Protein AF-A0AAN8I846-F1 (afdb_monomer_lite)

InterPro domains:
  IPR000608 Ubiquitin-conjugating (UBC), catalytic core domain [PF00179] (5-132)
  IPR000608 Ubiquitin-conjugating (UBC), catalytic core domain [PS50127] (1-150)
  IPR001509 NAD-dependent epimerase/dehydratase [PF01370] (175-399)
  IPR016135 Ubiquitin-conjugating enzyme/RWD-like [G3DSA:3.10.110.10] (1-144)
  IPR016135 Ubiquitin-conjugating enzyme/RWD-like [SSF54495] (2-133)
  IPR023313 Ubiquitin-conjugating enzyme, active site [PS00183] (74-89)
  IPR028614 GDP-L-fucose synthase/GDP-L-colitose synthase [cd05239] (175-399)
  IPR036291 NAD(P)-binding domain superfamily [SSF51735] (170-398)

Organism: Trichostrongylus colubriformis (NCBI:txid6319)

Structure (mmCIF, N/CA/C/O backbone):
data_AF-A0AAN8I846-F1
#
_entry.id   AF-A0AAN8I846-F1
#
loop_
_atom_site.group_PDB
_atom_site.id
_atom_site.type_symbol
_atom_site.label_atom_id
_atom_site.label_alt_id
_atom_site.label_comp_id
_atom_site.label_asym_id
_atom_site.label_entity_id
_atom_site.label_seq_id
_atom_site.pdbx_PDB_ins_code
_atom_site.Cartn_x
_atom_site.Cartn_y
_atom_site.Cartn_z
_atom_site.occupancy
_atom_site.B_iso_or_equiv
_atom_site.auth_seq_id
_atom_site.auth_comp_id
_atom_site.auth_asym_id
_atom_site.auth_atom_id
_atom_site.pdbx_PDB_model_num
ATOM 1 N N . MET A 1 1 ? 20.529 2.157 -55.242 1.00 54.38 1 MET A N 1
ATOM 2 C CA . MET A 1 1 ? 19.813 3.456 -55.190 1.00 54.38 1 MET A CA 1
ATOM 3 C C . MET A 1 1 ? 19.051 3.649 -53.878 1.00 54.38 1 MET A C 1
ATOM 5 O O . MET A 1 1 ? 19.122 4.750 -53.347 1.00 54.38 1 MET A O 1
ATOM 9 N N . SER A 1 2 ? 18.419 2.609 -53.314 1.00 61.72 2 SER A N 1
ATOM 10 C CA . SER A 1 2 ? 17.724 2.661 -52.011 1.00 61.72 2 SER A CA 1
ATOM 11 C C . SER A 1 2 ? 18.622 3.099 -50.840 1.00 61.72 2 SER A C 1
ATOM 13 O O . SER A 1 2 ? 18.258 4.014 -50.114 1.00 61.72 2 SER A O 1
ATOM 15 N N . SER A 1 3 ? 19.839 2.553 -50.713 1.00 72.81 3 SER A N 1
ATOM 16 C CA . SER A 1 3 ? 20.766 2.881 -49.607 1.00 72.81 3 SER A CA 1
ATOM 17 C C . SER A 1 3 ? 21.159 4.371 -49.524 1.00 72.81 3 SER A C 1
ATOM 19 O O . SER A 1 3 ? 21.120 4.942 -48.439 1.00 72.81 3 SER A O 1
ATOM 21 N N . ARG A 1 4 ? 21.440 5.046 -50.654 1.00 82.06 4 ARG A N 1
ATOM 22 C CA . ARG A 1 4 ? 21.741 6.497 -50.663 1.00 82.06 4 ARG A CA 1
ATOM 23 C C . ARG A 1 4 ? 20.539 7.345 -50.243 1.00 82.06 4 ARG A C 1
ATOM 25 O O . ARG A 1 4 ? 20.706 8.372 -49.596 1.00 82.06 4 ARG A O 1
ATOM 32 N N . ARG A 1 5 ? 19.330 6.923 -50.625 1.00 86.69 5 ARG A N 1
ATOM 33 C CA . ARG A 1 5 ? 18.092 7.593 -50.224 1.00 86.69 5 ARG A CA 1
ATOM 34 C C . ARG A 1 5 ? 17.832 7.416 -48.729 1.00 86.69 5 ARG A C 1
ATOM 36 O O . ARG A 1 5 ? 17.577 8.407 -48.062 1.00 86.69 5 ARG A O 1
ATOM 43 N N . LEU A 1 6 ? 17.965 6.196 -48.211 1.00 88.69 6 LEU A N 1
ATOM 44 C CA . LEU A 1 6 ? 17.795 5.896 -46.787 1.00 88.69 6 LEU A CA 1
ATOM 45 C C . LEU A 1 6 ? 18.798 6.658 -45.914 1.00 88.69 6 LEU A C 1
ATOM 47 O O . LEU A 1 6 ? 18.409 7.210 -44.897 1.00 88.69 6 LEU A O 1
ATOM 51 N N . GLN A 1 7 ? 20.060 6.778 -46.339 1.00 87.25 7 GLN A N 1
ATOM 52 C CA . GLN A 1 7 ? 21.052 7.608 -45.641 1.00 87.25 7 GLN A CA 1
ATOM 53 C C . GLN A 1 7 ? 20.648 9.085 -45.587 1.00 87.25 7 GLN A C 1
ATOM 55 O O . GLN A 1 7 ? 20.809 9.730 -44.552 1.00 87.25 7 GLN A O 1
ATOM 60 N N . LYS A 1 8 ? 20.108 9.618 -46.690 1.00 87.50 8 LYS A N 1
ATOM 61 C CA . LYS A 1 8 ? 19.604 10.992 -46.728 1.00 87.50 8 LYS A CA 1
ATOM 62 C C . LYS A 1 8 ? 18.387 11.162 -45.818 1.00 87.50 8 LYS A C 1
ATOM 64 O O . LYS A 1 8 ? 18.392 12.066 -45.000 1.00 87.50 8 LYS A O 1
ATOM 69 N N . GLU A 1 9 ? 17.401 10.272 -45.899 1.00 89.12 9 GLU A N 1
ATOM 70 C CA . GLU A 1 9 ? 16.202 10.329 -45.052 1.00 89.12 9 GLU A CA 1
ATOM 71 C C . GLU A 1 9 ? 16.521 10.148 -43.560 1.00 89.12 9 GLU A C 1
ATOM 73 O O . GLU A 1 9 ? 15.897 10.792 -42.725 1.00 89.12 9 GLU A O 1
ATOM 78 N N . LEU A 1 10 ? 17.526 9.336 -43.220 1.00 87.31 10 LEU A N 1
ATOM 79 C CA . LEU A 1 10 ? 18.022 9.191 -41.852 1.00 87.31 10 LEU A CA 1
ATOM 80 C C . LEU A 1 10 ? 18.667 10.488 -41.343 1.00 87.31 10 LEU A C 1
ATOM 82 O O . LEU A 1 10 ? 18.448 10.881 -40.198 1.00 87.31 10 LEU A O 1
ATOM 86 N N . SER A 1 11 ? 19.460 11.157 -42.187 1.00 84.81 11 SER A N 1
ATOM 87 C CA . SER A 1 11 ? 20.028 12.471 -41.867 1.00 84.81 11 SER A CA 1
ATOM 88 C C . SER A 1 11 ? 18.932 13.523 -41.712 1.00 84.81 11 SER A C 1
ATOM 90 O O . SER A 1 11 ? 18.963 14.287 -40.750 1.00 84.81 11 SER A O 1
ATOM 92 N N . ASP A 1 12 ? 17.959 13.535 -42.626 1.00 84.75 12 ASP A N 1
ATOM 93 C CA . ASP A 1 12 ? 16.824 14.456 -42.605 1.00 84.75 12 ASP A CA 1
ATOM 94 C C . ASP A 1 12 ? 16.034 14.270 -41.297 1.00 84.75 12 ASP A C 1
ATOM 96 O O . ASP A 1 12 ? 15.844 15.241 -40.569 1.00 84.75 12 ASP A O 1
ATOM 100 N N . LEU A 1 13 ? 15.709 13.027 -40.913 1.00 82.94 13 LEU A N 1
ATOM 101 C CA . LEU A 1 13 ? 14.992 12.708 -39.672 1.00 82.94 13 LEU A CA 1
ATOM 102 C C . LEU A 1 13 ? 15.758 13.142 -38.410 1.00 82.94 13 LEU A C 1
ATOM 104 O O . LEU A 1 13 ? 15.162 13.713 -37.502 1.00 82.94 13 LEU A O 1
ATOM 108 N N . LYS A 1 14 ? 17.083 12.947 -38.365 1.00 80.25 14 LYS A N 1
ATOM 109 C CA . LYS A 1 14 ? 17.930 13.426 -37.253 1.00 80.25 14 LYS A CA 1
ATOM 110 C C . LYS A 1 14 ? 18.006 14.954 -37.172 1.00 80.25 14 LYS A C 1
ATOM 112 O O . LYS A 1 14 ? 18.202 15.500 -36.092 1.00 80.25 14 LYS A O 1
ATOM 117 N N . SER A 1 15 ? 17.881 15.639 -38.309 1.00 78.06 15 SER A N 1
ATOM 118 C CA . SER A 1 15 ? 17.954 17.104 -38.410 1.00 78.06 15 SER A CA 1
ATOM 119 C C . SER A 1 15 ? 16.595 17.811 -38.365 1.00 78.06 15 SER A C 1
ATOM 121 O O . SER A 1 15 ? 16.556 19.036 -38.289 1.00 78.06 15 SER A O 1
ATOM 123 N N . CYS A 1 16 ? 15.497 17.047 -38.382 1.00 70.12 16 CYS A N 1
ATOM 124 C CA . CYS A 1 16 ? 14.107 17.501 -38.489 1.00 70.12 16 CYS A CA 1
ATOM 125 C C . CYS A 1 16 ? 13.699 18.494 -37.380 1.00 70.12 16 CYS A C 1
ATOM 127 O O . CYS A 1 16 ? 12.746 19.252 -37.539 1.00 70.12 16 CYS A O 1
ATOM 129 N N . GLY A 1 17 ? 14.436 18.549 -36.262 1.00 61.25 17 GLY A N 1
ATOM 130 C CA . GLY A 1 17 ? 14.243 19.557 -35.209 1.00 61.25 17 GLY A CA 1
ATOM 131 C C . GLY A 1 17 ? 12.916 19.428 -34.453 1.00 61.25 17 GLY A C 1
ATOM 132 O O . GLY A 1 17 ? 12.588 20.273 -33.620 1.00 61.25 17 GLY A O 1
ATOM 133 N N . VAL A 1 18 ? 12.153 18.370 -34.727 1.00 68.62 18 VAL A N 1
ATOM 134 C CA . VAL A 1 18 ? 10.917 18.033 -34.031 1.00 68.62 18 VAL A CA 1
ATOM 135 C C . VAL A 1 18 ? 11.277 17.476 -32.669 1.00 68.62 18 VAL A C 1
ATOM 137 O O . VAL A 1 18 ? 11.884 16.414 -32.559 1.00 68.62 18 VAL A O 1
ATOM 140 N N . LYS A 1 19 ? 10.868 18.199 -31.624 1.00 64.06 19 LYS A N 1
ATOM 141 C CA . LYS A 1 19 ? 11.133 17.843 -30.223 1.00 64.06 19 LYS A CA 1
ATOM 142 C C . LYS A 1 19 ? 10.575 16.477 -29.818 1.00 64.06 19 LYS A C 1
ATOM 144 O O . LYS A 1 19 ? 11.017 15.932 -28.820 1.00 64.06 19 LYS A O 1
ATOM 149 N N . ALA A 1 20 ? 9.631 15.937 -30.586 1.00 65.38 20 ALA A N 1
ATOM 150 C CA . ALA A 1 20 ? 9.014 14.646 -30.323 1.00 65.38 20 ALA A CA 1
ATOM 151 C C . ALA A 1 20 ? 9.861 13.433 -30.756 1.00 65.38 20 ALA A C 1
ATOM 153 O O . ALA A 1 20 ? 9.462 12.304 -30.486 1.00 65.38 20 ALA A O 1
ATOM 154 N N . TYR A 1 21 ? 11.008 13.614 -31.423 1.00 79.44 21 TYR A N 1
ATOM 155 C CA . TYR A 1 21 ? 11.904 12.509 -31.789 1.00 79.44 21 TYR A CA 1
ATOM 156 C C . TYR A 1 21 ? 13.220 12.625 -31.009 1.00 79.44 21 TYR A C 1
ATOM 158 O O . TYR A 1 21 ? 14.106 13.391 -31.380 1.00 79.44 21 TYR A O 1
ATOM 166 N N . GLU A 1 22 ? 13.347 11.868 -29.918 1.00 69.25 22 GLU A N 1
ATOM 167 C CA . GLU A 1 22 ? 14.499 11.956 -29.001 1.00 69.25 22 GLU A CA 1
ATOM 168 C C . GLU A 1 22 ? 15.722 11.179 -29.514 1.00 69.25 22 GLU A C 1
ATOM 170 O O . GLU A 1 22 ? 16.866 11.606 -29.350 1.00 69.25 22 GLU A O 1
ATOM 175 N N . SER A 1 23 ? 15.513 10.032 -30.171 1.00 75.56 23 SER A N 1
ATOM 176 C CA . SER A 1 23 ? 16.613 9.240 -30.731 1.00 75.56 23 SER A CA 1
ATOM 177 C C . SER A 1 23 ? 16.193 8.385 -31.928 1.00 75.56 23 SER A C 1
ATOM 179 O O . SER A 1 23 ? 15.034 7.993 -32.071 1.00 75.56 23 SER A O 1
ATOM 181 N N . VAL A 1 24 ? 17.166 8.094 -32.800 1.00 79.94 24 VAL A N 1
ATOM 182 C CA . VAL A 1 24 ? 17.025 7.166 -33.931 1.00 79.94 24 VAL A CA 1
ATOM 183 C C . VAL A 1 24 ? 18.185 6.176 -33.897 1.00 79.94 24 VAL A C 1
ATOM 185 O O . VAL A 1 24 ? 19.335 6.540 -34.165 1.00 79.94 24 VAL A O 1
ATOM 188 N N . GLU A 1 25 ? 17.873 4.927 -33.575 1.00 82.44 25 GLU A N 1
ATOM 189 C CA . GLU A 1 25 ? 18.782 3.786 -33.589 1.00 82.44 25 GLU A CA 1
ATOM 190 C C . GLU A 1 25 ? 18.668 3.049 -34.932 1.00 82.44 25 GLU A C 1
ATOM 192 O O . GLU A 1 25 ? 17.581 2.884 -35.488 1.00 82.44 25 GLU A O 1
ATOM 197 N N . TYR A 1 26 ? 19.799 2.611 -35.481 1.00 80.06 26 TYR A N 1
ATOM 198 C CA . TYR A 1 26 ? 19.850 1.820 -36.711 1.00 80.06 26 TYR A CA 1
ATOM 199 C C . TYR A 1 26 ? 21.104 0.946 -36.714 1.00 80.06 26 TYR A C 1
ATOM 201 O O . TYR A 1 26 ? 22.091 1.244 -36.039 1.00 80.06 26 TYR A O 1
ATOM 209 N N . ASN A 1 27 ? 21.082 -0.123 -37.505 1.00 76.75 27 ASN A N 1
ATOM 210 C CA . ASN A 1 27 ? 22.247 -0.975 -37.699 1.00 76.75 27 ASN A CA 1
ATOM 211 C C . ASN A 1 27 ? 23.044 -0.509 -38.928 1.00 76.75 27 ASN A C 1
ATOM 213 O O . ASN A 1 27 ? 22.525 -0.502 -40.043 1.00 76.75 27 ASN A O 1
ATOM 217 N N . GLU A 1 28 ? 24.323 -0.166 -38.757 1.00 71.50 28 GLU A N 1
ATOM 218 C CA . GLU A 1 28 ? 25.194 0.266 -39.864 1.00 71.50 28 GLU A CA 1
ATOM 219 C C . GLU A 1 28 ? 25.355 -0.801 -40.960 1.00 71.50 28 GLU A C 1
ATOM 221 O O . GLU A 1 28 ? 25.530 -0.467 -42.132 1.00 71.50 28 GLU A O 1
ATOM 226 N N . SER A 1 29 ? 25.235 -2.084 -40.599 1.00 72.94 29 SER A N 1
ATOM 227 C CA . SER A 1 29 ? 25.267 -3.211 -41.540 1.00 72.94 29 SER A CA 1
ATOM 228 C C . SER A 1 29 ? 23.917 -3.491 -42.216 1.00 72.94 29 SER A C 1
ATOM 230 O O . SER A 1 29 ? 23.881 -4.155 -43.251 1.00 72.94 29 SER A O 1
ATOM 232 N N . ASN A 1 30 ? 22.810 -2.963 -41.677 1.00 80.25 30 ASN A N 1
ATOM 233 C CA . ASN A 1 30 ? 21.470 -3.104 -42.242 1.00 80.25 30 ASN A CA 1
ATOM 234 C C . ASN A 1 30 ? 20.631 -1.830 -42.041 1.00 80.25 30 ASN A C 1
ATOM 236 O O . ASN A 1 30 ? 19.912 -1.677 -41.055 1.00 80.25 30 ASN A O 1
ATOM 240 N N . LEU A 1 31 ? 20.674 -0.947 -43.040 1.00 85.50 31 LEU A N 1
ATOM 241 C CA . LEU A 1 31 ? 19.919 0.311 -43.066 1.00 85.50 31 LEU A CA 1
ATOM 242 C C . LEU A 1 31 ? 18.408 0.137 -43.296 1.00 85.50 31 LEU A C 1
ATOM 244 O O . LEU A 1 31 ? 17.713 1.144 -43.391 1.00 85.50 31 LEU A O 1
ATOM 248 N N . LEU A 1 32 ? 17.901 -1.093 -43.432 1.00 90.06 32 LEU A N 1
ATOM 249 C CA . LEU A 1 32 ? 16.481 -1.363 -43.680 1.00 90.06 32 LEU A CA 1
ATOM 250 C C . LEU A 1 32 ? 15.643 -1.470 -42.400 1.00 90.06 32 LEU A C 1
ATOM 252 O O . LEU A 1 32 ? 14.435 -1.634 -42.506 1.00 90.06 32 LEU A O 1
ATOM 256 N N . HIS A 1 33 ? 16.249 -1.383 -41.216 1.00 91.00 33 HIS A N 1
ATOM 257 C CA . HIS A 1 33 ? 15.524 -1.418 -39.947 1.00 91.00 33 HIS A CA 1
ATOM 258 C C . HIS A 1 33 ? 15.961 -0.272 -39.043 1.00 91.00 33 HIS A C 1
ATOM 260 O O . HIS A 1 33 ? 17.140 -0.196 -38.677 1.00 91.00 33 HIS A O 1
ATOM 266 N N . TRP A 1 34 ? 15.026 0.613 -38.698 1.00 92.19 34 TRP A N 1
ATOM 267 C CA . TRP A 1 34 ? 15.259 1.720 -37.770 1.00 92.19 34 TRP A CA 1
ATOM 268 C C . TRP A 1 34 ? 14.347 1.587 -36.554 1.00 92.19 34 TRP A C 1
ATOM 270 O O . TRP A 1 34 ? 13.188 1.195 -36.686 1.00 92.19 34 TRP A O 1
ATOM 280 N N . THR A 1 35 ? 14.850 1.992 -35.393 1.00 89.50 35 THR A N 1
ATOM 281 C CA . THR A 1 35 ? 14.057 2.160 -34.175 1.00 89.50 35 THR A CA 1
ATOM 282 C C . THR A 1 35 ? 14.108 3.625 -33.761 1.00 89.50 35 THR A C 1
ATOM 284 O O . THR A 1 35 ? 15.178 4.174 -33.509 1.00 89.50 35 THR A O 1
ATOM 287 N N . VAL A 1 36 ? 12.950 4.274 -33.702 1.00 88.88 36 VAL A N 1
ATOM 288 C CA . VAL A 1 36 ? 12.805 5.687 -33.336 1.00 88.88 36 VAL A CA 1
ATOM 289 C C . VAL A 1 36 ? 12.134 5.786 -31.973 1.00 88.88 36 VAL A C 1
ATOM 291 O O . VAL A 1 36 ? 11.130 5.115 -31.736 1.00 88.88 36 VAL A O 1
ATOM 294 N N . LEU A 1 37 ? 12.664 6.623 -31.081 1.00 83.06 37 LEU A N 1
ATOM 295 C CA . LEU A 1 37 ? 12.011 6.958 -29.818 1.00 83.06 37 LEU A CA 1
ATOM 296 C C . LEU A 1 37 ? 11.119 8.190 -30.007 1.00 83.06 37 LEU A C 1
ATOM 298 O O . LEU A 1 37 ? 11.611 9.304 -30.190 1.00 83.06 37 LEU A O 1
ATOM 302 N N . LEU A 1 38 ? 9.810 7.961 -29.967 1.00 84.81 38 LEU A N 1
ATOM 303 C CA . LEU A 1 38 ? 8.768 8.970 -30.108 1.00 84.81 38 LEU A CA 1
ATOM 304 C C . LEU A 1 38 ? 8.291 9.450 -28.734 1.00 84.81 38 LEU A C 1
ATOM 306 O O . LEU A 1 38 ? 7.892 8.635 -27.906 1.00 84.81 38 LEU A O 1
ATOM 310 N N . VAL A 1 39 ? 8.271 10.758 -28.512 1.00 82.50 39 VAL A N 1
ATOM 311 C CA . VAL A 1 39 ? 7.794 11.403 -27.283 1.00 82.50 39 VAL A CA 1
ATOM 312 C C . VAL A 1 39 ? 6.751 12.456 -27.666 1.00 82.50 39 VAL A C 1
ATOM 314 O O . VAL A 1 39 ? 7.122 13.570 -28.033 1.00 82.50 39 VAL A O 1
ATOM 317 N N . PRO A 1 40 ? 5.451 12.115 -27.655 1.00 85.12 40 PRO A N 1
ATOM 318 C CA . PRO A 1 40 ? 4.390 13.078 -27.936 1.00 85.12 40 PRO A CA 1
ATOM 319 C C . PRO A 1 40 ? 4.446 14.279 -26.986 1.00 85.12 40 PRO A C 1
ATOM 321 O O . PRO A 1 40 ? 4.933 14.163 -25.862 1.00 85.12 40 PRO A O 1
ATOM 324 N N . ASP A 1 41 ? 3.934 15.433 -27.412 1.00 82.62 41 ASP A N 1
ATOM 325 C CA . ASP A 1 41 ? 3.915 16.650 -26.586 1.00 82.62 41 ASP A CA 1
ATOM 326 C C . ASP A 1 41 ? 2.505 17.069 -26.137 1.00 82.62 41 ASP A C 1
ATOM 328 O O . ASP A 1 41 ? 2.362 17.832 -25.173 1.00 82.62 41 ASP A O 1
ATOM 332 N N . LYS A 1 42 ? 1.459 16.478 -26.729 1.00 80.19 42 LYS A N 1
ATOM 333 C CA . LYS A 1 42 ? 0.056 16.666 -26.330 1.00 80.19 42 LYS A CA 1
ATOM 334 C C . LYS A 1 42 ? -0.486 15.570 -25.405 1.00 80.19 42 LYS A C 1
ATOM 336 O O . LYS A 1 42 ? -0.166 14.389 -25.543 1.00 80.19 42 LYS A O 1
ATOM 341 N N . GLU A 1 43 ? -1.318 15.980 -24.447 1.00 74.12 43 GLU A N 1
ATOM 342 C CA . GLU A 1 43 ? -2.135 15.050 -23.657 1.00 74.12 43 GLU A CA 1
ATOM 343 C C . GLU A 1 43 ? -3.086 14.276 -24.588 1.00 74.12 43 GLU A C 1
ATOM 345 O O . GLU A 1 43 ? -3.524 14.844 -25.592 1.00 74.12 43 GLU A O 1
ATOM 350 N N . PRO A 1 44 ? -3.384 12.997 -24.296 1.00 73.75 44 PRO A N 1
ATOM 351 C CA . PRO A 1 44 ? -3.024 12.246 -23.080 1.00 73.75 44 PRO A CA 1
ATOM 352 C C . PRO A 1 44 ? -1.639 11.558 -23.124 1.00 73.75 44 PRO A C 1
ATOM 354 O O . PRO A 1 44 ? -1.127 11.095 -22.105 1.00 73.75 44 PRO A O 1
ATOM 357 N N . TYR A 1 45 ? -0.981 11.510 -24.287 1.00 81.06 45 TYR A N 1
ATOM 358 C CA . TYR A 1 45 ? 0.229 10.697 -24.498 1.00 81.06 45 TYR A CA 1
ATOM 359 C C . TYR A 1 45 ? 1.560 11.406 -24.194 1.00 81.06 45 TYR A C 1
ATOM 361 O O . TYR A 1 45 ? 2.617 10.776 -24.259 1.00 81.06 45 TYR A O 1
ATOM 369 N N . ASN A 1 46 ? 1.544 12.687 -23.814 1.00 76.31 46 ASN A N 1
ATOM 370 C CA . ASN A 1 46 ? 2.751 13.490 -23.557 1.00 76.31 46 ASN A CA 1
ATOM 371 C C . ASN A 1 46 ? 3.584 13.105 -22.327 1.00 76.31 46 ASN A C 1
ATOM 373 O O . ASN A 1 46 ? 4.570 13.771 -21.999 1.00 76.31 46 ASN A O 1
ATOM 377 N N . LYS A 1 47 ? 3.171 12.065 -21.602 1.00 67.88 47 LYS A N 1
ATOM 378 C CA . LYS A 1 47 ? 3.923 11.477 -20.486 1.00 67.88 47 LYS A CA 1
ATOM 379 C C . LYS A 1 47 ? 4.617 10.167 -20.864 1.00 67.88 47 LYS A C 1
ATOM 381 O O . LYS A 1 47 ? 5.347 9.626 -20.038 1.00 67.88 47 LYS A O 1
ATOM 386 N N . GLY A 1 48 ? 4.393 9.668 -22.081 1.00 65.69 48 GLY A N 1
ATOM 387 C CA . GLY A 1 48 ? 4.950 8.418 -22.588 1.00 65.69 48 GLY A CA 1
ATOM 388 C C . GLY A 1 48 ? 6.140 8.612 -23.529 1.00 65.69 48 GLY A C 1
ATOM 389 O O . GLY A 1 48 ? 6.335 9.675 -24.114 1.00 65.69 48 GLY A O 1
ATOM 390 N N . ALA A 1 49 ? 6.921 7.544 -23.697 1.00 77.81 49 ALA A N 1
ATOM 391 C CA . ALA A 1 49 ? 7.947 7.433 -24.729 1.00 77.81 49 ALA A CA 1
ATOM 392 C C . ALA A 1 49 ? 7.800 6.081 -25.441 1.00 77.81 49 ALA A C 1
ATOM 394 O O . ALA A 1 49 ? 7.822 5.024 -24.804 1.00 77.81 49 ALA A O 1
ATOM 395 N N . PHE A 1 50 ? 7.644 6.104 -26.763 1.00 83.50 50 PHE A N 1
ATOM 396 C CA . PHE A 1 50 ? 7.267 4.941 -27.561 1.00 83.50 50 PHE A CA 1
ATOM 397 C C . PHE A 1 50 ? 8.362 4.589 -28.552 1.00 83.50 50 PHE A C 1
ATOM 399 O O . PHE A 1 50 ? 8.753 5.401 -29.388 1.00 83.50 50 PHE A O 1
ATOM 406 N N . LYS A 1 51 ? 8.846 3.351 -28.488 1.00 86.62 51 LYS A N 1
ATOM 407 C CA . LYS A 1 51 ? 9.739 2.806 -29.504 1.00 86.62 51 LYS A CA 1
ATOM 408 C C . LYS A 1 51 ? 8.918 2.430 -30.728 1.00 86.62 51 LYS A C 1
ATOM 410 O O . LYS A 1 51 ? 8.012 1.602 -30.639 1.00 86.62 51 LYS A O 1
ATOM 415 N N . VAL A 1 52 ? 9.259 3.020 -31.863 1.00 92.25 52 VAL A N 1
ATOM 416 C CA . VAL A 1 52 ? 8.649 2.770 -33.168 1.00 92.25 52 VAL A CA 1
ATOM 417 C C . VAL A 1 52 ? 9.677 2.082 -34.050 1.00 92.25 52 VAL A C 1
ATOM 419 O O . VAL A 1 52 ? 10.754 2.623 -34.283 1.00 92.25 52 VAL A O 1
ATOM 422 N N . ASN A 1 53 ? 9.338 0.907 -34.561 1.00 93.12 53 ASN A N 1
ATOM 423 C CA . ASN A 1 53 ? 10.138 0.206 -35.553 1.00 93.12 53 ASN A CA 1
ATOM 424 C C . ASN A 1 53 ? 9.664 0.571 -36.960 1.00 93.12 53 ASN A C 1
ATOM 426 O O . ASN A 1 53 ? 8.461 0.583 -37.241 1.00 93.12 53 ASN A O 1
ATOM 430 N N . ILE A 1 54 ? 10.632 0.841 -37.831 1.00 94.00 54 ILE A N 1
ATOM 431 C CA . ILE A 1 54 ? 10.445 1.147 -39.245 1.00 94.00 54 ILE A CA 1
ATOM 432 C C . ILE A 1 54 ? 11.215 0.102 -40.048 1.00 94.00 54 ILE A C 1
ATOM 434 O O . ILE A 1 54 ? 12.448 0.094 -40.054 1.00 94.00 54 ILE A O 1
ATOM 438 N N . ASP A 1 55 ? 10.477 -0.766 -40.732 1.00 93.69 55 ASP A N 1
ATOM 439 C CA . ASP A 1 55 ? 11.014 -1.828 -41.577 1.00 93.69 55 ASP A CA 1
ATOM 440 C C . ASP A 1 55 ? 10.843 -1.467 -43.055 1.00 93.69 55 ASP A C 1
ATOM 442 O O . ASP A 1 55 ? 9.731 -1.433 -43.589 1.00 93.69 55 ASP A O 1
ATOM 446 N N . PHE A 1 56 ? 11.950 -1.215 -43.745 1.00 94.19 56 PHE A N 1
ATOM 447 C CA . PHE A 1 56 ? 11.961 -0.899 -45.170 1.00 94.19 56 PHE A CA 1
ATOM 448 C C . PHE A 1 56 ? 12.057 -2.183 -46.005 1.00 94.19 56 PHE A C 1
ATOM 450 O O . PHE A 1 56 ? 12.992 -2.968 -45.824 1.00 94.19 56 PHE A O 1
ATOM 457 N N . PRO A 1 57 ? 11.148 -2.415 -46.968 1.00 93.12 57 PRO A N 1
ATOM 458 C CA . PRO A 1 57 ? 11.261 -3.566 -47.852 1.00 93.12 57 PRO A CA 1
ATOM 459 C C . PRO A 1 57 ? 12.432 -3.392 -48.836 1.00 93.12 57 PRO A C 1
ATOM 461 O O . PRO A 1 57 ? 12.884 -2.281 -49.119 1.00 93.12 57 PRO A O 1
ATOM 464 N N . ALA A 1 58 ? 12.920 -4.499 -49.402 1.00 90.00 58 ALA A N 1
ATOM 465 C CA . ALA A 1 58 ? 14.069 -4.487 -50.316 1.00 90.00 58 ALA A CA 1
ATOM 466 C C . ALA A 1 58 ? 13.846 -3.631 -51.582 1.00 90.00 58 ALA A C 1
ATOM 468 O O . ALA A 1 58 ? 14.802 -3.121 -52.169 1.00 90.00 58 ALA A O 1
ATOM 469 N N . ASP A 1 59 ? 12.589 -3.455 -51.989 1.00 91.00 59 ASP A N 1
ATOM 470 C CA . ASP A 1 59 ? 12.144 -2.640 -53.119 1.00 91.00 59 ASP A CA 1
ATOM 471 C C . ASP A 1 59 ? 11.715 -1.213 -52.723 1.00 91.00 59 ASP A C 1
ATOM 473 O O . ASP A 1 59 ? 11.173 -0.481 -53.554 1.00 91.00 59 ASP A O 1
ATOM 477 N N . TYR A 1 60 ? 12.004 -0.758 -51.496 1.00 90.81 60 TYR A N 1
ATOM 478 C CA . TYR A 1 60 ? 11.835 0.646 -51.104 1.00 90.81 60 TYR A CA 1
ATOM 479 C C . TYR A 1 60 ? 12.620 1.574 -52.055 1.00 90.81 60 TYR A C 1
ATOM 481 O O . TYR A 1 60 ? 13.808 1.335 -52.319 1.00 90.81 60 TYR A O 1
ATOM 489 N N . PRO A 1 61 ? 12.012 2.654 -52.587 1.00 91.81 61 PRO A N 1
ATOM 490 C CA . PRO A 1 61 ? 10.756 3.298 -52.179 1.00 91.81 61 PRO A CA 1
ATOM 491 C C . PRO A 1 61 ? 9.520 2.899 -53.003 1.00 91.81 61 PRO A C 1
ATOM 493 O O . PRO A 1 61 ? 8.508 3.589 -52.940 1.00 91.81 61 PRO A O 1
ATOM 496 N N . PHE A 1 62 ? 9.581 1.856 -53.831 1.00 91.75 62 PHE A N 1
ATOM 497 C CA . PHE A 1 62 ? 8.440 1.450 -54.663 1.00 91.75 62 PHE A CA 1
ATOM 498 C C . PHE A 1 62 ? 7.353 0.728 -53.863 1.00 91.75 62 PHE A C 1
ATOM 500 O O . PHE A 1 62 ? 6.192 0.753 -54.264 1.00 91.75 62 PHE A O 1
ATOM 507 N N . LYS A 1 63 ? 7.713 0.156 -52.710 1.00 92.62 63 LYS A N 1
ATOM 508 C CA . LYS A 1 63 ? 6.779 -0.284 -51.671 1.00 92.62 63 LYS A CA 1
ATOM 509 C C . LYS A 1 63 ? 6.946 0.541 -50.390 1.00 92.62 63 LYS A C 1
ATOM 511 O O . LYS A 1 63 ? 8.064 0.997 -50.124 1.00 92.62 63 LYS A O 1
ATOM 516 N N . PRO A 1 64 ? 5.862 0.730 -49.617 1.00 94.31 64 PRO A N 1
ATOM 517 C CA . PRO A 1 64 ? 5.902 1.460 -48.356 1.00 94.31 64 PRO A CA 1
ATOM 518 C C . PRO A 1 64 ? 6.740 0.735 -47.295 1.00 94.31 64 PRO A C 1
ATOM 520 O O . PRO A 1 64 ? 6.855 -0.494 -47.338 1.00 94.31 64 PRO A O 1
ATOM 523 N N . PRO A 1 65 ? 7.306 1.470 -46.322 1.00 94.62 65 PRO A N 1
ATOM 524 C CA . PRO A 1 65 ? 7.857 0.867 -45.120 1.00 94.62 65 PRO A CA 1
ATOM 525 C C . PRO A 1 65 ? 6.726 0.332 -44.235 1.00 94.62 65 PRO A C 1
ATOM 527 O O . PRO A 1 65 ? 5.607 0.847 -44.250 1.00 94.62 65 PRO A O 1
ATOM 530 N N . LYS A 1 66 ? 7.028 -0.680 -43.424 1.00 94.12 66 LYS A N 1
ATOM 531 C CA . LYS A 1 66 ? 6.133 -1.157 -42.373 1.00 94.12 66 LYS A CA 1
ATOM 532 C C . LYS A 1 66 ? 6.464 -0.439 -41.069 1.00 94.12 66 LYS A C 1
ATOM 534 O O . LYS A 1 66 ? 7.623 -0.384 -40.669 1.00 94.12 66 LYS A O 1
ATOM 539 N N . ILE A 1 67 ? 5.433 0.091 -40.419 1.00 94.75 67 ILE A N 1
ATOM 540 C CA . ILE A 1 67 ? 5.537 0.797 -39.142 1.00 94.75 67 ILE A CA 1
ATOM 541 C C . ILE A 1 67 ? 4.883 -0.059 -38.064 1.00 94.75 67 ILE A C 1
ATOM 543 O O . ILE A 1 67 ? 3.744 -0.498 -38.226 1.00 94.75 67 ILE A O 1
ATOM 547 N N . THR A 1 68 ? 5.600 -0.298 -36.970 1.00 92.56 68 THR A N 1
ATOM 548 C CA . THR A 1 68 ? 5.056 -0.994 -35.797 1.00 92.56 68 THR A CA 1
ATOM 549 C C . THR A 1 68 ? 5.545 -0.340 -34.518 1.00 92.56 68 THR A C 1
ATOM 551 O O . THR A 1 68 ? 6.738 -0.068 -34.389 1.00 92.56 68 THR A O 1
ATOM 554 N N . LEU A 1 69 ? 4.662 -0.134 -33.550 1.00 89.19 69 LEU A N 1
ATOM 555 C CA . LEU A 1 69 ? 5.052 0.266 -32.206 1.00 89.19 69 LEU A CA 1
ATOM 556 C C . LEU A 1 69 ? 5.576 -0.946 -31.431 1.00 89.19 69 LEU A C 1
ATOM 558 O O . LEU A 1 69 ? 4.858 -1.911 -31.191 1.00 89.19 69 LEU A O 1
ATOM 562 N N . ALA A 1 70 ? 6.843 -0.889 -31.030 1.00 82.12 70 ALA A N 1
ATOM 563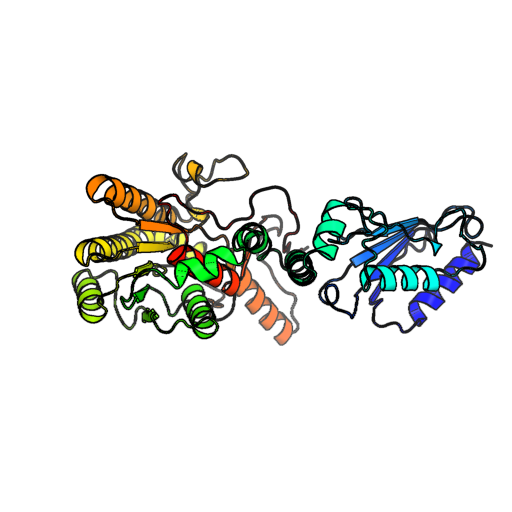 C CA . ALA A 1 70 ? 7.450 -1.884 -30.154 1.00 82.12 70 ALA A CA 1
ATOM 564 C C . ALA A 1 70 ? 7.034 -1.674 -28.690 1.00 82.12 70 ALA A C 1
ATOM 566 O O . ALA A 1 70 ? 6.894 -2.639 -27.940 1.00 82.12 70 ALA A O 1
ATOM 567 N N . THR A 1 71 ? 6.828 -0.417 -28.285 1.00 76.19 71 THR A N 1
ATOM 568 C CA . THR A 1 71 ? 6.213 -0.088 -26.993 1.00 76.19 71 THR A CA 1
ATOM 569 C C . THR A 1 71 ? 4.701 -0.221 -27.118 1.00 76.19 71 THR A C 1
ATOM 571 O O . THR A 1 71 ? 4.104 0.409 -27.988 1.00 76.19 71 THR A O 1
ATOM 574 N N . LYS A 1 72 ? 4.070 -1.007 -26.242 1.00 77.75 72 LYS A N 1
ATOM 575 C CA . LYS A 1 72 ? 2.606 -1.100 -26.193 1.00 77.75 72 LYS A CA 1
ATOM 576 C C . LYS A 1 72 ? 1.997 0.272 -25.900 1.00 77.75 72 LYS A C 1
ATOM 578 O O . LYS A 1 72 ? 2.529 1.024 -25.090 1.00 77.75 72 LYS A O 1
ATOM 583 N N . ILE A 1 73 ? 0.858 0.575 -26.514 1.00 79.62 73 ILE A N 1
ATOM 584 C CA . ILE A 1 73 ? 0.123 1.836 -26.352 1.00 79.62 73 ILE A CA 1
ATOM 585 C C . ILE A 1 73 ? -1.383 1.542 -26.275 1.00 79.62 73 ILE A C 1
ATOM 587 O O . ILE A 1 73 ? -1.878 0.668 -26.982 1.00 79.62 73 ILE A O 1
ATOM 591 N N . T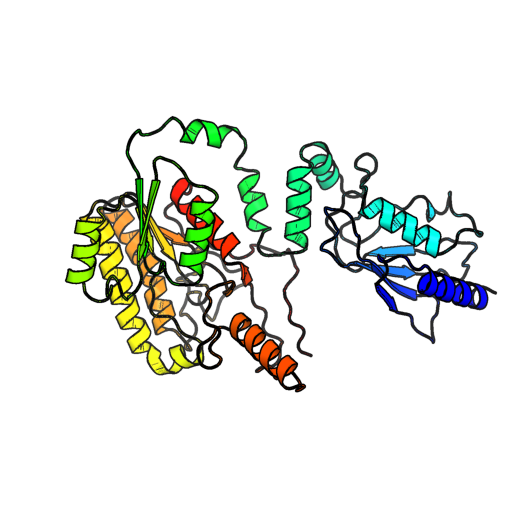YR A 1 74 ? -2.096 2.249 -25.407 1.00 78.88 74 TYR A N 1
ATOM 592 C CA . TYR A 1 74 ? -3.546 2.213 -25.280 1.00 78.88 74 TYR A CA 1
ATOM 593 C C . TYR A 1 74 ? -4.117 3.245 -26.245 1.00 78.88 74 TYR A C 1
ATOM 595 O O . TYR A 1 74 ? -4.153 4.436 -25.942 1.00 78.88 74 TYR A O 1
ATOM 603 N N . HIS A 1 75 ? -4.439 2.816 -27.464 1.00 86.12 75 HIS A N 1
ATOM 604 C CA . HIS A 1 75 ? -4.797 3.719 -28.554 1.00 86.12 75 HIS A CA 1
ATOM 605 C C . HIS A 1 75 ? -5.771 3.039 -29.531 1.00 86.12 75 HIS A C 1
ATOM 607 O O . HIS A 1 75 ? -5.499 1.921 -29.964 1.00 86.12 75 HIS A O 1
ATOM 613 N N . PRO A 1 76 ? -6.873 3.688 -29.949 1.00 87.88 76 PRO A N 1
ATOM 614 C CA . PRO A 1 76 ? -7.939 3.048 -30.723 1.00 87.88 76 PRO A CA 1
ATOM 615 C C . PRO A 1 76 ? -7.476 2.636 -32.125 1.00 87.88 76 PRO A C 1
ATOM 617 O O . PRO A 1 76 ? -7.937 1.635 -32.672 1.00 87.88 76 PRO A O 1
ATOM 620 N N . ASN A 1 77 ? -6.516 3.362 -32.704 1.00 91.62 77 ASN A N 1
ATOM 621 C CA . ASN A 1 77 ? -5.946 3.065 -34.025 1.00 91.62 77 ASN A CA 1
ATOM 622 C C . ASN A 1 77 ? -4.686 2.176 -33.999 1.00 91.62 77 ASN A C 1
ATOM 624 O O . ASN A 1 77 ? -4.016 2.066 -35.028 1.00 91.62 77 ASN A O 1
ATOM 628 N N . ILE A 1 78 ? -4.329 1.575 -32.852 1.00 89.94 78 ILE A N 1
ATOM 629 C CA . ILE A 1 78 ? -3.142 0.712 -32.709 1.00 89.94 78 ILE A CA 1
ATOM 630 C C . ILE A 1 78 ? -3.548 -0.603 -32.035 1.00 89.94 78 ILE A C 1
ATOM 632 O O . ILE A 1 78 ? -4.206 -0.598 -31.000 1.00 89.94 78 ILE A O 1
ATOM 636 N N . ASP 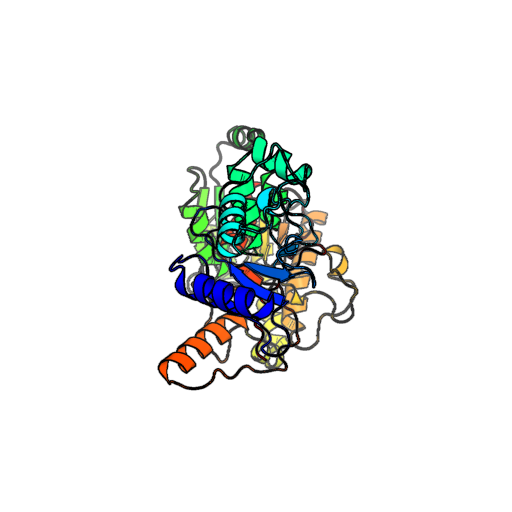A 1 79 ? -3.185 -1.739 -32.630 1.00 86.19 79 ASP A N 1
ATOM 637 C CA . ASP A 1 79 ? -3.555 -3.056 -32.094 1.00 86.19 79 ASP A CA 1
ATOM 638 C C . ASP A 1 79 ? -2.594 -3.565 -30.995 1.00 86.19 79 ASP A C 1
ATOM 640 O O . ASP A 1 79 ? -1.534 -2.993 -30.735 1.00 86.19 79 ASP A O 1
ATOM 644 N N . ASP A 1 80 ? -2.930 -4.700 -30.367 1.00 79.12 80 ASP A N 1
ATOM 645 C CA . ASP A 1 80 ? -2.111 -5.326 -29.308 1.00 79.12 80 ASP A CA 1
ATOM 646 C C . ASP A 1 80 ? -0.712 -5.771 -29.762 1.00 79.12 80 ASP A C 1
ATOM 648 O O . ASP A 1 80 ? 0.163 -6.059 -28.938 1.00 79.12 80 ASP A O 1
ATOM 652 N N . LYS A 1 81 ? -0.500 -5.879 -31.076 1.00 81.75 81 LYS A N 1
ATOM 653 C CA . LYS A 1 81 ? 0.779 -6.239 -31.694 1.00 81.75 81 LYS A CA 1
ATOM 654 C C . LYS A 1 81 ? 1.560 -4.995 -32.128 1.00 81.75 81 LYS A C 1
ATOM 656 O O . LYS A 1 81 ? 2.620 -5.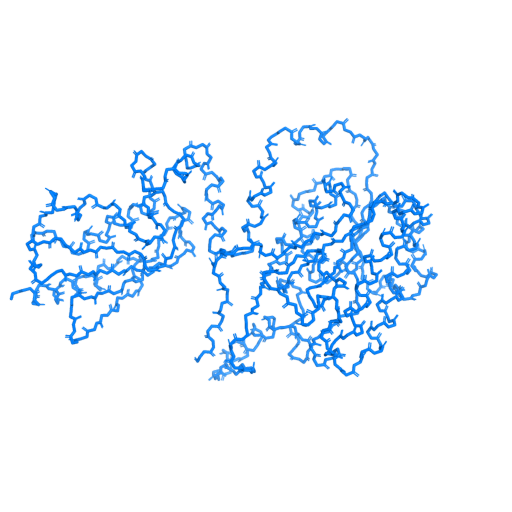146 -32.736 1.00 81.75 81 LYS A O 1
ATOM 661 N N . GLY A 1 82 ? 1.047 -3.797 -31.837 1.00 84.62 82 GLY A N 1
ATOM 662 C CA . GLY A 1 82 ? 1.640 -2.521 -32.212 1.00 84.62 82 GLY A CA 1
ATOM 663 C C . GLY A 1 82 ? 1.473 -2.168 -33.689 1.00 84.62 82 GLY A C 1
ATOM 664 O O . GLY A 1 82 ? 2.193 -1.303 -34.186 1.00 84.62 82 GLY A O 1
ATOM 665 N N . GLN A 1 83 ? 0.583 -2.836 -34.426 1.00 89.88 83 GLN A N 1
ATOM 666 C CA . GLN A 1 83 ? 0.283 -2.462 -35.806 1.00 89.88 83 GLN A CA 1
ATOM 667 C C . GLN A 1 83 ? -0.518 -1.168 -35.822 1.00 89.88 83 GLN A C 1
ATOM 669 O O . GLN A 1 83 ? -1.453 -1.000 -35.045 1.00 89.88 83 GLN A O 1
ATOM 674 N N . VAL A 1 84 ? -0.150 -0.271 -36.732 1.00 89.44 84 VAL A N 1
ATOM 675 C CA . VAL A 1 84 ? -0.802 1.026 -36.894 1.00 89.44 84 VAL A CA 1
ATOM 676 C C . VAL A 1 84 ? -1.457 1.075 -38.264 1.00 89.44 84 VAL A C 1
ATOM 678 O O . VAL A 1 84 ? -0.808 0.803 -39.277 1.00 89.44 84 VAL A O 1
ATOM 681 N N . CYS A 1 85 ? -2.730 1.460 -38.310 1.00 81.12 85 CYS A N 1
ATOM 682 C CA . CYS A 1 85 ? -3.399 1.751 -39.570 1.00 81.12 85 CYS A CA 1
ATOM 683 C C . CYS A 1 85 ? -3.058 3.183 -39.998 1.00 81.12 85 CYS A C 1
ATOM 685 O O . CYS A 1 85 ? -3.738 4.129 -39.620 1.00 81.12 85 CYS A O 1
ATOM 687 N N . LEU A 1 86 ? -1.976 3.351 -40.765 1.00 88.81 86 LEU A N 1
ATOM 688 C CA . LEU A 1 86 ? -1.562 4.650 -41.306 1.00 88.81 86 LEU A CA 1
ATOM 689 C C . LEU A 1 86 ? -1.889 4.732 -42.803 1.00 88.81 86 LEU A C 1
ATOM 691 O O . LEU A 1 86 ? -1.193 4.102 -43.603 1.00 88.81 86 LEU A O 1
ATOM 695 N N . PRO A 1 87 ? -2.861 5.560 -43.232 1.00 88.19 87 PRO A N 1
ATOM 696 C CA . PRO A 1 87 ? -3.218 5.680 -44.646 1.00 88.19 87 PRO A CA 1
ATOM 697 C C . PRO A 1 87 ? -2.042 6.057 -45.555 1.00 88.19 87 PRO A C 1
ATOM 699 O O . PRO A 1 87 ? -2.014 5.656 -46.714 1.00 88.19 87 PRO A O 1
ATOM 702 N N . ILE A 1 88 ? -1.051 6.797 -45.038 1.00 91.44 88 ILE A N 1
ATOM 703 C CA . ILE A 1 88 ? 0.123 7.236 -45.807 1.00 91.44 88 ILE A CA 1
ATOM 704 C C . ILE A 1 88 ? 1.066 6.087 -46.197 1.00 91.44 88 ILE A C 1
ATOM 706 O O . ILE A 1 88 ? 1.796 6.237 -47.174 1.00 91.44 88 ILE A O 1
ATOM 710 N N . VAL A 1 89 ? 1.055 4.958 -45.473 1.00 91.75 89 VAL A N 1
ATOM 711 C CA . VAL A 1 89 ? 1.866 3.759 -45.780 1.00 91.75 89 VAL A CA 1
ATOM 712 C C . VAL A 1 89 ? 1.030 2.602 -46.332 1.00 91.75 89 VAL A C 1
ATOM 714 O O . VAL A 1 89 ? 1.567 1.524 -46.577 1.00 91.75 89 VAL A O 1
ATOM 717 N N . ASP A 1 90 ? -0.266 2.820 -46.574 1.00 90.56 90 ASP A N 1
ATOM 718 C CA . ASP A 1 90 ? -1.103 1.843 -47.264 1.00 90.56 90 ASP A CA 1
ATOM 719 C C . ASP A 1 90 ? -0.611 1.654 -48.713 1.00 90.56 90 ASP A C 1
ATOM 721 O O . ASP A 1 90 ? -0.382 2.649 -49.411 1.00 90.56 90 ASP A O 1
ATOM 725 N N . PRO A 1 91 ? -0.456 0.413 -49.212 1.00 91.00 91 PRO A N 1
ATOM 726 C CA . PRO A 1 91 ? 0.023 0.159 -50.570 1.00 91.00 91 PRO A CA 1
ATOM 727 C C . PRO A 1 91 ? -0.777 0.851 -51.684 1.00 91.00 91 PRO A C 1
ATOM 729 O O . PRO A 1 91 ? -0.199 1.145 -52.729 1.00 91.00 91 PRO A O 1
ATOM 732 N N . ASN A 1 92 ? -2.070 1.132 -51.481 1.00 91.75 92 ASN A N 1
ATOM 733 C CA . ASN A 1 92 ? -2.913 1.816 -52.468 1.00 91.75 92 ASN A CA 1
ATOM 734 C C . ASN A 1 92 ? -2.696 3.338 -52.478 1.00 91.75 92 ASN A C 1
ATOM 736 O O . ASN A 1 92 ? -2.936 3.988 -53.494 1.00 91.75 92 ASN A O 1
ATOM 740 N N . ASN A 1 93 ? -2.219 3.903 -51.366 1.00 91.81 93 ASN A N 1
ATOM 741 C CA . ASN A 1 93 ? -1.998 5.341 -51.187 1.00 91.81 93 ASN A CA 1
ATOM 742 C C . ASN A 1 93 ? -0.513 5.734 -51.224 1.00 91.81 93 ASN A C 1
ATOM 744 O O . ASN A 1 93 ? -0.187 6.923 -51.330 1.00 91.81 93 ASN A O 1
ATOM 748 N N . TRP A 1 94 ? 0.393 4.756 -51.135 1.00 94.75 94 TRP A N 1
ATOM 749 C CA . TRP A 1 94 ? 1.829 4.981 -51.072 1.00 94.75 94 TRP A CA 1
ATOM 750 C C . TRP A 1 94 ? 2.351 5.657 -52.339 1.00 94.75 94 TRP A C 1
ATOM 752 O O . TRP A 1 94 ? 2.191 5.180 -53.463 1.00 94.75 94 TRP A O 1
ATOM 762 N N . LYS A 1 95 ? 3.059 6.769 -52.146 1.00 93.88 95 LYS A N 1
ATOM 763 C CA . LYS A 1 95 ? 3.763 7.471 -53.218 1.00 93.88 95 LYS A CA 1
ATOM 764 C C . LYS A 1 95 ? 5.257 7.265 -53.010 1.00 93.88 95 LYS A C 1
ATOM 766 O O . LYS A 1 95 ? 5.764 7.669 -51.967 1.00 93.88 95 LYS A O 1
ATOM 771 N N . PRO A 1 96 ? 6.015 6.777 -54.009 1.00 91.94 96 PRO A N 1
ATOM 772 C CA . PRO A 1 96 ? 7.463 6.647 -53.880 1.00 91.94 96 PRO A CA 1
ATOM 773 C C . PRO A 1 96 ? 8.186 7.960 -53.561 1.00 91.94 96 PRO A C 1
ATOM 775 O O . PRO A 1 96 ? 9.341 7.920 -53.167 1.00 91.94 96 PRO A O 1
ATOM 778 N N . ALA A 1 97 ? 7.561 9.129 -53.724 1.00 91.38 97 ALA A N 1
ATOM 779 C CA . ALA A 1 97 ? 8.130 10.419 -53.330 1.00 91.38 97 ALA A CA 1
ATOM 780 C C . ALA A 1 97 ? 7.982 10.749 -51.827 1.00 91.38 97 ALA A C 1
ATOM 782 O O . ALA A 1 97 ? 8.662 11.659 -51.354 1.00 91.38 97 ALA A O 1
ATOM 783 N N . THR A 1 98 ? 7.126 10.032 -51.089 1.00 92.19 98 THR A N 1
ATOM 784 C CA . THR A 1 98 ? 6.905 10.229 -49.650 1.00 92.19 98 THR A CA 1
ATOM 785 C C . THR A 1 98 ? 8.183 9.937 -48.864 1.00 92.19 98 THR A C 1
ATOM 787 O O . THR A 1 98 ? 8.872 8.950 -49.131 1.00 92.19 98 THR A O 1
ATOM 790 N N . ARG A 1 99 ? 8.517 10.811 -47.910 1.00 90.94 99 ARG A N 1
ATOM 791 C CA . ARG A 1 99 ? 9.704 10.689 -47.047 1.00 90.94 99 ARG A CA 1
ATOM 792 C C . ARG A 1 99 ? 9.346 10.064 -45.701 1.00 90.94 99 ARG A C 1
ATOM 794 O O . ARG A 1 99 ? 8.245 10.287 -45.203 1.00 90.94 99 ARG A O 1
ATOM 801 N N . THR A 1 100 ? 10.301 9.386 -45.068 1.00 90.00 100 THR A N 1
ATOM 802 C CA . THR A 1 100 ? 10.131 8.798 -43.726 1.00 90.00 100 THR A CA 1
ATOM 803 C C . THR A 1 100 ? 9.723 9.838 -42.679 1.00 90.00 100 THR A C 1
ATOM 805 O O . THR A 1 100 ? 8.873 9.562 -41.843 1.00 90.00 100 THR A O 1
ATOM 808 N N . GLU A 1 101 ? 10.240 11.066 -42.769 1.00 88.19 101 GLU A N 1
ATOM 809 C CA . GLU A 1 101 ? 9.811 12.186 -41.920 1.00 88.19 101 GLU A CA 1
ATOM 810 C C . GLU A 1 101 ? 8.294 12.423 -41.991 1.00 88.19 101 GLU A C 1
ATOM 812 O O . GLU A 1 101 ? 7.639 12.549 -40.963 1.00 88.19 101 GLU A O 1
ATOM 817 N N . GLN A 1 102 ? 7.709 12.413 -43.193 1.00 90.50 102 GLN A N 1
ATOM 818 C CA . GLN A 1 102 ? 6.268 12.618 -43.376 1.00 90.50 102 GLN A CA 1
ATOM 819 C C . GLN A 1 102 ? 5.454 11.460 -42.788 1.00 90.50 102 GLN A C 1
ATOM 821 O O . GLN A 1 102 ? 4.378 11.684 -42.242 1.00 90.50 102 GLN A O 1
ATOM 826 N N . VAL A 1 103 ? 5.981 10.234 -42.870 1.00 92.62 103 VAL A N 1
ATOM 827 C CA . VAL A 1 103 ? 5.376 9.052 -42.242 1.00 92.62 103 VAL A CA 1
ATOM 828 C C . VAL A 1 103 ? 5.389 9.183 -40.718 1.00 92.62 103 VAL A C 1
ATOM 830 O O . VAL A 1 103 ? 4.363 8.959 -40.082 1.00 92.62 103 VAL A O 1
ATOM 833 N N . MET A 1 104 ? 6.513 9.602 -40.132 1.00 90.50 104 MET A N 1
ATOM 834 C CA . MET A 1 104 ? 6.633 9.796 -38.683 1.00 90.50 104 MET A CA 1
ATOM 835 C C . MET A 1 104 ? 5.745 10.931 -38.172 1.00 90.50 104 MET A C 1
ATOM 837 O O . MET A 1 104 ? 5.118 10.785 -37.129 1.00 90.50 104 MET A O 1
ATOM 841 N N . MET A 1 105 ? 5.620 12.023 -38.931 1.00 89.25 105 MET A N 1
ATOM 842 C CA . MET A 1 105 ? 4.703 13.117 -38.600 1.00 89.25 105 MET A CA 1
ATOM 843 C C . MET A 1 105 ? 3.243 12.670 -38.622 1.00 89.25 105 MET A C 1
ATOM 845 O O . MET A 1 105 ? 2.483 13.050 -37.739 1.00 89.25 105 MET A O 1
ATOM 849 N N . ALA A 1 106 ? 2.855 11.848 -39.601 1.00 91.94 106 ALA A N 1
ATOM 850 C CA . ALA A 1 106 ? 1.513 11.277 -39.655 1.00 91.94 106 ALA A CA 1
ATOM 851 C C . ALA A 1 106 ? 1.255 10.332 -38.472 1.00 91.94 106 ALA A C 1
ATOM 853 O O . ALA A 1 106 ? 0.176 10.369 -37.892 1.00 91.94 106 ALA A O 1
ATOM 854 N N . LEU A 1 107 ? 2.252 9.534 -38.072 1.00 92.56 107 LEU A N 1
ATOM 855 C CA . LEU A 1 107 ? 2.158 8.694 -36.877 1.00 92.56 107 LEU A CA 1
ATOM 856 C C . LEU A 1 107 ? 2.019 9.525 -35.595 1.00 92.56 107 LEU A C 1
ATOM 858 O O . LEU A 1 107 ? 1.179 9.212 -34.758 1.00 92.56 107 LEU A O 1
ATOM 862 N N . LEU A 1 108 ? 2.824 10.579 -35.438 1.00 91.00 108 LEU A N 1
ATOM 863 C CA . LEU A 1 108 ? 2.740 11.477 -34.288 1.00 91.00 108 LEU A CA 1
ATOM 864 C C . LEU A 1 108 ? 1.381 12.187 -34.237 1.00 91.00 108 LEU A C 1
ATOM 866 O O . LEU A 1 108 ? 0.796 12.292 -33.165 1.00 91.00 108 LEU A O 1
ATOM 870 N N . ALA A 1 109 ? 0.871 12.644 -35.383 1.00 90.69 109 ALA A N 1
ATOM 871 C CA . ALA A 1 109 ? -0.457 13.239 -35.475 1.00 90.69 109 ALA A CA 1
ATOM 872 C C . ALA A 1 109 ? -1.540 12.244 -35.044 1.00 90.69 109 ALA A C 1
ATOM 874 O O . ALA A 1 109 ? -2.330 12.583 -34.174 1.00 90.69 109 ALA A O 1
ATOM 875 N N . LEU A 1 110 ? -1.503 11.009 -35.560 1.00 90.88 110 LEU A N 1
ATOM 876 C CA . LEU A 1 110 ? -2.461 9.964 -35.196 1.00 90.88 110 LEU A CA 1
ATOM 877 C C . LEU A 1 110 ? -2.425 9.644 -33.697 1.00 90.88 110 LEU A C 1
ATOM 879 O O . LEU A 1 110 ? -3.476 9.524 -33.088 1.00 90.88 110 LEU A O 1
ATOM 883 N N . ILE A 1 111 ? -1.230 9.537 -33.100 1.00 88.94 111 ILE A N 1
ATOM 884 C CA . ILE A 1 111 ? -1.089 9.273 -31.659 1.00 88.94 111 ILE A CA 1
ATOM 885 C C . ILE A 1 111 ? -1.667 10.420 -30.826 1.00 88.94 111 ILE A C 1
ATOM 887 O O . ILE A 1 111 ? -2.262 10.186 -29.784 1.00 88.94 111 ILE A O 1
ATOM 891 N N . GLN A 1 112 ? -1.474 11.666 -31.249 1.00 86.88 112 GLN A N 1
ATOM 892 C CA . GLN A 1 112 ? -1.935 12.829 -30.487 1.00 86.88 112 GLN A CA 1
ATOM 893 C C . GLN A 1 112 ? -3.412 13.153 -30.710 1.00 86.88 112 GLN A C 1
ATOM 895 O O . GLN A 1 112 ? -4.031 13.769 -29.847 1.00 86.88 112 GLN A O 1
ATOM 900 N N . GLU A 1 113 ? -3.959 12.771 -31.861 1.00 87.31 113 GLU A N 1
ATOM 901 C CA . GLU A 1 113 ? -5.339 13.020 -32.271 1.00 87.31 113 GLU A CA 1
ATOM 902 C C . GLU A 1 113 ? -5.937 11.695 -32.782 1.00 87.31 113 GLU A C 1
ATOM 904 O O . GLU A 1 113 ? -5.959 11.453 -33.991 1.00 87.31 113 GLU A O 1
ATOM 909 N N . PRO A 1 114 ? -6.380 10.807 -31.866 1.00 86.75 114 PRO A N 1
ATOM 910 C CA . PRO A 1 114 ? -6.918 9.500 -32.232 1.00 86.75 114 PRO A CA 1
ATOM 911 C C . PRO A 1 114 ? -8.196 9.607 -33.074 1.00 86.75 114 PRO A C 1
ATOM 913 O O . PRO A 1 114 ? -9.026 10.490 -32.859 1.00 86.75 114 PRO A O 1
ATOM 916 N N . GLU A 1 115 ? -8.391 8.664 -33.997 1.00 87.75 115 GLU A N 1
ATOM 917 C CA . GLU A 1 115 ? -9.513 8.632 -34.945 1.00 87.75 115 GLU A CA 1
ATOM 918 C C . GLU A 1 115 ? -10.484 7.477 -34.603 1.00 87.75 115 GLU A C 1
ATOM 920 O O . GLU A 1 115 ? -10.347 6.374 -35.144 1.00 87.75 115 GLU A O 1
ATOM 925 N N . PRO A 1 116 ? -11.471 7.667 -33.706 1.00 82.81 116 PRO A N 1
ATOM 926 C CA . PRO A 1 116 ? -12.345 6.584 -33.235 1.00 82.81 116 PRO A CA 1
ATOM 927 C C . PRO A 1 116 ? -13.275 6.009 -34.316 1.00 82.81 116 PRO A C 1
ATOM 929 O O . PRO A 1 116 ? -13.727 4.877 -34.177 1.00 82.81 116 PRO A O 1
ATOM 932 N N . ASP A 1 117 ? -13.513 6.731 -35.415 1.00 83.44 117 ASP A N 1
ATOM 933 C CA . ASP A 1 117 ? -14.324 6.258 -36.548 1.00 83.44 117 ASP A CA 1
ATOM 934 C C . ASP A 1 117 ? -13.617 5.177 -37.392 1.00 83.44 117 ASP A C 1
ATOM 936 O O . ASP A 1 117 ? -14.254 4.456 -38.169 1.00 83.44 117 ASP A O 1
ATOM 940 N N . HIS A 1 118 ? -12.294 5.035 -37.240 1.00 84.56 118 HIS A N 1
ATOM 941 C CA . HIS A 1 118 ? -11.468 4.071 -37.974 1.00 84.56 118 HIS A CA 1
ATOM 942 C C . HIS A 1 118 ? -10.552 3.246 -37.052 1.00 84.56 118 HIS A C 1
ATOM 944 O O . HIS A 1 118 ? -9.323 3.264 -37.205 1.00 84.56 118 HIS A O 1
ATOM 950 N N . PRO A 1 119 ? -11.106 2.502 -36.078 1.00 87.12 119 PRO A N 1
ATOM 951 C CA . PRO A 1 119 ? -10.292 1.883 -35.051 1.00 87.12 119 PRO A CA 1
ATOM 952 C C . PRO A 1 119 ? -9.775 0.504 -35.466 1.00 87.12 119 PRO A C 1
ATOM 954 O O . PRO A 1 119 ? -10.464 -0.283 -36.114 1.00 87.12 119 PRO A O 1
ATOM 957 N N . LEU A 1 120 ? -8.568 0.175 -35.008 1.00 86.94 120 LEU A N 1
ATOM 958 C CA . LEU A 1 120 ? -8.097 -1.212 -34.937 1.00 86.94 120 LEU A CA 1
ATOM 959 C C . LEU A 1 120 ? -8.608 -1.912 -33.668 1.00 86.94 120 LEU A C 1
ATOM 961 O O . LEU A 1 120 ? -8.679 -3.139 -33.620 1.00 86.94 120 LEU A O 1
ATOM 965 N N . ARG A 1 121 ? -8.979 -1.126 -32.652 1.00 83.12 121 ARG A N 1
ATOM 966 C CA . ARG A 1 121 ? -9.506 -1.561 -31.358 1.00 83.12 121 ARG A CA 1
ATOM 967 C C . ARG A 1 121 ? -10.875 -0.936 -31.115 1.00 83.12 121 ARG A C 1
ATOM 969 O O . ARG A 1 121 ? -10.981 0.178 -30.610 1.00 83.12 121 ARG A O 1
ATOM 976 N N . ALA A 1 122 ? -11.922 -1.643 -31.544 1.00 82.50 122 ALA A N 1
ATOM 977 C CA . ALA A 1 122 ? -13.305 -1.165 -31.469 1.00 82.50 122 ALA A CA 1
ATOM 978 C C . ALA A 1 122 ? -13.783 -0.940 -30.023 1.00 82.50 122 ALA A C 1
ATOM 980 O O . ALA A 1 122 ? -14.536 -0.007 -29.771 1.00 82.50 122 ALA A O 1
ATOM 981 N N . ASP A 1 123 ? -13.293 -1.755 -29.088 1.00 75.50 123 ASP A N 1
ATOM 982 C CA . ASP A 1 123 ? -13.499 -1.607 -27.646 1.00 75.50 123 ASP A CA 1
ATOM 983 C C . ASP A 1 123 ? -13.000 -0.247 -27.138 1.00 75.50 123 ASP A C 1
ATOM 985 O O . ASP A 1 123 ? -13.740 0.486 -26.488 1.00 75.50 123 ASP A O 1
ATOM 989 N N . LEU A 1 124 ? -11.776 0.129 -27.519 1.00 76.75 124 LEU A N 1
ATOM 990 C CA . LEU A 1 124 ? -11.175 1.400 -27.111 1.00 76.75 124 LEU A CA 1
ATOM 991 C C . LEU A 1 124 ? -11.822 2.597 -27.797 1.00 76.75 124 LEU A C 1
ATOM 993 O O . LEU A 1 124 ? -11.925 3.670 -27.216 1.00 76.75 124 LEU A O 1
ATOM 997 N N . ALA A 1 125 ? -12.249 2.433 -29.045 1.00 82.38 125 ALA A N 1
ATOM 998 C CA . ALA A 1 125 ? -12.911 3.492 -29.795 1.00 82.38 125 ALA A CA 1
ATOM 999 C C . ALA A 1 125 ? -14.279 3.861 -29.207 1.00 82.38 125 ALA A C 1
ATOM 1001 O O . ALA A 1 125 ? -14.640 5.039 -29.157 1.00 82.38 125 ALA A O 1
ATOM 1002 N N . GLU A 1 126 ? -15.025 2.855 -28.742 1.00 77.06 126 GLU A N 1
ATOM 1003 C CA . GLU A 1 126 ? -16.289 3.050 -28.035 1.00 77.06 126 GLU A CA 1
ATOM 1004 C C . GLU A 1 126 ? -16.079 3.797 -26.707 1.00 77.06 126 GLU A C 1
ATOM 1006 O O . GLU A 1 126 ? -16.848 4.709 -26.401 1.00 77.06 126 GLU A O 1
ATOM 1011 N N . GLU A 1 127 ? -15.012 3.479 -25.966 1.00 71.06 127 GLU A N 1
ATOM 1012 C CA . GLU A 1 127 ? -14.595 4.193 -24.747 1.00 71.06 127 GLU A CA 1
ATOM 1013 C C . GLU A 1 127 ? -14.225 5.656 -25.061 1.00 71.06 127 GLU A C 1
ATOM 1015 O O . GLU A 1 127 ? -14.798 6.578 -24.480 1.00 71.06 127 GLU A O 1
ATOM 1020 N N . PHE A 1 128 ? -13.385 5.879 -26.082 1.00 74.38 128 PHE A N 1
ATOM 1021 C CA . PHE A 1 128 ? -12.982 7.209 -26.570 1.00 74.38 128 PHE A CA 1
ATOM 1022 C C . PHE A 1 128 ? -14.168 8.092 -26.976 1.00 74.38 128 PHE A C 1
ATOM 1024 O O . PHE A 1 128 ? -14.114 9.310 -26.810 1.00 74.38 128 PHE A O 1
ATOM 1031 N N . SER A 1 129 ? -15.231 7.492 -27.519 1.00 75.50 129 SER A N 1
ATOM 1032 C CA . SER A 1 129 ? -16.420 8.225 -27.973 1.00 75.50 129 SER A CA 1
ATOM 1033 C C . SER A 1 129 ? -17.396 8.552 -26.841 1.00 75.50 129 SER A C 1
ATOM 1035 O O . SER A 1 129 ? -18.155 9.515 -26.951 1.00 75.50 129 SER A O 1
ATOM 1037 N N . LYS A 1 130 ? -17.416 7.742 -25.776 1.00 74.62 130 LYS A N 1
ATOM 1038 C CA . LYS A 1 130 ? -18.354 7.884 -24.654 1.00 74.62 130 LYS A CA 1
ATOM 1039 C C . LYS A 1 130 ? -17.807 8.765 -23.534 1.00 74.62 130 LYS A C 1
ATOM 1041 O O . LYS A 1 130 ? -18.566 9.581 -23.016 1.00 74.62 130 LYS A O 1
ATOM 1046 N N . ASP A 1 131 ? -16.532 8.610 -23.177 1.00 67.19 131 ASP A N 1
ATOM 1047 C CA . ASP A 1 131 ? -15.905 9.350 -22.078 1.00 67.19 131 ASP A CA 1
ATOM 1048 C C . ASP A 1 131 ? -14.414 9.651 -22.361 1.00 67.19 131 ASP A C 1
ATOM 1050 O O . ASP A 1 131 ? -13.526 8.865 -22.028 1.00 67.19 131 ASP A O 1
ATOM 1054 N N . PRO A 1 132 ? -14.099 10.818 -22.958 1.00 58.84 132 PRO A N 1
ATOM 1055 C CA . PRO A 1 132 ? -12.720 11.220 -23.244 1.00 58.84 132 PRO A CA 1
ATOM 1056 C C . PRO A 1 132 ? -11.853 11.405 -21.989 1.00 58.84 132 PRO A C 1
ATOM 1058 O O . PRO A 1 132 ? -10.625 11.383 -22.084 1.00 58.84 132 PRO A O 1
ATOM 1061 N N . ILE A 1 133 ? -12.478 11.628 -20.827 1.00 50.84 133 ILE A N 1
ATOM 1062 C CA . ILE A 1 133 ? -11.780 11.821 -19.556 1.00 50.84 133 ILE A CA 1
ATOM 1063 C C . ILE A 1 133 ? -11.309 10.462 -19.033 1.00 50.84 133 ILE A C 1
ATOM 1065 O O . ILE A 1 133 ? -10.134 10.331 -18.697 1.00 50.84 133 ILE A O 1
ATOM 1069 N N . ASP A 1 134 ? -12.182 9.449 -19.022 1.00 50.50 134 ASP A N 1
ATOM 1070 C CA . ASP A 1 134 ? -11.842 8.076 -18.605 1.00 50.50 134 ASP A CA 1
ATOM 1071 C C . ASP A 1 134 ? -10.676 7.509 -19.425 1.00 50.50 134 ASP A C 1
ATOM 1073 O O . ASP A 1 134 ? -9.734 6.925 -18.888 1.00 50.50 134 ASP A O 1
ATOM 1077 N N . VAL A 1 135 ? -10.644 7.816 -20.723 1.00 56.81 135 VAL A N 1
ATOM 1078 C CA . VAL A 1 135 ? -9.550 7.376 -21.585 1.00 56.81 135 VAL A CA 1
ATOM 1079 C C . VAL A 1 135 ? -8.229 8.108 -21.317 1.00 56.81 135 VAL A C 1
ATOM 1081 O O . VAL A 1 135 ? -7.182 7.458 -21.282 1.00 56.81 135 VAL A O 1
ATOM 1084 N N . ASP A 1 136 ? -8.232 9.424 -21.064 1.00 54.88 136 ASP A N 1
ATOM 1085 C CA . ASP A 1 136 ? -7.024 10.135 -20.596 1.00 54.88 136 ASP A CA 1
ATOM 1086 C C . ASP A 1 136 ? -6.489 9.497 -19.301 1.00 54.88 136 ASP A C 1
ATOM 1088 O O . ASP A 1 136 ? -5.283 9.279 -19.160 1.00 54.88 136 ASP A O 1
ATOM 1092 N N . TYR A 1 137 ? -7.375 9.084 -18.390 1.00 45.44 137 TYR A N 1
ATOM 1093 C CA . TYR A 1 137 ? -6.991 8.324 -17.201 1.00 45.44 137 TYR A CA 1
ATOM 1094 C C . TYR A 1 137 ? -6.423 6.938 -17.538 1.00 45.44 137 TYR A C 1
ATOM 1096 O O . TYR A 1 137 ? -5.315 6.651 -17.090 1.00 45.44 137 TYR A O 1
ATOM 1104 N N . SER A 1 138 ? -7.081 6.114 -18.360 1.00 52.22 138 SER A N 1
ATOM 1105 C CA . SER A 1 138 ? -6.593 4.793 -18.807 1.00 52.22 138 SER A CA 1
ATOM 1106 C C . SER A 1 138 ? -5.213 4.869 -19.477 1.00 52.22 138 SER A C 1
ATOM 1108 O O . SER A 1 138 ? -4.327 4.045 -19.229 1.00 52.22 138 SER A O 1
ATOM 1110 N N . ILE A 1 139 ? -4.979 5.917 -20.265 1.00 56.25 139 ILE A N 1
ATOM 1111 C CA . ILE A 1 139 ? -3.696 6.199 -20.914 1.00 56.25 139 ILE A CA 1
ATOM 1112 C C . ILE A 1 139 ? -2.642 6.613 -19.877 1.00 56.25 139 ILE A C 1
ATOM 1114 O O . ILE A 1 139 ? -1.522 6.099 -19.890 1.00 56.25 139 ILE A O 1
ATOM 1118 N N . ARG A 1 140 ? -2.988 7.463 -18.902 1.00 49.44 140 ARG A N 1
ATOM 1119 C CA . ARG A 1 140 ? -2.103 7.787 -17.766 1.00 49.44 140 ARG A CA 1
ATOM 1120 C C . ARG A 1 140 ? -1.786 6.555 -16.909 1.00 49.44 140 ARG A C 1
ATOM 1122 O O . ARG A 1 140 ? -0.643 6.412 -16.475 1.00 49.44 140 ARG A O 1
ATOM 1129 N N . CYS A 1 141 ? -2.744 5.647 -16.710 1.00 44.12 141 CYS A N 1
ATOM 1130 C CA . CYS A 1 141 ? -2.568 4.363 -16.022 1.00 44.12 141 CYS A CA 1
ATOM 1131 C C . CYS A 1 141 ? -1.578 3.449 -16.752 1.00 44.12 141 CYS A C 1
ATOM 1133 O O . CYS A 1 141 ? -0.833 2.709 -16.111 1.00 44.12 141 CYS A O 1
ATOM 1135 N N . GLN A 1 142 ? -1.527 3.523 -18.084 1.00 49.47 142 GLN A N 1
ATOM 1136 C CA . GLN A 1 142 ? -0.551 2.790 -18.881 1.00 49.47 142 GLN A CA 1
ATOM 1137 C C . GLN A 1 142 ? 0.892 3.256 -18.619 1.00 49.47 142 GLN A C 1
ATOM 1139 O O . GLN A 1 142 ? 1.808 2.436 -18.560 1.00 49.47 142 GLN A O 1
ATOM 1144 N N . PHE A 1 143 ? 1.104 4.562 -18.429 1.00 42.47 143 PHE A N 1
ATOM 1145 C CA . PHE A 1 143 ? 2.422 5.132 -18.106 1.00 42.47 143 PHE A CA 1
ATOM 1146 C C . PHE A 1 143 ? 2.754 5.083 -16.612 1.00 42.47 143 PHE A C 1
ATOM 1148 O O . PHE A 1 143 ? 3.917 5.231 -16.231 1.00 42.47 143 PHE A O 1
ATOM 1155 N N . TRP A 1 144 ? 1.749 4.851 -15.765 1.00 38.25 144 TRP A N 1
ATOM 1156 C CA . TRP A 1 144 ? 1.874 4.759 -14.315 1.00 38.25 144 TRP A CA 1
ATOM 1157 C C . TRP A 1 144 ? 1.124 3.514 -13.801 1.00 38.25 144 TRP A C 1
ATOM 1159 O O . TRP A 1 144 ? -0.039 3.614 -13.403 1.00 38.25 144 TRP A O 1
ATOM 1169 N N . PRO A 1 145 ? 1.779 2.335 -13.742 1.00 37.31 145 PRO A N 1
ATOM 1170 C CA . PRO A 1 145 ? 1.131 1.037 -13.483 1.00 37.31 145 PRO A CA 1
ATOM 1171 C C . PRO A 1 145 ? 0.383 0.899 -12.141 1.00 37.31 145 PRO A C 1
ATOM 1173 O O . PRO A 1 145 ? -0.221 -0.136 -11.877 1.00 37.31 145 PRO A O 1
ATOM 1176 N N . GLY A 1 146 ? 0.423 1.913 -11.270 1.00 39.09 146 GLY A N 1
ATOM 1177 C CA . GLY A 1 146 ? -0.294 1.946 -9.990 1.00 39.09 146 GLY A CA 1
ATOM 1178 C C . GLY A 1 146 ? -1.786 2.287 -10.090 1.00 39.09 146 GLY A C 1
ATOM 1179 O O . GLY A 1 146 ? -2.482 2.224 -9.081 1.00 39.09 146 GLY A O 1
ATOM 1180 N N . LEU A 1 147 ? -2.276 2.645 -11.277 1.00 37.19 147 LEU A N 1
ATOM 1181 C CA . LEU A 1 147 ? -3.578 3.296 -11.455 1.00 37.19 147 LEU A CA 1
ATOM 1182 C C . LEU A 1 147 ? -4.590 2.400 -12.217 1.00 37.19 147 LEU A C 1
ATOM 1184 O O . LEU A 1 147 ? -5.793 2.638 -12.169 1.00 37.19 147 LEU A O 1
ATOM 1188 N N . LEU A 1 148 ? -4.139 1.263 -12.776 1.00 33.91 148 LEU A N 1
ATOM 1189 C CA . LEU A 1 148 ? -4.982 0.289 -13.500 1.00 33.91 148 LEU A CA 1
ATOM 1190 C C . LEU A 1 148 ? -6.098 -0.341 -12.636 1.00 33.91 148 LEU A C 1
ATOM 1192 O O . LEU A 1 148 ? -7.122 -0.774 -13.156 1.00 33.91 148 LEU A O 1
ATOM 1196 N N . GLN A 1 149 ? -5.920 -0.380 -11.310 1.00 38.69 149 GLN A N 1
ATOM 1197 C CA . GLN A 1 149 ? -6.903 -0.946 -10.376 1.00 38.69 149 GLN A CA 1
ATOM 1198 C C . GLN A 1 149 ? -7.929 0.089 -9.883 1.00 38.69 149 GLN A C 1
ATOM 1200 O O . GLN A 1 149 ? -8.942 -0.295 -9.305 1.00 38.69 149 GLN A O 1
ATOM 1205 N N . LEU A 1 150 ? -7.705 1.384 -10.151 1.00 36.88 150 LEU A N 1
ATOM 1206 C CA . LEU A 1 150 ? -8.718 2.425 -9.966 1.00 36.88 150 LEU A CA 1
ATOM 1207 C C . LEU A 1 150 ? -9.711 2.441 -11.135 1.00 36.88 150 LEU A C 1
ATOM 1209 O O . LEU A 1 150 ? -10.894 2.569 -10.864 1.00 36.88 150 LEU A O 1
ATOM 1213 N N . CYS A 1 151 ? -9.294 2.210 -12.388 1.00 34.41 151 CYS A N 1
ATOM 1214 C CA . CYS A 1 151 ? -10.196 2.275 -13.555 1.00 34.41 151 CYS A CA 1
ATOM 1215 C C . CYS A 1 151 ? -11.300 1.201 -13.551 1.00 34.41 151 CYS A C 1
ATOM 1217 O O . CYS A 1 151 ? -12.469 1.532 -13.719 1.00 34.41 151 CYS A O 1
ATOM 1219 N N . LEU A 1 152 ? -10.993 -0.066 -13.237 1.00 34.59 152 LEU A N 1
ATOM 1220 C CA . LEU A 1 152 ? -12.049 -1.090 -13.098 1.00 34.59 152 LEU A CA 1
ATOM 1221 C C . LEU A 1 152 ? -12.987 -0.834 -11.900 1.00 34.59 152 LEU A C 1
ATOM 1223 O O . LEU A 1 152 ? -14.089 -1.374 -11.865 1.00 34.59 152 LEU A O 1
ATOM 1227 N N . PHE A 1 153 ? -12.573 -0.003 -10.937 1.00 36.06 153 PHE A N 1
ATOM 1228 C CA . PHE A 1 153 ? -13.386 0.381 -9.781 1.00 36.06 153 PHE A CA 1
ATOM 1229 C C . PHE A 1 153 ? -14.103 1.731 -9.949 1.00 36.06 153 PHE A C 1
ATOM 1231 O O . PHE A 1 153 ? -15.172 1.894 -9.376 1.00 36.06 153 PHE A O 1
ATOM 1238 N N . GLN A 1 154 ? -13.586 2.675 -10.740 1.00 30.89 154 GLN A N 1
ATOM 1239 C CA . GLN A 1 154 ? -14.218 3.969 -11.026 1.00 30.89 154 GLN A CA 1
ATOM 1240 C C . GLN A 1 154 ? -15.333 3.854 -12.065 1.00 30.89 154 GLN A C 1
ATOM 1242 O O . GLN A 1 154 ? -16.331 4.546 -11.915 1.00 30.89 154 GLN A O 1
ATOM 1247 N N . VAL A 1 155 ? -15.254 2.917 -13.019 1.00 32.62 155 VAL A N 1
ATOM 1248 C CA . VAL A 1 155 ? -16.375 2.620 -13.936 1.00 32.62 155 VAL A CA 1
ATOM 1249 C C . VAL A 1 155 ? -17.593 2.047 -13.185 1.00 32.62 155 VAL A C 1
ATOM 1251 O O . VAL A 1 155 ? -18.729 2.226 -13.617 1.00 32.62 155 VAL A O 1
ATOM 1254 N N . ALA A 1 156 ? -17.395 1.426 -12.013 1.00 31.70 156 ALA A N 1
ATOM 1255 C CA . ALA A 1 156 ? -18.496 1.059 -11.113 1.00 31.70 156 ALA A CA 1
ATOM 1256 C C . ALA A 1 156 ? -19.056 2.262 -10.324 1.00 31.70 156 ALA A C 1
ATOM 1258 O O . ALA A 1 156 ? -20.209 2.229 -9.908 1.00 31.70 156 ALA A O 1
ATOM 1259 N N . ILE A 1 157 ? -18.281 3.340 -10.170 1.00 38.75 157 ILE A N 1
ATOM 1260 C CA . ILE A 1 157 ? -18.701 4.612 -9.564 1.00 38.75 157 ILE A CA 1
ATOM 1261 C C . ILE A 1 157 ? -19.310 5.481 -10.673 1.00 38.75 157 ILE A C 1
ATOM 1263 O O . ILE A 1 157 ? -18.837 6.572 -10.989 1.00 38.75 157 ILE A O 1
ATOM 1267 N N . SER A 1 158 ? -20.368 4.979 -11.309 1.00 32.53 158 SER A N 1
ATOM 1268 C CA . SER A 1 158 ? -21.224 5.852 -12.107 1.00 32.53 158 SER A CA 1
ATOM 1269 C C . SER A 1 158 ? -21.956 6.827 -11.174 1.00 32.53 158 SER A C 1
ATOM 1271 O O . SER A 1 158 ? -22.108 6.586 -9.974 1.00 32.53 158 SER A O 1
ATOM 1273 N N . HIS A 1 159 ? -22.387 7.951 -11.738 1.00 36.47 159 HIS A N 1
ATOM 1274 C CA . HIS A 1 159 ? -23.006 9.116 -11.095 1.00 36.47 159 HIS A CA 1
ATOM 1275 C C . HIS A 1 159 ? -24.130 8.815 -10.063 1.00 36.47 159 HIS A C 1
ATOM 1277 O O . HIS A 1 159 ? -24.488 9.698 -9.285 1.00 36.47 159 HIS A O 1
ATOM 1283 N N . GLU A 1 160 ? -24.666 7.589 -10.027 1.00 35.94 160 GLU A N 1
ATOM 1284 C CA . GLU A 1 160 ? -25.737 7.130 -9.130 1.00 35.94 160 GLU A CA 1
ATOM 1285 C C . GLU A 1 160 ? -25.286 6.896 -7.669 1.00 35.94 160 GLU A C 1
ATOM 1287 O O . GLU A 1 160 ? -26.043 7.191 -6.740 1.00 35.94 160 GLU A O 1
ATOM 1292 N N . ASP A 1 161 ? -24.038 6.477 -7.414 1.00 37.88 161 ASP A N 1
ATOM 1293 C CA . ASP A 1 161 ? -23.545 6.256 -6.035 1.00 37.88 161 ASP A CA 1
ATOM 1294 C C . ASP A 1 161 ? -23.208 7.567 -5.300 1.00 37.88 161 ASP A C 1
ATOM 1296 O O . ASP A 1 161 ? -23.207 7.637 -4.064 1.00 37.88 161 ASP A O 1
ATOM 1300 N N . TYR A 1 162 ? -22.949 8.635 -6.062 1.00 37.78 162 TYR A N 1
ATOM 1301 C CA . TYR A 1 162 ? -22.641 9.965 -5.534 1.00 37.78 162 TYR A CA 1
ATOM 1302 C C . TYR A 1 162 ? -23.879 10.642 -4.917 1.00 37.78 162 TYR A C 1
ATOM 1304 O O . TYR A 1 162 ? -23.747 11.407 -3.959 1.00 37.78 162 TYR A O 1
ATOM 1312 N N . GLU A 1 163 ? -25.083 10.321 -5.409 1.00 29.81 163 GLU A N 1
ATOM 1313 C CA . GLU A 1 163 ? -26.353 10.809 -4.852 1.00 29.81 163 GLU A CA 1
ATOM 1314 C C . GLU A 1 163 ? -26.889 9.918 -3.717 1.00 29.81 163 GLU A C 1
ATOM 1316 O O . GLU A 1 163 ? -27.430 10.441 -2.737 1.00 29.81 163 GLU A O 1
ATOM 1321 N N . MET A 1 164 ? -26.682 8.594 -3.759 1.00 32.47 164 MET A N 1
ATOM 1322 C CA . MET A 1 164 ? -27.138 7.711 -2.672 1.00 32.47 164 MET A CA 1
ATOM 1323 C C . MET A 1 164 ? -26.365 7.911 -1.357 1.00 32.47 164 MET A C 1
ATOM 1325 O O . MET A 1 164 ? -26.971 7.887 -0.285 1.00 32.47 164 MET A O 1
ATOM 1329 N N . ALA A 1 165 ? -25.061 8.212 -1.399 1.00 39.69 165 ALA A N 1
ATOM 1330 C CA . ALA A 1 165 ? -24.291 8.527 -0.188 1.00 39.69 165 ALA A CA 1
ATOM 1331 C C . ALA A 1 165 ? -24.659 9.888 0.445 1.00 39.69 165 ALA A C 1
ATOM 1333 O O . ALA A 1 165 ? -24.338 10.136 1.608 1.00 39.69 165 ALA A O 1
ATOM 1334 N N . ALA A 1 166 ? -25.346 10.769 -0.290 1.00 36.12 166 ALA A N 1
ATOM 1335 C CA . ALA A 1 166 ? -25.790 12.071 0.207 1.00 36.12 166 ALA A CA 1
ATOM 1336 C C . ALA A 1 166 ? -27.106 12.007 1.008 1.00 36.12 166 ALA A C 1
ATOM 1338 O O . ALA A 1 166 ? -27.519 13.017 1.580 1.00 36.12 166 ALA A O 1
ATOM 1339 N N . THR A 1 167 ? -27.767 10.844 1.080 1.00 36.41 167 THR A N 1
ATOM 1340 C CA . THR A 1 167 ? -29.105 10.712 1.689 1.00 36.41 167 THR A CA 1
ATOM 1341 C C . THR A 1 167 ? -29.171 9.780 2.908 1.00 36.41 167 THR A C 1
ATOM 1343 O O . THR A 1 167 ? -30.246 9.596 3.476 1.00 36.41 167 THR A O 1
ATOM 1346 N N . GLY A 1 168 ? -28.037 9.258 3.392 1.00 40.47 168 GLY A N 1
ATOM 1347 C CA . GLY A 1 168 ? -27.986 8.303 4.506 1.00 40.47 168 GLY A CA 1
ATOM 1348 C C . GLY A 1 168 ? -27.105 8.736 5.681 1.00 40.47 168 GLY A C 1
ATOM 1349 O O . GLY A 1 168 ? -25.893 8.580 5.636 1.00 40.47 168 GLY A O 1
ATOM 1350 N N . ASP A 1 169 ? -27.758 9.164 6.762 1.00 42.53 169 ASP A N 1
ATOM 1351 C CA . ASP A 1 169 ? -27.262 9.381 8.133 1.00 42.53 169 ASP A CA 1
ATOM 1352 C C . ASP A 1 169 ? -26.598 10.742 8.449 1.00 42.53 169 ASP A C 1
ATOM 1354 O O . ASP A 1 169 ? -25.440 11.036 8.162 1.00 42.53 169 ASP A O 1
ATOM 1358 N N . SER A 1 170 ? -27.356 11.580 9.159 1.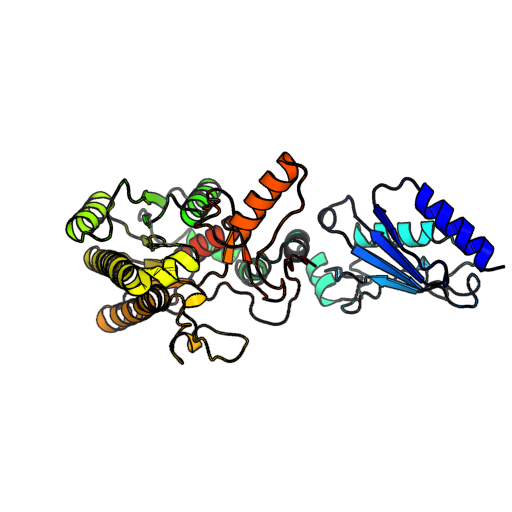00 46.97 170 SER A N 1
ATOM 1359 C CA . SER A 1 170 ? -26.983 12.897 9.691 1.00 46.97 170 SER A CA 1
ATOM 1360 C C . SER A 1 170 ? -26.002 12.837 10.877 1.00 46.97 170 SER A C 1
ATOM 1362 O O . SER A 1 170 ? -25.959 13.760 11.695 1.00 46.97 170 SER A O 1
ATOM 1364 N N . LYS A 1 171 ? -25.251 11.742 11.038 1.00 66.81 171 LYS A N 1
ATOM 1365 C CA . LYS A 1 171 ? -24.304 11.538 12.141 1.00 66.81 171 LYS A CA 1
ATOM 1366 C C . LYS A 1 171 ? -22.885 11.861 11.689 1.00 66.81 171 LYS A C 1
ATOM 1368 O O . LYS A 1 171 ? -22.411 11.368 10.673 1.00 66.81 171 LYS A O 1
ATOM 1373 N N . GLY A 1 172 ? -22.196 12.696 12.467 1.00 86.50 172 GLY A N 1
ATOM 1374 C CA . GLY A 1 172 ? -20.788 13.004 12.228 1.00 86.50 172 GLY A CA 1
ATOM 1375 C C . GLY A 1 172 ? -19.920 11.749 12.339 1.00 86.50 172 GLY A C 1
ATOM 1376 O O . GLY A 1 172 ? -20.038 10.987 13.297 1.00 86.50 172 GLY A O 1
ATOM 1377 N N . ILE A 1 173 ? -19.035 11.558 11.366 1.00 95.00 173 ILE A N 1
ATOM 1378 C CA . ILE A 1 173 ? -18.066 10.468 11.307 1.00 95.00 173 ILE A CA 1
ATOM 1379 C C . ILE A 1 173 ? -16.760 10.959 11.928 1.00 95.00 173 ILE A C 1
ATOM 1381 O O . ILE A 1 173 ? -16.221 11.992 11.536 1.00 95.00 173 ILE A O 1
ATOM 1385 N N . VAL A 1 174 ? -16.215 10.195 12.871 1.00 97.81 174 VAL A N 1
ATOM 1386 C CA . VAL A 1 174 ? -14.848 10.388 13.375 1.00 97.81 174 VAL A CA 1
ATOM 1387 C C . VAL A 1 174 ? -13.992 9.210 12.933 1.00 97.81 174 VAL A C 1
ATOM 1389 O O . VAL A 1 174 ? -14.289 8.068 13.303 1.00 97.81 174 VAL A O 1
ATOM 1392 N N . VAL A 1 175 ? -12.952 9.492 12.148 1.00 98.38 175 VAL A N 1
ATOM 1393 C CA . VAL A 1 175 ? -12.001 8.508 11.622 1.00 98.38 175 VAL A CA 1
ATOM 1394 C C . VAL A 1 175 ? -10.664 8.646 12.344 1.00 98.38 175 VAL A C 1
ATOM 1396 O O . VAL A 1 175 ? -9.968 9.650 12.190 1.00 98.38 175 VAL A O 1
ATOM 1399 N N . LEU A 1 176 ? -10.285 7.629 13.116 1.00 98.75 176 LEU A N 1
ATOM 1400 C CA . LEU A 1 176 ? -8.966 7.534 13.739 1.00 98.75 176 LEU A CA 1
ATOM 1401 C C . LEU A 1 176 ? -8.003 6.780 12.816 1.00 98.75 176 LEU A C 1
ATOM 1403 O O . LEU A 1 176 ? -8.265 5.645 12.426 1.00 98.75 176 LEU A O 1
ATOM 1407 N N . VAL A 1 177 ? -6.867 7.394 12.495 1.00 98.81 177 VAL A N 1
ATOM 1408 C CA . VAL A 1 177 ? -5.817 6.813 11.652 1.00 98.81 177 VAL A CA 1
ATOM 1409 C C . VAL A 1 177 ? -4.577 6.553 12.500 1.00 98.81 177 VAL A C 1
ATOM 1411 O O . VAL A 1 177 ? -3.814 7.476 12.808 1.00 98.81 177 VAL A O 1
ATOM 1414 N N . THR A 1 178 ? -4.351 5.293 12.878 1.00 98.75 178 THR A N 1
ATOM 1415 C CA . THR A 1 178 ? -3.136 4.914 13.613 1.00 98.75 178 THR A CA 1
ATOM 1416 C C . THR A 1 178 ? -1.953 4.800 12.661 1.00 98.75 178 THR A C 1
ATOM 1418 O O . THR A 1 178 ? -2.095 4.291 11.553 1.00 98.75 178 THR A O 1
ATOM 1421 N N . GLY A 1 179 ? -0.768 5.264 13.071 1.00 97.75 179 GLY A N 1
ATOM 1422 C CA . GLY A 1 179 ? 0.386 5.336 12.165 1.00 97.75 179 GLY A CA 1
ATOM 1423 C C . GLY A 1 179 ? 0.253 6.460 11.129 1.00 97.75 179 GLY A C 1
ATOM 1424 O O . GLY A 1 179 ? 0.904 6.424 10.084 1.00 97.75 179 GLY A O 1
ATOM 1425 N N . GLY A 1 180 ? -0.569 7.471 11.426 1.00 97.69 180 GLY A N 1
ATOM 1426 C CA . GLY A 1 180 ? -0.886 8.603 10.555 1.00 97.69 180 GLY A CA 1
ATOM 1427 C C . GLY A 1 180 ? 0.319 9.471 10.174 1.00 97.69 180 GLY A C 1
ATOM 1428 O O . GLY A 1 180 ? 0.268 10.211 9.198 1.00 97.69 180 GLY A O 1
ATOM 1429 N N . THR A 1 181 ? 1.431 9.366 10.904 1.00 97.00 181 THR A N 1
ATOM 1430 C CA . THR A 1 181 ? 2.662 10.120 10.625 1.00 97.00 181 THR A CA 1
ATOM 1431 C C . THR A 1 181 ? 3.600 9.439 9.623 1.00 97.00 181 THR A C 1
ATOM 1433 O O . THR A 1 181 ? 4.600 10.046 9.248 1.00 97.00 181 THR A O 1
ATOM 1436 N N . GLY A 1 182 ? 3.333 8.186 9.237 1.00 95.62 182 GLY A N 1
ATOM 1437 C CA . GLY A 1 182 ? 4.141 7.436 8.268 1.00 95.62 182 GLY A CA 1
ATOM 1438 C C . GLY A 1 182 ? 3.744 7.698 6.811 1.00 95.62 182 GLY A C 1
ATOM 1439 O O . GLY A 1 182 ? 2.802 8.440 6.546 1.00 95.62 182 GLY A O 1
ATOM 1440 N N . LEU A 1 183 ? 4.429 7.032 5.872 1.00 95.00 183 LEU A N 1
ATOM 1441 C CA . LEU A 1 183 ? 4.210 7.126 4.417 1.00 95.00 183 LEU A CA 1
ATOM 1442 C C . LEU A 1 183 ? 2.725 7.098 4.017 1.00 95.00 183 LEU A C 1
ATOM 1444 O O . LEU A 1 183 ? 2.221 8.035 3.402 1.00 95.00 183 LEU A O 1
ATOM 1448 N N . VAL A 1 184 ? 2.022 6.019 4.375 1.00 96.75 184 VAL A N 1
ATOM 1449 C CA . VAL A 1 184 ? 0.615 5.821 3.991 1.00 96.75 184 VAL A CA 1
ATOM 1450 C C . VAL A 1 184 ? -0.294 6.792 4.743 1.00 96.75 184 VAL A C 1
ATOM 1452 O O . VAL A 1 184 ? -1.199 7.368 4.152 1.00 96.75 184 VAL A O 1
ATOM 1455 N N . GLY A 1 185 ? -0.017 7.041 6.026 1.00 97.94 185 GLY A N 1
ATOM 1456 C CA . GLY A 1 185 ? -0.782 7.985 6.839 1.00 97.94 185 GLY A CA 1
ATOM 1457 C C . GLY A 1 185 ? -0.760 9.407 6.277 1.00 97.94 185 GLY A C 1
ATOM 1458 O O . GLY A 1 185 ? -1.809 10.034 6.154 1.00 97.94 185 GLY A O 1
ATOM 1459 N N . LYS A 1 186 ? 0.416 9.882 5.847 1.00 98.12 186 LYS A N 1
ATOM 1460 C CA . LYS A 1 186 ? 0.584 11.195 5.209 1.00 98.12 186 LYS A CA 1
ATOM 1461 C C . LYS A 1 186 ? -0.078 11.278 3.841 1.00 98.12 186 LYS A C 1
ATOM 1463 O O . LYS A 1 186 ? -0.649 12.313 3.510 1.00 98.12 186 LYS A O 1
ATOM 1468 N N . ALA A 1 187 ? -0.043 10.193 3.074 1.00 96.00 187 ALA A N 1
ATOM 1469 C CA . ALA A 1 187 ? -0.758 10.121 1.809 1.00 96.00 187 ALA A CA 1
ATOM 1470 C C . ALA A 1 187 ? -2.283 10.202 2.008 1.00 96.00 187 ALA A C 1
ATOM 1472 O O . ALA A 1 187 ? -2.941 10.974 1.314 1.00 96.00 187 ALA A O 1
ATOM 1473 N N . ILE A 1 188 ? -2.838 9.490 3.000 1.00 97.75 188 ILE A N 1
ATOM 1474 C CA . ILE A 1 188 ? -4.261 9.601 3.365 1.00 97.75 188 ILE A CA 1
ATOM 1475 C C . ILE A 1 188 ? -4.581 11.022 3.819 1.00 97.75 188 ILE A C 1
ATOM 1477 O O . ILE A 1 188 ? -5.549 11.594 3.332 1.00 97.75 188 ILE A O 1
ATOM 1481 N N . GLU A 1 189 ? -3.753 11.624 4.678 1.00 97.88 189 GLU A N 1
ATOM 1482 C CA . GLU A 1 189 ? -3.931 13.013 5.120 1.00 97.88 189 GLU A CA 1
ATOM 1483 C C . GLU A 1 189 ? -4.007 13.991 3.936 1.00 97.88 189 GLU A C 1
ATOM 1485 O O . GLU A 1 189 ? -4.828 14.908 3.945 1.00 97.88 189 GLU A O 1
ATOM 1490 N N . GLN A 1 190 ? -3.180 13.798 2.907 1.00 96.25 190 GLN A N 1
ATOM 1491 C CA . GLN A 1 190 ? -3.218 14.610 1.694 1.00 96.25 190 GLN A CA 1
ATOM 1492 C C . GLN A 1 190 ? -4.520 14.401 0.903 1.00 96.25 190 GLN A C 1
ATOM 1494 O O . GLN A 1 190 ? -5.168 15.386 0.552 1.00 96.25 190 GLN A O 1
ATOM 1499 N N . VAL A 1 191 ? -4.915 13.148 0.655 1.00 91.88 191 VAL A N 1
ATOM 1500 C CA . VAL A 1 191 ? -6.124 12.803 -0.118 1.00 91.88 191 VAL A CA 1
ATOM 1501 C C . VAL A 1 191 ? -7.392 13.327 0.560 1.00 91.88 191 VAL A C 1
ATOM 1503 O O . VAL A 1 191 ? -8.209 13.984 -0.081 1.00 91.88 191 VAL A O 1
ATOM 1506 N N . VAL A 1 192 ? -7.548 13.120 1.871 1.00 94.94 192 VAL A N 1
ATOM 1507 C CA . VAL A 1 192 ? -8.765 13.556 2.581 1.00 94.94 192 VAL A CA 1
ATOM 1508 C C . VAL A 1 192 ? -8.860 15.076 2.704 1.00 94.94 192 VAL A C 1
ATOM 1510 O O . VAL A 1 192 ? -9.959 15.605 2.820 1.00 94.94 192 VAL A O 1
ATOM 1513 N N . LYS A 1 193 ? -7.731 15.798 2.651 1.00 93.56 193 LYS A N 1
ATOM 1514 C CA . LYS A 1 193 ? -7.733 17.268 2.580 1.00 93.56 193 LYS A CA 1
ATOM 1515 C C . LYS A 1 193 ? -8.208 17.772 1.220 1.00 93.56 193 LYS A C 1
ATOM 1517 O O . LYS A 1 193 ? -8.917 18.772 1.182 1.00 93.56 193 LYS A O 1
ATOM 1522 N N . SER A 1 194 ? -7.832 17.107 0.125 1.00 88.06 194 SER A N 1
ATOM 1523 C CA . SER A 1 194 ? -8.323 17.460 -1.215 1.00 88.06 194 SER A CA 1
ATOM 1524 C C . SER A 1 194 ? -9.772 17.030 -1.459 1.00 88.06 194 SER A C 1
ATOM 1526 O O . SER A 1 194 ? -10.467 17.671 -2.236 1.00 88.06 194 SER A O 1
ATOM 1528 N N . GLU A 1 195 ? -10.235 15.980 -0.779 1.00 88.94 195 GLU A N 1
ATOM 1529 C CA . GLU A 1 195 ? -11.569 15.381 -0.939 1.00 88.94 195 GLU A CA 1
ATOM 1530 C C . GLU A 1 195 ? -12.405 15.511 0.348 1.00 88.94 195 GLU A C 1
ATOM 1532 O O . GLU A 1 195 ? -13.088 14.573 0.782 1.00 88.94 195 GLU A O 1
ATOM 1537 N N . ALA A 1 196 ? -12.285 16.664 1.010 1.00 87.88 196 ALA A N 1
ATOM 1538 C CA . ALA A 1 196 ? -12.865 16.894 2.326 1.00 87.88 196 ALA A CA 1
ATOM 1539 C C . ALA A 1 196 ? -14.398 16.813 2.295 1.00 87.88 196 ALA A C 1
ATOM 1541 O O . ALA A 1 196 ? -15.054 17.423 1.449 1.00 87.88 196 ALA A O 1
ATOM 1542 N N . ARG A 1 197 ? -14.972 16.100 3.269 1.00 90.25 197 ARG A N 1
ATOM 1543 C CA . ARG A 1 197 ? -16.421 16.016 3.485 1.00 90.25 197 ARG A CA 1
ATOM 1544 C C . ARG A 1 197 ? -16.792 16.693 4.810 1.00 90.25 197 ARG A C 1
ATOM 1546 O O . ARG A 1 197 ? -16.114 16.459 5.810 1.00 90.25 197 ARG A O 1
ATOM 1553 N N . PRO A 1 198 ? -17.854 17.517 4.858 1.00 87.06 198 PRO A N 1
ATOM 1554 C CA . PRO A 1 198 ? -18.186 18.327 6.037 1.00 87.06 198 PRO A CA 1
ATOM 1555 C C . PRO A 1 198 ? -18.612 17.504 7.263 1.00 87.06 198 PRO A C 1
ATOM 1557 O O . PRO A 1 198 ? -18.543 17.996 8.386 1.00 87.06 198 PRO A O 1
ATOM 1560 N N . ASN A 1 199 ? -19.044 16.259 7.065 1.00 91.19 199 ASN A N 1
ATOM 1561 C CA . ASN A 1 199 ? -19.464 15.337 8.118 1.00 91.19 199 ASN A CA 1
ATOM 1562 C C . ASN A 1 199 ? -18.339 14.415 8.618 1.00 91.19 199 ASN A C 1
ATOM 1564 O O . ASN A 1 199 ? -18.606 13.572 9.470 1.00 91.19 199 ASN A O 1
ATOM 1568 N N . GLU A 1 200 ? -17.103 14.553 8.129 1.00 94.69 200 GLU A N 1
ATOM 1569 C CA . GLU A 1 200 ? -15.978 13.701 8.521 1.00 94.69 200 GLU A CA 1
ATOM 1570 C C . GLU A 1 200 ? -14.916 14.482 9.310 1.00 94.69 200 GLU A C 1
ATOM 1572 O O . GLU A 1 200 ? -14.351 15.472 8.845 1.00 94.69 200 GLU A O 1
ATOM 1577 N N . LYS A 1 201 ? -14.571 13.984 10.499 1.00 96.88 201 LYS A N 1
ATOM 1578 C CA . LYS A 1 201 ? -13.428 14.435 11.295 1.00 96.88 201 LYS A CA 1
ATOM 1579 C C . LYS A 1 201 ? -12.342 13.367 11.276 1.00 96.88 201 LYS A C 1
ATOM 1581 O O . LYS A 1 201 ? -12.543 12.265 11.779 1.00 96.88 201 LYS A O 1
ATOM 1586 N N . TRP A 1 202 ? -11.169 13.721 10.768 1.00 98.06 202 TRP A N 1
ATOM 1587 C CA . TRP A 1 202 ? -10.022 12.820 10.671 1.00 98.06 202 TRP A CA 1
ATOM 1588 C C . TRP A 1 202 ? -8.990 13.118 11.766 1.00 98.06 202 TRP A C 1
ATOM 1590 O O . TRP A 1 202 ? -8.585 14.266 11.951 1.00 98.06 202 TRP A O 1
ATOM 1600 N N . VAL A 1 203 ? -8.561 12.086 12.495 1.00 98.31 203 VAL A N 1
ATOM 1601 C CA . VAL A 1 203 ? -7.584 12.166 13.593 1.00 98.31 203 VAL A CA 1
ATOM 1602 C C . VAL A 1 203 ? -6.396 11.271 13.251 1.00 98.31 203 VAL A C 1
ATOM 1604 O O . VAL A 1 203 ? -6.501 10.049 13.287 1.00 98.31 203 VAL A O 1
ATOM 1607 N N . PHE A 1 204 ? -5.257 11.876 12.920 1.00 98.56 204 PHE A N 1
ATOM 1608 C CA . PHE A 1 204 ? -4.027 11.163 12.566 1.00 98.56 204 PHE A CA 1
ATOM 1609 C C . PHE A 1 204 ? -3.084 11.117 13.767 1.00 98.56 204 PHE A C 1
ATOM 1611 O O . PHE A 1 204 ? -2.692 12.170 14.261 1.00 98.56 204 PHE A O 1
ATOM 1618 N N . ILE A 1 205 ? -2.696 9.916 14.207 1.00 98.31 205 ILE A N 1
ATOM 1619 C CA . ILE A 1 205 ? -1.809 9.733 15.371 1.00 98.31 205 ILE A CA 1
ATOM 1620 C C . ILE A 1 205 ? -0.548 8.943 15.026 1.00 98.31 205 ILE A C 1
ATOM 1622 O O . ILE A 1 205 ? -0.567 8.014 14.212 1.00 98.31 205 ILE A O 1
ATOM 1626 N N . GLY A 1 206 ? 0.561 9.311 15.660 1.00 97.44 206 GLY A N 1
ATOM 1627 C CA . GLY A 1 206 ? 1.839 8.609 15.639 1.00 97.44 206 GLY A CA 1
ATOM 1628 C C . GLY A 1 206 ? 2.253 8.116 17.028 1.00 97.44 206 GLY A C 1
ATOM 1629 O O . GLY A 1 206 ? 1.537 8.262 18.015 1.00 97.44 206 GLY A O 1
ATOM 1630 N N . SER A 1 207 ? 3.457 7.549 17.123 1.00 95.00 207 SER A N 1
ATOM 1631 C CA . SER A 1 207 ? 3.984 6.992 18.380 1.00 95.00 207 SER A CA 1
ATOM 1632 C C . SER A 1 207 ? 4.252 8.034 19.472 1.00 95.00 207 SER A C 1
ATOM 1634 O O . SER A 1 207 ? 4.375 7.671 20.637 1.00 95.00 207 SER A O 1
ATOM 1636 N N . LYS A 1 208 ? 4.352 9.322 19.113 1.00 96.81 208 LYS A N 1
ATOM 1637 C CA . LYS A 1 208 ? 4.457 10.426 20.082 1.00 96.81 208 LYS A CA 1
ATOM 1638 C C . LYS A 1 208 ? 3.129 10.724 20.778 1.00 96.81 208 LYS A C 1
ATOM 1640 O O . LYS A 1 208 ? 3.152 11.272 21.873 1.00 96.81 208 LYS A O 1
ATOM 1645 N N . ASP A 1 209 ? 2.013 10.369 20.146 1.00 97.38 209 ASP A N 1
ATOM 1646 C CA . ASP A 1 209 ? 0.670 10.606 20.673 1.00 97.38 209 ASP A CA 1
ATOM 1647 C C . ASP A 1 209 ? 0.214 9.426 21.543 1.00 97.38 209 ASP A C 1
ATOM 1649 O O . ASP A 1 209 ? -0.376 9.622 22.602 1.00 97.38 209 ASP A O 1
ATOM 1653 N N . CYS A 1 210 ? 0.509 8.190 21.121 1.00 97.50 210 CYS A N 1
ATOM 1654 C CA . CYS A 1 210 ? 0.151 6.981 21.860 1.00 97.50 210 CYS A CA 1
ATOM 1655 C C . CYS A 1 210 ? 1.102 5.813 21.546 1.00 97.50 210 CYS A C 1
ATOM 1657 O O . CYS A 1 210 ? 1.335 5.481 20.380 1.00 97.50 210 CYS A O 1
ATOM 1659 N N . ASP A 1 211 ? 1.608 5.144 22.587 1.00 98.19 211 ASP A N 1
ATOM 1660 C CA . ASP A 1 211 ? 2.244 3.832 22.446 1.00 98.19 211 ASP A CA 1
ATOM 1661 C C . ASP A 1 211 ? 1.171 2.739 22.409 1.00 98.19 211 ASP A C 1
ATOM 1663 O O . ASP A 1 211 ? 0.647 2.314 23.439 1.00 98.19 211 ASP A O 1
ATOM 1667 N N . LEU A 1 212 ? 0.876 2.263 21.201 1.00 98.62 212 LEU A N 1
ATOM 1668 C CA . LEU A 1 212 ? -0.158 1.257 20.958 1.00 98.62 212 LEU A CA 1
ATOM 1669 C C . LEU A 1 212 ? 0.203 -0.144 21.480 1.00 98.62 212 LEU A C 1
ATOM 1671 O O . LEU A 1 212 ? -0.644 -1.031 21.462 1.00 98.62 212 LEU A O 1
ATOM 1675 N N . THR A 1 213 ? 1.428 -0.377 21.970 1.00 98.31 213 THR A N 1
ATOM 1676 C CA . THR A 1 213 ? 1.743 -1.622 22.698 1.00 98.31 213 THR A CA 1
ATOM 1677 C C . THR A 1 213 ? 1.182 -1.617 24.123 1.00 98.31 213 THR A C 1
ATOM 1679 O O . THR A 1 213 ? 1.026 -2.677 24.729 1.00 98.31 213 THR A O 1
ATOM 1682 N N . ASN A 1 214 ? 0.830 -0.441 24.651 1.00 98.44 214 ASN A N 1
ATOM 1683 C CA . ASN A 1 214 ? 0.242 -0.267 25.969 1.00 98.44 214 ASN A CA 1
ATOM 1684 C C . ASN A 1 214 ? -1.290 -0.172 25.866 1.00 98.44 214 ASN A C 1
ATOM 1686 O O . ASN A 1 214 ? -1.839 0.787 25.315 1.00 98.44 214 ASN A O 1
ATOM 1690 N N . LEU A 1 215 ? -1.992 -1.153 26.438 1.00 98.19 215 LEU A N 1
ATOM 1691 C CA . LEU A 1 215 ? -3.453 -1.225 26.382 1.00 98.19 215 LEU A CA 1
ATOM 1692 C C . LEU A 1 215 ? -4.126 -0.017 27.048 1.00 98.19 215 LEU A C 1
ATOM 1694 O O . LEU A 1 215 ? -5.084 0.527 26.510 1.00 98.19 215 LEU A O 1
ATOM 1698 N N . GLN A 1 216 ? -3.629 0.439 28.200 1.00 98.38 216 GLN A N 1
ATOM 1699 C CA . GLN A 1 216 ? -4.217 1.575 28.916 1.00 98.38 216 GLN A CA 1
ATOM 1700 C C . GLN A 1 216 ? -4.044 2.885 28.138 1.00 98.38 216 GLN A C 1
ATOM 1702 O O . GLN A 1 216 ? -4.956 3.709 28.118 1.00 98.38 216 GLN A O 1
ATOM 1707 N N . ALA A 1 217 ? -2.901 3.079 27.476 1.00 98.38 217 ALA A N 1
ATOM 1708 C CA . ALA A 1 217 ? -2.682 4.229 26.602 1.00 98.38 217 ALA A CA 1
ATOM 1709 C C . ALA A 1 217 ? -3.581 4.170 25.356 1.00 98.38 217 ALA A C 1
ATOM 1711 O O . ALA A 1 217 ? -4.185 5.177 24.988 1.00 98.38 217 ALA A O 1
ATOM 1712 N N . THR A 1 218 ? -3.715 2.986 24.751 1.00 98.75 218 THR A N 1
ATOM 1713 C CA . THR A 1 218 ? -4.602 2.751 23.598 1.00 98.75 218 THR A CA 1
ATOM 1714 C C . THR A 1 218 ? -6.057 3.031 23.975 1.00 98.75 218 THR A C 1
ATOM 1716 O O . THR A 1 218 ? -6.759 3.729 23.255 1.00 98.75 218 THR A O 1
ATOM 1719 N N . ARG A 1 219 ? -6.500 2.572 25.147 1.00 98.69 219 ARG A N 1
ATOM 1720 C CA . ARG A 1 219 ? -7.836 2.854 25.674 1.00 98.69 219 ARG A CA 1
ATOM 1721 C C . ARG A 1 219 ? -8.102 4.350 25.815 1.00 98.69 219 ARG A C 1
ATOM 1723 O O . ARG A 1 219 ? -9.102 4.824 25.292 1.00 98.69 219 ARG A O 1
ATOM 1730 N N . ARG A 1 220 ? -7.195 5.100 26.452 1.00 98.50 220 ARG A N 1
ATOM 1731 C CA . ARG A 1 220 ? -7.330 6.563 26.609 1.00 98.50 220 ARG A CA 1
ATOM 1732 C C . ARG A 1 220 ? -7.459 7.273 25.261 1.00 98.50 220 ARG A C 1
ATOM 1734 O O . ARG A 1 220 ? -8.316 8.129 25.100 1.00 98.50 220 ARG A O 1
ATOM 1741 N N . LEU A 1 221 ? -6.677 6.852 24.263 1.00 98.50 221 LEU A N 1
ATOM 1742 C CA . LEU A 1 221 ? -6.795 7.377 22.901 1.00 98.50 221 LEU A CA 1
ATOM 1743 C C . LEU A 1 221 ? -8.216 7.193 22.332 1.00 98.50 221 LEU A C 1
ATOM 1745 O O . LEU A 1 221 ? -8.742 8.109 21.698 1.00 98.50 221 LEU A O 1
ATOM 1749 N N . PHE A 1 222 ? -8.848 6.036 22.546 1.00 98.62 222 PHE A N 1
ATOM 1750 C CA . PHE A 1 222 ? -10.224 5.779 22.100 1.00 98.62 222 PHE A CA 1
ATOM 1751 C C . PHE A 1 222 ? -11.270 6.526 22.946 1.00 98.62 222 PHE A C 1
ATOM 1753 O O . PHE A 1 222 ? -12.269 6.992 22.397 1.00 98.62 222 PHE A O 1
ATOM 1760 N N . GLU A 1 223 ? -11.030 6.709 24.248 1.00 98.12 223 GLU A N 1
ATOM 1761 C CA . GLU A 1 223 ? -11.874 7.525 25.135 1.00 98.12 223 GLU A CA 1
ATOM 1762 C C . GLU A 1 223 ? -11.915 8.992 24.696 1.00 98.12 223 GLU A C 1
ATOM 1764 O O . GLU A 1 223 ? -13.002 9.573 24.652 1.00 98.12 223 GLU A O 1
ATOM 1769 N N . ASP A 1 224 ? -10.756 9.548 24.332 1.00 97.06 224 ASP A N 1
ATOM 1770 C CA . ASP A 1 224 ? -10.592 10.944 23.919 1.00 97.06 224 ASP A CA 1
ATOM 1771 C C . ASP A 1 224 ? -11.111 11.193 22.496 1.00 97.06 224 ASP A C 1
ATOM 1773 O O . ASP A 1 224 ? -11.769 12.200 22.226 1.00 97.06 224 ASP A O 1
ATOM 1777 N N . SER A 1 225 ? -10.808 10.286 21.560 1.00 96.50 225 SER A N 1
ATOM 1778 C CA . SER A 1 225 ? -11.160 10.473 20.146 1.00 96.50 225 SER A CA 1
ATOM 1779 C C . SER A 1 225 ? -12.571 10.010 19.791 1.00 96.50 225 SER A C 1
ATOM 1781 O O . SER A 1 225 ? -13.129 10.536 18.829 1.00 96.50 225 SER A O 1
ATOM 1783 N N . ARG A 1 226 ? -13.150 9.065 20.551 1.00 97.25 226 ARG A N 1
ATOM 1784 C CA . ARG A 1 226 ? -14.457 8.429 20.289 1.00 97.25 226 ARG A CA 1
ATOM 1785 C C . ARG A 1 226 ? -14.657 8.100 18.802 1.00 97.25 226 ARG A C 1
ATOM 1787 O O . ARG A 1 226 ? -15.581 8.624 18.172 1.00 97.25 226 ARG A O 1
ATOM 1794 N N . PRO A 1 227 ? -13.770 7.281 18.209 1.00 98.00 227 PRO A N 1
ATOM 1795 C CA . PRO A 1 227 ? -13.811 7.032 16.783 1.00 98.00 227 PRO A CA 1
ATOM 1796 C C . PRO A 1 227 ? -15.036 6.197 16.428 1.00 98.00 227 PRO A C 1
ATOM 1798 O O . PRO A 1 227 ? -15.332 5.192 17.062 1.00 98.00 227 PRO A O 1
ATOM 1801 N N . THR A 1 228 ? -15.712 6.586 15.355 1.00 97.50 228 THR A N 1
ATOM 1802 C CA . THR A 1 228 ? -16.723 5.735 14.706 1.00 97.50 228 THR A CA 1
ATOM 1803 C C . THR A 1 228 ? -16.077 4.758 13.727 1.00 97.50 228 THR A C 1
ATOM 1805 O O . THR A 1 228 ? -16.629 3.702 13.446 1.00 97.50 228 THR A O 1
ATOM 1808 N N . HIS A 1 229 ? -14.909 5.123 13.198 1.00 98.00 229 HIS A N 1
ATOM 1809 C CA . HIS A 1 229 ? -14.198 4.428 12.137 1.00 98.00 229 HIS A CA 1
ATOM 1810 C C . HIS A 1 229 ? -12.701 4.433 12.443 1.00 98.00 229 HIS A C 1
ATOM 1812 O O . HIS A 1 229 ? -12.177 5.412 12.981 1.00 98.00 229 HIS A O 1
ATOM 1818 N N . VAL A 1 230 ? -12.002 3.360 12.075 1.00 98.69 230 VAL A N 1
ATOM 1819 C CA . VAL A 1 230 ? -10.554 3.240 12.281 1.00 98.69 230 VAL A CA 1
ATOM 1820 C C . VAL A 1 230 ? -9.864 2.800 10.992 1.00 98.69 230 VAL A C 1
ATOM 1822 O O . VAL A 1 230 ? -10.258 1.814 10.374 1.00 98.69 230 VAL A O 1
ATOM 1825 N N . ILE A 1 231 ? -8.797 3.504 10.612 1.00 98.69 231 ILE A N 1
ATOM 1826 C CA . ILE A 1 231 ? -7.795 3.008 9.665 1.00 98.69 231 ILE A CA 1
ATOM 1827 C C . ILE A 1 231 ? -6.543 2.649 10.465 1.00 98.69 231 ILE A C 1
ATOM 1829 O O . ILE A 1 231 ? -5.874 3.513 11.039 1.00 98.69 231 ILE A O 1
ATOM 1833 N N . HIS A 1 232 ? -6.215 1.362 10.507 1.00 98.69 232 HIS A N 1
ATOM 1834 C CA . HIS A 1 232 ? -5.114 0.840 11.304 1.00 98.69 232 HIS A CA 1
ATOM 1835 C C . HIS A 1 232 ? -3.864 0.601 10.438 1.00 98.69 232 HIS A C 1
ATOM 1837 O O . HIS A 1 232 ? -3.715 -0.447 9.803 1.00 98.69 232 HIS A O 1
ATOM 1843 N N . LEU A 1 233 ? -2.956 1.589 10.406 1.00 98.50 233 LEU A N 1
ATOM 1844 C CA . LEU A 1 233 ? -1.680 1.514 9.669 1.00 98.50 233 LEU A CA 1
ATOM 1845 C C . LEU A 1 233 ? -0.472 1.290 10.586 1.00 98.50 233 LEU A C 1
ATOM 1847 O O . LEU A 1 233 ? 0.600 0.919 10.107 1.00 98.50 233 LEU A O 1
ATOM 1851 N N . ALA A 1 234 ? -0.616 1.554 11.889 1.00 98.06 234 ALA A N 1
ATOM 1852 C CA . ALA A 1 234 ? 0.485 1.445 12.840 1.00 98.06 234 ALA A CA 1
ATOM 1853 C C . ALA A 1 234 ? 1.037 0.016 12.896 1.00 98.06 234 ALA A C 1
ATOM 1855 O O . ALA A 1 234 ? 0.298 -0.947 13.069 1.00 98.06 234 ALA A O 1
ATOM 1856 N N . ALA A 1 235 ? 2.354 -0.105 12.785 1.00 97.00 235 ALA A N 1
ATOM 1857 C CA . ALA A 1 235 ? 3.075 -1.358 12.923 1.00 97.00 235 ALA A CA 1
ATOM 1858 C C . ALA A 1 235 ? 4.529 -1.063 13.300 1.00 97.00 235 ALA A C 1
ATOM 1860 O O . ALA A 1 235 ? 5.068 -0.006 12.962 1.00 97.00 235 ALA A O 1
ATOM 1861 N N . MET A 1 236 ? 5.188 -2.024 13.944 1.00 94.44 236 MET A N 1
ATOM 1862 C CA . MET A 1 236 ? 6.647 -2.053 13.943 1.00 94.44 236 MET A CA 1
ATOM 1863 C C . MET A 1 236 ? 7.092 -2.561 12.570 1.00 94.44 236 MET A C 1
ATOM 1865 O O . MET A 1 236 ? 6.840 -3.717 12.227 1.00 94.44 236 MET A O 1
ATOM 1869 N N . VAL A 1 237 ? 7.728 -1.684 11.792 1.00 88.31 237 VAL A N 1
ATOM 1870 C CA . VAL A 1 237 ? 8.196 -1.947 10.424 1.00 88.31 237 VAL A CA 1
ATOM 1871 C C . VAL A 1 237 ? 9.715 -1.822 10.329 1.00 88.31 237 VAL A C 1
ATOM 1873 O O . VAL A 1 237 ? 10.350 -1.130 11.124 1.00 88.31 237 VAL A O 1
ATOM 1876 N N . GLY A 1 238 ? 10.310 -2.480 9.339 1.00 78.25 238 GLY A N 1
ATOM 1877 C CA . GLY A 1 238 ? 11.737 -2.382 9.054 1.00 78.25 238 GLY A CA 1
ATOM 1878 C C . GLY A 1 238 ? 12.094 -3.046 7.730 1.00 78.25 238 GLY A C 1
ATOM 1879 O O . GLY A 1 238 ? 11.312 -3.830 7.199 1.00 78.25 238 GLY A O 1
ATOM 1880 N N . GLY A 1 239 ? 13.288 -2.753 7.212 1.00 75.81 239 GLY A N 1
ATOM 1881 C CA . GLY A 1 239 ? 13.837 -3.455 6.052 1.00 75.81 239 GLY A CA 1
ATOM 1882 C C . GLY A 1 239 ? 14.116 -4.941 6.322 1.00 75.81 239 GLY A C 1
ATOM 1883 O O . GLY A 1 239 ? 14.064 -5.414 7.463 1.00 75.81 239 GLY A O 1
ATOM 1884 N N . LEU A 1 240 ? 14.448 -5.681 5.260 1.00 75.00 240 LEU A N 1
ATOM 1885 C CA . LEU A 1 240 ? 14.656 -7.137 5.288 1.00 75.00 240 LEU A CA 1
ATOM 1886 C C . LEU A 1 240 ? 15.639 -7.581 6.384 1.00 75.00 240 LEU A C 1
ATOM 1888 O O . LEU A 1 240 ? 15.318 -8.454 7.184 1.00 75.00 240 LEU A O 1
ATOM 1892 N N . PHE A 1 241 ? 16.810 -6.944 6.457 1.00 76.31 241 PHE A N 1
ATOM 1893 C CA . PHE A 1 241 ? 17.850 -7.302 7.425 1.00 76.31 241 PHE A CA 1
ATOM 1894 C C . PHE A 1 241 ? 17.430 -7.055 8.879 1.00 76.31 241 PHE A C 1
ATOM 1896 O O . PHE A 1 241 ? 17.783 -7.834 9.760 1.00 76.31 241 PHE A O 1
ATOM 1903 N N . HIS A 1 242 ? 16.641 -6.006 9.131 1.00 79.88 242 HIS A N 1
ATOM 1904 C CA . HIS A 1 242 ? 16.153 -5.699 10.474 1.00 79.88 242 HIS A CA 1
ATOM 1905 C C . HIS A 1 242 ? 15.119 -6.735 10.939 1.00 79.88 242 HIS A C 1
ATOM 1907 O O . HIS A 1 242 ? 15.192 -7.209 12.068 1.00 79.88 242 HIS A O 1
ATOM 1913 N N . ASN A 1 243 ? 14.204 -7.151 10.055 1.00 85.25 243 ASN A N 1
ATOM 1914 C CA . ASN A 1 243 ? 13.248 -8.220 10.367 1.00 85.25 243 ASN A CA 1
ATOM 1915 C C . ASN A 1 243 ? 13.953 -9.545 10.659 1.00 85.25 243 ASN A C 1
ATOM 1917 O O . ASN A 1 243 ? 13.655 -10.182 11.670 1.00 85.25 243 ASN A O 1
ATOM 1921 N N . LEU A 1 244 ? 14.919 -9.915 9.812 1.00 83.19 244 LEU A N 1
ATOM 1922 C CA . LEU A 1 244 ? 15.669 -11.163 9.932 1.00 83.19 244 LEU A CA 1
ATOM 1923 C C . LEU A 1 244 ? 16.336 -11.298 11.305 1.00 83.19 244 LEU A C 1
ATOM 1925 O O . LEU A 1 244 ? 16.257 -12.356 11.928 1.00 83.19 244 LEU A O 1
ATOM 1929 N N . ALA A 1 245 ? 16.938 -10.215 11.799 1.00 85.38 245 ALA A N 1
ATOM 1930 C CA . ALA A 1 245 ? 17.637 -10.202 13.079 1.00 85.38 245 ALA A CA 1
ATOM 1931 C C . ALA A 1 245 ? 16.707 -10.190 14.313 1.00 85.38 245 ALA A C 1
ATOM 1933 O O . ALA A 1 245 ? 17.146 -10.576 15.394 1.00 85.38 245 ALA A O 1
ATOM 1934 N N . HIS A 1 246 ? 15.436 -9.780 14.180 1.00 92.75 246 HIS A N 1
ATOM 1935 C CA . HIS A 1 246 ? 14.561 -9.478 15.328 1.00 92.75 246 HIS A CA 1
ATOM 1936 C C . HIS A 1 246 ? 13.154 -10.106 15.248 1.00 92.75 246 HIS A C 1
ATOM 1938 O O . HIS A 1 246 ? 12.197 -9.559 15.798 1.00 92.75 246 HIS A O 1
ATOM 1944 N N . ASN A 1 247 ? 12.999 -11.272 14.608 1.00 94.62 247 ASN A N 1
ATOM 1945 C CA . ASN A 1 247 ? 11.694 -11.916 14.369 1.00 94.62 247 ASN A CA 1
ATOM 1946 C C . ASN A 1 247 ? 10.768 -12.000 15.605 1.00 94.62 247 ASN A C 1
ATOM 1948 O O . ASN A 1 247 ? 9.585 -11.671 15.505 1.00 94.62 247 ASN A O 1
ATOM 1952 N N . LEU A 1 248 ? 11.282 -12.388 16.781 1.00 96.94 248 LEU A N 1
ATOM 1953 C CA . LEU A 1 248 ? 10.472 -12.459 18.008 1.00 96.94 248 LEU A CA 1
ATOM 1954 C C . LEU A 1 248 ? 9.937 -11.084 18.437 1.00 96.94 248 LEU A C 1
ATOM 1956 O O . LEU A 1 248 ? 8.787 -10.976 18.861 1.00 96.94 248 LEU A O 1
ATOM 1960 N N . GLU A 1 249 ? 10.757 -10.037 18.336 1.00 96.88 249 GLU A N 1
ATOM 1961 C CA . GLU A 1 249 ? 10.341 -8.677 18.688 1.00 96.88 249 GLU A CA 1
ATOM 1962 C C . GLU A 1 249 ? 9.256 -8.182 17.728 1.00 96.88 249 GLU A C 1
ATOM 1964 O O . GLU A 1 249 ? 8.210 -7.712 18.182 1.00 96.88 249 GLU A O 1
ATOM 1969 N N . PHE A 1 250 ? 9.465 -8.367 16.419 1.00 96.62 250 PHE A N 1
ATOM 1970 C CA . PHE A 1 250 ? 8.473 -8.033 15.397 1.00 96.62 250 PHE A CA 1
ATOM 1971 C C . PHE A 1 250 ? 7.142 -8.741 15.649 1.00 96.62 250 PHE A C 1
ATOM 1973 O O . PHE A 1 250 ? 6.098 -8.095 15.563 1.00 96.62 250 PHE A O 1
ATOM 1980 N N . PHE A 1 251 ? 7.166 -10.027 16.011 1.00 98.19 251 PHE A N 1
ATOM 1981 C CA . PHE A 1 251 ? 5.952 -10.764 16.347 1.00 98.19 251 PHE A CA 1
ATOM 1982 C C . PHE A 1 251 ? 5.255 -10.174 17.576 1.00 98.19 251 PHE A C 1
ATOM 1984 O O . PHE A 1 251 ? 4.102 -9.756 17.494 1.00 98.19 251 PHE A O 1
ATOM 1991 N N . ARG A 1 252 ? 5.956 -10.085 18.716 1.00 98.50 252 ARG A N 1
ATOM 1992 C CA . ARG A 1 252 ? 5.348 -9.664 19.989 1.00 98.50 252 ARG A CA 1
ATOM 1993 C C . ARG A 1 252 ? 4.812 -8.239 19.940 1.00 98.50 252 ARG A C 1
ATOM 1995 O O . ARG A 1 252 ? 3.714 -7.994 20.432 1.00 98.50 252 ARG A O 1
ATOM 2002 N N . ARG A 1 253 ? 5.566 -7.302 19.357 1.00 98.25 253 ARG A N 1
ATOM 2003 C CA . ARG A 1 253 ? 5.159 -5.892 19.304 1.00 98.25 253 ARG A CA 1
ATOM 2004 C C . ARG A 1 253 ? 3.997 -5.675 18.349 1.00 98.25 253 ARG A C 1
ATOM 2006 O O . ARG A 1 253 ? 3.057 -4.985 18.723 1.00 98.25 253 ARG A O 1
ATOM 2013 N N . ASN A 1 254 ? 4.024 -6.279 17.159 1.00 98.56 254 ASN A N 1
ATOM 2014 C CA . ASN A 1 254 ? 2.894 -6.153 16.239 1.00 98.56 254 ASN A CA 1
ATOM 2015 C C . ASN A 1 254 ? 1.648 -6.859 16.781 1.00 98.56 254 ASN A C 1
ATOM 2017 O O . ASN A 1 254 ? 0.579 -6.276 16.697 1.00 98.56 254 ASN A O 1
ATOM 2021 N N . MET A 1 255 ? 1.767 -8.034 17.412 1.00 98.56 255 MET A N 1
ATOM 2022 C CA . MET A 1 255 ? 0.619 -8.664 18.079 1.00 98.56 255 MET A CA 1
ATOM 2023 C C . MET A 1 255 ? 0.019 -7.762 19.159 1.00 98.56 255 MET A C 1
ATOM 2025 O O . MET A 1 255 ? -1.188 -7.572 19.156 1.00 98.56 255 MET A O 1
ATOM 2029 N N . ALA A 1 256 ? 0.839 -7.152 20.023 1.00 98.69 256 ALA A N 1
ATOM 2030 C CA . ALA A 1 256 ? 0.343 -6.232 21.049 1.00 98.69 256 ALA A CA 1
ATOM 2031 C C . ALA A 1 256 ? -0.370 -5.009 20.445 1.00 98.69 256 ALA A C 1
ATOM 2033 O O . ALA A 1 256 ? -1.450 -4.647 20.895 1.00 98.69 256 ALA A O 1
ATOM 2034 N N . ILE A 1 257 ? 0.209 -4.394 19.406 1.00 98.81 257 ILE A N 1
ATOM 2035 C CA . ILE A 1 257 ? -0.406 -3.259 18.698 1.00 98.81 257 ILE A CA 1
ATOM 2036 C C . ILE A 1 257 ? -1.752 -3.665 18.086 1.00 98.81 257 ILE A C 1
ATOM 2038 O O . ILE A 1 257 ? -2.753 -2.982 18.298 1.00 98.81 257 ILE A O 1
ATOM 2042 N N . ASN A 1 258 ? -1.769 -4.765 17.331 1.00 98.69 258 ASN A N 1
ATOM 2043 C CA . ASN A 1 258 ? -2.942 -5.223 16.592 1.00 98.69 258 ASN A CA 1
ATOM 2044 C C . ASN A 1 258 ? -4.073 -5.629 17.547 1.00 98.69 258 ASN A C 1
ATOM 2046 O O . ASN A 1 258 ? -5.217 -5.227 17.346 1.00 98.69 258 ASN A O 1
ATOM 2050 N N . ASP A 1 259 ? -3.745 -6.396 18.591 1.00 98.69 259 ASP A N 1
ATOM 2051 C CA . ASP A 1 259 ? -4.699 -6.868 19.596 1.00 98.69 259 ASP A CA 1
ATOM 2052 C C . ASP A 1 259 ? -5.317 -5.694 20.359 1.00 98.69 259 ASP A C 1
ATOM 2054 O O . ASP A 1 259 ? -6.538 -5.554 20.385 1.00 98.69 259 ASP A O 1
ATOM 2058 N N . ASN A 1 260 ? -4.490 -4.771 20.867 1.00 98.81 260 ASN A N 1
ATOM 2059 C CA . ASN A 1 260 ? -4.976 -3.586 21.572 1.00 98.81 260 ASN A CA 1
ATOM 2060 C C . ASN A 1 260 ? -5.904 -2.742 20.688 1.00 98.81 260 ASN A C 1
ATOM 2062 O O . ASN A 1 260 ? -6.979 -2.344 21.132 1.00 98.81 260 ASN A O 1
ATOM 2066 N N . VAL A 1 261 ? -5.517 -2.457 19.439 1.00 98.81 261 VAL A N 1
ATOM 2067 C CA . VAL A 1 261 ? -6.328 -1.615 18.547 1.00 98.81 261 VAL A CA 1
ATOM 2068 C C . VAL A 1 261 ? -7.651 -2.291 18.195 1.00 98.81 261 VAL A C 1
ATOM 2070 O O . VAL A 1 261 ? -8.689 -1.637 18.281 1.00 98.81 261 VAL A O 1
ATOM 2073 N N . LEU A 1 262 ? -7.649 -3.575 17.825 1.00 98.62 262 LEU A N 1
ATOM 2074 C CA . LEU A 1 262 ? -8.881 -4.283 17.459 1.00 98.62 262 LEU A CA 1
ATOM 2075 C C . LEU A 1 262 ? -9.796 -4.517 18.669 1.00 98.62 262 LEU A C 1
ATOM 2077 O O . LEU A 1 262 ? -11.010 -4.361 18.541 1.00 98.62 262 LEU A O 1
ATOM 2081 N N . ALA A 1 263 ? -9.232 -4.789 19.850 1.00 98.56 263 ALA A N 1
ATOM 2082 C CA . ALA A 1 263 ? -9.993 -4.862 21.095 1.00 98.56 263 ALA A CA 1
ATOM 2083 C C . ALA A 1 263 ? -10.660 -3.523 21.433 1.00 98.56 263 ALA A C 1
ATOM 2085 O O . ALA A 1 263 ? -11.847 -3.497 21.751 1.00 98.56 263 ALA A O 1
ATOM 2086 N N . MET A 1 264 ? -9.947 -2.397 21.298 1.00 98.75 264 MET A N 1
ATOM 2087 C CA . MET A 1 264 ? -10.545 -1.073 21.511 1.00 98.75 264 MET A CA 1
ATOM 2088 C C . MET A 1 264 ? -11.559 -0.708 20.425 1.00 98.75 264 MET A C 1
ATOM 2090 O O . MET A 1 264 ? -12.567 -0.078 20.733 1.00 98.75 264 MET A O 1
ATOM 2094 N N . CYS A 1 265 ? -11.364 -1.144 19.175 1.00 98.62 265 CYS A N 1
ATOM 2095 C CA . CYS A 1 265 ? -12.397 -0.999 18.148 1.00 98.62 265 CYS A CA 1
ATOM 2096 C C . CYS A 1 265 ? -13.696 -1.682 18.582 1.00 98.62 265 CYS A C 1
ATOM 2098 O O . CYS A 1 265 ? -14.770 -1.094 18.458 1.00 98.62 265 CYS A O 1
ATOM 2100 N N . HIS A 1 266 ? -13.595 -2.906 19.105 1.00 98.38 266 HIS A N 1
ATOM 2101 C CA . HIS A 1 266 ? -14.758 -3.651 19.565 1.00 98.38 266 HIS A CA 1
ATOM 2102 C C . HIS A 1 266 ? -15.404 -2.990 20.782 1.00 98.38 266 HIS A C 1
ATOM 2104 O O . HIS A 1 266 ? -16.615 -2.800 20.803 1.00 98.38 266 HIS A O 1
ATOM 2110 N N . GLU A 1 267 ? -14.611 -2.623 21.783 1.00 98.31 267 GLU A N 1
ATOM 2111 C CA . GLU A 1 267 ? -15.125 -2.078 23.036 1.00 98.31 267 GLU A CA 1
ATOM 2112 C C . GLU A 1 267 ? -15.783 -0.699 22.888 1.00 98.31 267 GLU A C 1
ATOM 2114 O O . GLU A 1 267 ? -16.735 -0.391 23.600 1.00 98.31 267 GLU A O 1
ATOM 2119 N N . PHE A 1 268 ? -15.302 0.128 21.958 1.00 98.06 268 PHE A N 1
ATOM 2120 C CA . PHE A 1 268 ? -15.842 1.467 21.703 1.00 98.06 268 PHE A CA 1
ATOM 2121 C C . PHE A 1 268 ? -16.859 1.501 20.558 1.00 98.06 268 PHE A C 1
ATOM 2123 O O . PHE A 1 268 ? -17.162 2.578 20.047 1.00 98.06 268 PHE A O 1
ATOM 2130 N N . ASP A 1 269 ? -17.382 0.341 20.153 1.00 96.75 269 ASP A N 1
ATOM 2131 C CA . ASP A 1 269 ? -18.393 0.216 19.101 1.00 96.75 269 ASP A CA 1
ATOM 2132 C C . ASP A 1 269 ? -18.006 0.891 17.775 1.00 96.75 269 ASP A C 1
ATOM 2134 O O . ASP A 1 269 ? -18.839 1.475 17.078 1.00 96.75 269 ASP A O 1
ATOM 2138 N N . VAL A 1 270 ? -16.731 0.773 17.387 1.00 97.44 270 VAL A N 1
ATOM 2139 C CA . VAL A 1 270 ? -16.273 1.206 16.064 1.00 97.44 270 VAL A CA 1
ATOM 2140 C C . VAL A 1 270 ? -17.067 0.452 15.000 1.00 97.44 270 VAL A C 1
ATOM 2142 O O . VAL A 1 270 ? -17.060 -0.782 14.951 1.00 97.44 270 VAL A O 1
ATOM 2145 N N . VAL A 1 271 ? -17.720 1.216 14.126 1.00 93.88 271 VAL A N 1
ATOM 2146 C CA . VAL A 1 271 ? -18.589 0.728 13.051 1.00 93.88 271 VAL A CA 1
ATOM 2147 C C . VAL A 1 271 ? -17.782 -0.081 12.043 1.00 93.88 271 VAL A C 1
ATOM 2149 O O . VAL A 1 271 ? -18.211 -1.151 11.612 1.00 93.88 271 VAL A O 1
ATOM 2152 N N . LYS A 1 272 ? -16.592 0.415 11.688 1.00 94.44 272 LYS A N 1
ATOM 2153 C CA . LYS A 1 272 ? -15.720 -0.206 10.693 1.00 94.44 272 LYS A CA 1
ATOM 2154 C C . LYS A 1 272 ? -14.250 0.051 10.992 1.00 94.44 272 LYS A C 1
ATOM 2156 O O . LYS A 1 272 ? -13.842 1.182 11.261 1.00 94.44 272 LYS A O 1
ATOM 2161 N N . CYS A 1 273 ? -13.456 -1.009 10.904 1.00 97.25 273 CYS A N 1
ATOM 2162 C CA . CYS A 1 273 ? -12.005 -0.956 11.029 1.00 97.25 273 CYS A CA 1
ATOM 2163 C C . CYS A 1 273 ? -11.375 -1.519 9.755 1.00 97.25 273 CYS A C 1
ATOM 2165 O O . CYS A 1 273 ? -11.714 -2.626 9.337 1.00 97.25 273 CYS A O 1
ATOM 2167 N N . VAL A 1 274 ? -10.469 -0.758 9.142 1.00 97.38 274 VAL A N 1
ATOM 2168 C CA . VAL A 1 274 ? -9.702 -1.167 7.961 1.00 97.38 274 VAL A CA 1
ATOM 2169 C C . VAL A 1 274 ? -8.235 -1.257 8.356 1.00 97.38 274 VAL A C 1
ATOM 2171 O O . VAL A 1 274 ? -7.568 -0.240 8.553 1.00 97.38 274 VAL A O 1
ATOM 2174 N N . SER A 1 275 ? -7.727 -2.479 8.487 1.00 98.06 275 SER A N 1
ATOM 2175 C CA . SER A 1 275 ? -6.325 -2.720 8.834 1.00 98.06 275 SER A CA 1
ATOM 2176 C C . SER A 1 275 ? -5.438 -2.894 7.602 1.00 98.06 275 SER A C 1
ATOM 2178 O O . SER A 1 275 ? -5.885 -3.330 6.542 1.00 98.06 275 SER A O 1
ATOM 2180 N N . CYS A 1 276 ? -4.156 -2.559 7.740 1.00 96.38 276 CYS A N 1
ATOM 2181 C CA . CYS A 1 276 ? -3.161 -2.714 6.681 1.00 96.38 276 CYS A CA 1
ATOM 2182 C C . CYS A 1 276 ? -2.330 -3.992 6.875 1.00 96.38 276 CYS A C 1
ATOM 2184 O O . CYS A 1 276 ? -1.607 -4.132 7.871 1.00 96.38 276 CYS A O 1
ATOM 2186 N N . LEU A 1 277 ? -2.417 -4.912 5.916 1.00 95.06 277 LEU A N 1
ATOM 2187 C CA . LEU A 1 277 ? -1.594 -6.117 5.820 1.00 95.06 277 LEU A CA 1
ATOM 2188 C C . LEU A 1 277 ? -0.368 -5.879 4.922 1.00 95.06 277 LEU A C 1
ATOM 2190 O O . LEU A 1 277 ? 0.077 -4.750 4.740 1.00 95.06 277 LEU A O 1
ATOM 2194 N N . SER A 1 278 ? 0.241 -6.951 4.415 1.00 90.19 278 SER A N 1
ATOM 2195 C CA . SER A 1 278 ? 1.422 -6.896 3.554 1.00 90.19 278 SER A CA 1
ATOM 2196 C C . SER A 1 278 ? 1.502 -8.149 2.687 1.00 90.19 278 SER A C 1
ATOM 2198 O O . SER A 1 278 ? 1.117 -9.219 3.139 1.00 90.19 278 SER A O 1
ATOM 2200 N N . THR A 1 279 ? 2.070 -8.060 1.485 1.00 89.19 279 THR A N 1
ATOM 2201 C CA . THR A 1 279 ? 2.328 -9.232 0.625 1.00 89.19 279 THR A CA 1
ATOM 2202 C C . THR A 1 279 ? 3.241 -10.283 1.253 1.00 89.19 279 THR A C 1
ATOM 2204 O O . THR A 1 279 ? 3.157 -11.452 0.896 1.00 89.19 279 THR A O 1
ATOM 2207 N N . CYS A 1 280 ? 4.086 -9.921 2.222 1.00 89.50 280 CYS A N 1
ATOM 2208 C CA . CYS A 1 280 ? 4.947 -10.898 2.898 1.00 89.50 280 CYS A CA 1
ATOM 2209 C C . CYS A 1 280 ? 4.191 -11.887 3.799 1.00 89.50 280 CYS A C 1
ATOM 2211 O O . CYS A 1 280 ? 4.807 -12.793 4.363 1.00 89.50 280 CYS A O 1
ATOM 2213 N N . ILE A 1 281 ? 2.875 -11.714 3.961 1.00 93.38 281 ILE A N 1
ATOM 2214 C CA . ILE A 1 281 ? 2.036 -12.680 4.663 1.00 93.38 281 ILE A CA 1
ATOM 2215 C C . ILE A 1 281 ? 1.748 -13.913 3.816 1.00 93.38 281 ILE A C 1
ATOM 2217 O O . ILE A 1 281 ? 1.333 -14.908 4.388 1.00 93.38 281 ILE A O 1
ATOM 2221 N N . PHE A 1 282 ? 1.901 -13.883 2.494 1.00 91.69 282 PHE A N 1
ATOM 2222 C CA . PHE A 1 282 ? 1.574 -15.048 1.675 1.00 91.69 282 PHE A CA 1
ATOM 2223 C C . PHE A 1 282 ? 2.564 -16.202 1.898 1.00 91.69 282 PHE A C 1
ATOM 2225 O O . PHE A 1 282 ? 3.678 -15.963 2.376 1.00 91.69 282 PHE A O 1
ATOM 2232 N N . PRO A 1 283 ? 2.158 -17.457 1.631 1.00 91.06 283 PRO A N 1
ATOM 2233 C CA . PRO A 1 283 ? 3.059 -18.594 1.741 1.00 91.06 283 PRO A CA 1
ATOM 2234 C C . PRO A 1 283 ? 4.279 -18.450 0.825 1.00 91.06 283 PRO A C 1
ATOM 2236 O O . PRO A 1 283 ? 4.159 -17.945 -0.289 1.00 91.06 283 PRO A O 1
ATOM 2239 N N . ASP A 1 284 ? 5.440 -18.916 1.286 1.00 89.06 284 ASP A N 1
ATOM 2240 C CA . ASP A 1 284 ? 6.669 -18.906 0.480 1.00 89.06 284 ASP A CA 1
ATOM 2241 C C . ASP A 1 284 ? 6.568 -19.883 -0.703 1.00 89.06 284 ASP A C 1
ATOM 2243 O O . ASP A 1 284 ? 6.724 -19.520 -1.871 1.00 89.06 284 ASP A O 1
ATOM 2247 N N . ALA A 1 285 ? 6.200 -21.129 -0.399 1.00 86.81 285 ALA A N 1
ATOM 2248 C CA . ALA A 1 285 ? 5.864 -22.138 -1.391 1.00 86.81 285 ALA A CA 1
ATOM 2249 C C . ALA A 1 285 ? 4.391 -21.986 -1.807 1.00 86.81 285 ALA A C 1
ATOM 2251 O O . ALA A 1 285 ? 3.496 -22.507 -1.143 1.00 86.81 285 ALA A O 1
ATOM 2252 N N . THR A 1 286 ? 4.142 -21.262 -2.901 1.00 86.19 286 THR A N 1
ATOM 2253 C CA . THR A 1 286 ? 2.791 -20.986 -3.418 1.00 86.19 286 THR A CA 1
ATOM 2254 C C . THR A 1 286 ? 2.725 -21.034 -4.947 1.00 86.19 286 THR A C 1
ATOM 2256 O O . THR A 1 286 ? 3.746 -20.971 -5.635 1.00 86.19 286 THR A O 1
ATOM 2259 N N . THR A 1 287 ? 1.512 -21.137 -5.493 1.00 81.75 287 THR A N 1
ATOM 2260 C CA . THR A 1 287 ? 1.229 -20.945 -6.922 1.00 81.75 287 THR A CA 1
ATOM 2261 C C . THR A 1 287 ? 0.975 -19.470 -7.238 1.00 81.75 287 THR A C 1
ATOM 2263 O O . THR A 1 287 ? 0.613 -18.697 -6.353 1.00 81.75 287 THR A O 1
ATOM 2266 N N . TYR A 1 288 ? 1.164 -19.084 -8.503 1.00 73.81 288 TYR A N 1
ATOM 2267 C CA . TYR A 1 288 ? 0.934 -17.723 -8.995 1.00 73.81 288 TYR A CA 1
ATOM 2268 C C . TYR A 1 288 ? -0.140 -17.709 -10.101 1.00 73.81 288 TYR A C 1
ATOM 2270 O O . TYR A 1 288 ? -0.177 -18.660 -10.888 1.00 73.81 288 TYR A O 1
ATOM 2278 N N . PRO A 1 289 ? -0.948 -16.634 -10.226 1.00 73.94 289 PRO A N 1
ATOM 2279 C CA . PRO A 1 289 ? -0.996 -15.464 -9.340 1.00 73.94 289 PRO A CA 1
ATOM 2280 C C . PRO A 1 289 ? -1.514 -15.821 -7.939 1.00 73.94 289 PRO A C 1
ATOM 2282 O O . PRO A 1 289 ? -2.192 -16.828 -7.768 1.00 73.94 289 PRO A O 1
ATOM 2285 N N . ILE A 1 290 ? -1.130 -15.020 -6.944 1.00 73.12 290 ILE A N 1
ATOM 2286 C CA . ILE A 1 290 ? -1.589 -15.191 -5.563 1.00 73.12 290 ILE A CA 1
ATOM 2287 C C . ILE A 1 290 ? -2.879 -14.388 -5.382 1.00 73.12 290 ILE A C 1
ATOM 2289 O O . ILE A 1 290 ? -2.915 -13.224 -5.781 1.00 73.12 290 ILE A O 1
ATOM 2293 N N . ASP A 1 291 ? -3.884 -14.985 -4.745 1.00 76.94 291 ASP A N 1
ATOM 2294 C CA . ASP A 1 291 ? -5.131 -14.322 -4.352 1.00 76.94 291 ASP A CA 1
ATOM 2295 C C . ASP A 1 291 ? -5.351 -14.352 -2.826 1.00 76.94 291 ASP A C 1
ATOM 2297 O O . ASP A 1 291 ? -4.630 -15.002 -2.062 1.00 76.94 291 ASP A O 1
ATOM 2301 N N . GLU A 1 292 ? -6.365 -13.627 -2.362 1.00 77.75 292 GLU A N 1
ATOM 2302 C CA . GLU A 1 292 ? -6.702 -13.439 -0.952 1.00 77.75 292 GLU A CA 1
ATOM 2303 C C . GLU A 1 292 ? -7.059 -14.731 -0.209 1.00 77.75 292 GLU A C 1
ATOM 2305 O O . GLU A 1 292 ? -6.888 -14.815 1.012 1.00 77.75 292 GLU A O 1
ATOM 2310 N N . THR A 1 293 ? -7.525 -15.759 -0.919 1.00 81.44 293 THR A N 1
ATOM 2311 C CA . THR A 1 293 ? -7.883 -17.055 -0.328 1.00 81.44 293 THR A CA 1
ATOM 2312 C C . THR A 1 293 ? -6.643 -17.849 0.088 1.00 81.44 293 THR A C 1
ATOM 2314 O O . THR A 1 293 ? -6.721 -18.730 0.949 1.00 81.44 293 THR A O 1
ATOM 2317 N N . MET A 1 294 ? -5.472 -17.490 -0.449 1.00 87.12 294 MET A N 1
ATOM 2318 C CA . MET A 1 294 ? -4.222 -18.225 -0.269 1.00 87.12 294 MET A CA 1
ATOM 2319 C C . MET A 1 294 ? -3.421 -17.828 0.978 1.00 87.12 294 MET A C 1
ATOM 2321 O O . MET A 1 294 ? -2.448 -18.505 1.313 1.00 87.12 294 MET A O 1
ATOM 2325 N N . VAL A 1 295 ? -3.811 -16.766 1.700 1.00 90.62 295 VAL A N 1
ATOM 2326 C CA . VAL A 1 295 ? -3.039 -16.186 2.825 1.00 90.62 295 VAL A CA 1
ATOM 2327 C C . VAL A 1 295 ? -2.605 -17.224 3.866 1.00 90.62 295 VAL A C 1
ATOM 2329 O O . VAL A 1 295 ? -1.493 -17.141 4.384 1.00 90.62 295 VAL A O 1
ATOM 2332 N N . HIS A 1 296 ? -3.450 -18.216 4.159 1.00 94.94 296 HIS A N 1
ATOM 2333 C CA . HIS A 1 296 ? -3.195 -19.219 5.204 1.00 94.94 296 HIS A CA 1
ATOM 2334 C C . HIS A 1 296 ? -2.826 -20.610 4.665 1.00 94.94 296 HIS A C 1
ATOM 2336 O O . HIS A 1 296 ? -2.738 -21.553 5.447 1.00 94.94 296 HIS A O 1
ATOM 2342 N N . LEU A 1 297 ? -2.568 -20.762 3.360 1.00 93.75 297 LEU A N 1
ATOM 2343 C CA . LEU A 1 297 ? -2.314 -22.062 2.710 1.00 93.75 297 LEU A CA 1
ATOM 2344 C C . LEU A 1 297 ? -0.849 -22.542 2.792 1.00 93.75 297 LEU A C 1
ATOM 2346 O O . LEU A 1 297 ? -0.365 -23.250 1.915 1.00 93.75 297 LEU A O 1
ATOM 2350 N N . GLY A 1 298 ? -0.126 -22.163 3.845 1.00 94.44 298 GLY A N 1
ATOM 2351 C CA . GLY A 1 298 ? 1.273 -22.550 4.062 1.00 94.44 298 GLY A CA 1
ATOM 2352 C C . GLY A 1 298 ? 2.058 -21.505 4.858 1.00 94.44 298 GLY A C 1
ATOM 2353 O O . GLY A 1 298 ? 1.549 -20.405 5.087 1.00 94.44 298 GLY A O 1
ATOM 2354 N N . PRO A 1 299 ? 3.282 -21.812 5.316 1.00 96.38 299 PRO A N 1
ATOM 2355 C CA . PRO A 1 299 ? 4.098 -20.872 6.084 1.00 96.38 299 PRO A CA 1
ATOM 2356 C C . PRO A 1 299 ? 4.614 -19.710 5.208 1.00 96.38 299 PRO A C 1
ATOM 2358 O O . PRO A 1 299 ? 4.895 -19.927 4.027 1.00 96.38 299 PRO A O 1
ATOM 2361 N N . PRO A 1 300 ? 4.742 -18.482 5.752 1.00 95.06 300 PRO A N 1
ATOM 2362 C CA . PRO A 1 300 ? 5.425 -17.386 5.069 1.00 95.06 300 PRO A CA 1
ATOM 2363 C C . PRO A 1 300 ? 6.941 -17.632 5.037 1.00 95.06 300 PRO A C 1
ATOM 2365 O O . PRO A 1 300 ? 7.443 -18.518 5.726 1.00 95.06 300 PRO A O 1
ATOM 2368 N N . HIS A 1 301 ? 7.678 -16.823 4.275 1.00 92.94 301 HIS A N 1
ATOM 2369 C CA . HIS A 1 301 ? 9.136 -16.941 4.182 1.00 92.94 301 HIS A CA 1
ATOM 2370 C C . HIS A 1 301 ? 9.831 -16.682 5.537 1.00 92.94 301 HIS A C 1
ATOM 2372 O O . HIS A 1 301 ? 9.475 -15.761 6.281 1.00 92.94 301 HIS A O 1
ATOM 2378 N N . ASP A 1 302 ? 10.880 -17.453 5.835 1.00 92.44 302 ASP A N 1
ATOM 2379 C CA . ASP A 1 302 ? 11.562 -17.452 7.141 1.00 92.44 302 ASP A CA 1
ATOM 2380 C C . ASP A 1 302 ? 12.274 -16.131 7.473 1.00 92.44 302 ASP A C 1
ATOM 2382 O O . ASP A 1 302 ? 12.560 -15.836 8.634 1.00 92.44 302 ASP A O 1
ATOM 2386 N N . SER A 1 303 ? 12.555 -15.285 6.478 1.00 88.19 303 SER A N 1
ATOM 2387 C CA . SER A 1 303 ? 13.294 -14.038 6.716 1.00 88.19 303 SER A CA 1
ATOM 2388 C C . SER A 1 303 ? 12.581 -13.044 7.628 1.00 88.19 303 SER A C 1
ATOM 2390 O O . SER A 1 303 ? 13.222 -12.174 8.208 1.00 88.19 303 SER A O 1
ATOM 2392 N N . ASN A 1 304 ? 11.256 -13.113 7.706 1.00 91.25 304 ASN A N 1
ATOM 2393 C CA . ASN A 1 304 ? 10.430 -12.147 8.423 1.00 91.25 304 ASN A CA 1
ATOM 2394 C C . ASN A 1 304 ? 9.145 -12.784 8.969 1.00 91.25 304 ASN A C 1
ATOM 2396 O O . ASN A 1 304 ? 8.134 -12.096 9.130 1.00 91.25 304 ASN A O 1
ATOM 2400 N N . PHE A 1 305 ? 9.192 -14.085 9.284 1.00 94.88 305 PHE A N 1
ATOM 2401 C CA . PHE A 1 305 ? 8.034 -14.853 9.742 1.00 94.88 305 PHE A CA 1
ATOM 2402 C C . PHE A 1 305 ? 7.326 -14.198 10.935 1.00 94.88 305 PHE A C 1
ATOM 2404 O O . PHE A 1 305 ? 6.101 -14.242 11.015 1.00 94.88 305 PHE A O 1
ATOM 2411 N N . GLY A 1 306 ? 8.063 -13.554 11.848 1.00 96.88 306 GLY A N 1
ATOM 2412 C CA . GLY A 1 306 ? 7.479 -12.911 13.022 1.00 96.88 306 GLY A CA 1
ATOM 2413 C C . GLY A 1 306 ? 6.548 -11.754 12.656 1.00 96.88 306 GLY A C 1
ATOM 2414 O O . GLY A 1 306 ? 5.436 -11.656 13.172 1.00 96.88 306 GLY A O 1
ATOM 2415 N N . TYR A 1 307 ? 6.959 -10.913 11.705 1.00 96.62 307 TYR A N 1
ATOM 2416 C CA . TYR A 1 307 ? 6.109 -9.853 11.164 1.00 96.62 307 TYR A CA 1
ATOM 2417 C C . TYR A 1 307 ? 4.950 -10.434 10.342 1.00 96.62 307 TYR A C 1
ATOM 2419 O O . TYR A 1 307 ? 3.796 -10.048 10.542 1.00 96.62 307 TYR A O 1
ATOM 2427 N N . SER A 1 308 ? 5.241 -11.398 9.461 1.00 96.38 308 SER A N 1
ATOM 2428 C CA . SER A 1 308 ? 4.251 -12.019 8.577 1.00 96.38 308 SER A CA 1
ATOM 2429 C C . SER A 1 308 ? 3.119 -12.691 9.353 1.00 96.38 308 SER A C 1
ATOM 2431 O O . SER A 1 308 ? 1.949 -12.425 9.078 1.00 96.38 308 SER A O 1
ATOM 2433 N N . TYR A 1 309 ? 3.432 -13.503 10.367 1.00 98.44 309 TYR A N 1
ATOM 2434 C CA . TYR A 1 309 ? 2.411 -14.133 11.204 1.00 98.44 309 TYR A CA 1
ATOM 2435 C C . TYR A 1 309 ? 1.627 -13.109 12.023 1.00 98.44 309 TYR A C 1
ATOM 2437 O O . TYR A 1 309 ? 0.404 -13.206 12.072 1.00 98.44 309 TYR A O 1
ATOM 2445 N N . ALA A 1 310 ? 2.276 -12.091 12.601 1.00 98.19 310 ALA A N 1
ATOM 2446 C CA . ALA A 1 310 ? 1.556 -11.052 13.339 1.00 98.19 310 ALA A CA 1
ATOM 2447 C C . ALA A 1 310 ? 0.542 -10.303 12.454 1.00 98.19 310 ALA A C 1
ATOM 2449 O O . ALA A 1 310 ? -0.552 -9.975 12.911 1.00 98.19 310 ALA A O 1
ATOM 2450 N N . LYS A 1 311 ? 0.867 -10.077 11.173 1.00 97.81 311 LYS A N 1
ATOM 2451 C CA . LYS A 1 311 ? -0.079 -9.527 10.193 1.00 97.81 311 LYS A CA 1
ATOM 2452 C C . LYS A 1 311 ? -1.171 -10.530 9.808 1.00 97.81 311 LYS A C 1
ATOM 2454 O O . LYS A 1 311 ? -2.330 -10.138 9.780 1.00 97.81 311 LYS A O 1
ATOM 2459 N N . ARG A 1 312 ? -0.863 -11.818 9.604 1.00 98.06 312 ARG A N 1
ATOM 2460 C CA . ARG A 1 312 ? -1.896 -12.856 9.378 1.00 98.06 312 ARG A CA 1
ATOM 2461 C C . ARG A 1 312 ? -2.926 -12.921 10.504 1.00 98.06 312 ARG A C 1
ATOM 2463 O O . ARG A 1 312 ? -4.098 -13.161 10.237 1.00 98.06 312 ARG A O 1
ATOM 2470 N N . MET A 1 313 ? -2.507 -12.706 11.751 1.00 98.31 313 MET A N 1
ATOM 2471 C CA . MET A 1 313 ? -3.420 -12.762 12.895 1.00 98.31 313 MET A CA 1
ATOM 2472 C C . MET A 1 313 ? -4.450 -11.629 12.905 1.00 98.31 313 MET A C 1
ATOM 2474 O O . MET A 1 313 ? -5.506 -11.813 13.494 1.00 98.31 313 MET A O 1
ATOM 2478 N N . ILE A 1 314 ? -4.221 -10.513 12.204 1.00 98.25 314 ILE A N 1
ATOM 2479 C CA . ILE A 1 314 ? -5.257 -9.484 12.006 1.00 98.25 314 ILE A CA 1
ATOM 2480 C C . ILE A 1 314 ? -6.462 -10.080 11.265 1.00 98.25 314 ILE A C 1
ATOM 2482 O O . ILE A 1 314 ? -7.592 -9.874 11.689 1.00 98.25 314 ILE A O 1
ATOM 2486 N N . ASP A 1 315 ? -6.239 -10.856 10.198 1.00 96.31 315 ASP A N 1
ATOM 2487 C CA . ASP A 1 315 ? -7.327 -11.513 9.458 1.00 96.31 315 ASP A CA 1
ATOM 2488 C C . ASP A 1 315 ? -8.072 -12.530 10.338 1.00 96.31 315 ASP A C 1
ATOM 2490 O O . ASP A 1 315 ? -9.299 -12.570 10.343 1.00 96.31 315 ASP A O 1
ATOM 2494 N N . VAL A 1 316 ? -7.348 -13.296 11.160 1.00 97.50 316 VAL A N 1
ATOM 2495 C CA . VAL A 1 316 ? -7.964 -14.227 12.122 1.00 97.50 316 VAL A CA 1
ATOM 2496 C C . VAL A 1 316 ? -8.822 -13.479 13.148 1.00 97.50 316 VAL A C 1
ATOM 2498 O O . VAL A 1 316 ? -9.959 -13.879 13.396 1.00 97.50 316 VAL A O 1
ATOM 2501 N N . LEU A 1 317 ? -8.316 -12.374 13.706 1.00 97.62 317 LEU A N 1
ATOM 2502 C CA . LEU A 1 317 ? -9.058 -11.530 14.645 1.00 97.62 317 LEU A CA 1
ATOM 2503 C C . LEU A 1 317 ? -10.298 -10.919 13.987 1.00 97.62 317 LEU A C 1
ATOM 2505 O O . LEU A 1 317 ? -11.375 -10.967 14.574 1.00 97.62 317 LEU A O 1
ATOM 2509 N N . ASN A 1 318 ? -10.185 -10.404 12.761 1.00 95.44 318 ASN A N 1
ATOM 2510 C CA . ASN A 1 318 ? -11.320 -9.857 12.017 1.00 95.44 318 ASN A CA 1
ATOM 2511 C C . ASN A 1 318 ? -12.423 -10.902 11.821 1.00 95.44 318 ASN A C 1
ATOM 2513 O O . ASN A 1 318 ? -13.588 -10.618 12.098 1.00 95.44 318 ASN A O 1
ATOM 2517 N N . ARG A 1 319 ? -12.060 -12.127 11.412 1.00 91.88 319 ARG A N 1
ATOM 2518 C CA . ARG A 1 319 ? -13.009 -13.243 11.268 1.00 91.88 319 ARG A CA 1
ATOM 2519 C C . ARG A 1 319 ? -13.668 -13.603 12.599 1.00 91.88 319 ARG A C 1
ATOM 2521 O O . ARG A 1 319 ? -14.879 -13.789 12.627 1.00 91.88 319 ARG A O 1
ATOM 2528 N N . GLY A 1 320 ? -12.901 -13.653 13.690 1.00 96.25 320 GLY A N 1
ATOM 2529 C CA . GLY A 1 320 ? -13.430 -13.909 15.033 1.00 96.25 320 GLY A CA 1
ATOM 2530 C C . GLY A 1 320 ? -14.415 -12.830 15.493 1.00 96.25 320 GLY A C 1
ATOM 2531 O O . GLY A 1 320 ? -15.534 -13.142 15.892 1.00 96.25 320 GLY A O 1
ATOM 2532 N N . TYR A 1 321 ? -14.055 -11.550 15.354 1.00 96.94 321 TYR A N 1
ATOM 2533 C CA . TYR A 1 321 ? -14.943 -10.435 15.696 1.00 96.94 321 TYR A CA 1
ATOM 2534 C C . TYR A 1 321 ? -16.211 -10.390 14.832 1.00 96.94 321 TYR A C 1
ATOM 2536 O O . TYR A 1 321 ? -17.279 -10.021 15.326 1.00 96.94 321 TYR A O 1
ATOM 2544 N N . ALA A 1 322 ? -16.114 -10.766 13.556 1.00 91.69 322 ALA A N 1
ATOM 2545 C CA . ALA A 1 322 ? -17.266 -10.896 12.674 1.00 91.69 322 ALA A CA 1
ATOM 2546 C C . ALA A 1 322 ? -18.181 -12.053 13.097 1.00 91.69 322 ALA A C 1
ATOM 2548 O O . ALA A 1 322 ? -19.392 -11.871 13.184 1.00 91.69 322 ALA A O 1
ATOM 2549 N N . GLN A 1 323 ? -17.608 -13.222 13.388 1.00 93.69 323 GLN A N 1
ATOM 2550 C CA . GLN A 1 323 ? -18.355 -14.418 13.769 1.00 93.69 323 GLN A CA 1
ATOM 2551 C C . GLN A 1 323 ? -19.095 -14.236 15.099 1.00 93.69 323 GLN A C 1
ATOM 2553 O O . GLN A 1 323 ? -20.285 -14.530 15.181 1.00 93.69 323 GLN A O 1
ATOM 2558 N N . ASP A 1 324 ? -18.399 -13.744 16.123 1.00 96.44 324 ASP A N 1
ATOM 2559 C CA . ASP A 1 324 ? -18.925 -13.736 17.490 1.00 96.44 324 ASP A CA 1
ATOM 2560 C C . ASP A 1 324 ? -19.744 -12.471 17.796 1.00 96.44 324 ASP A C 1
ATOM 2562 O O . ASP A 1 324 ? -20.641 -12.500 18.638 1.00 96.44 324 ASP A O 1
ATOM 2566 N N . TYR A 1 325 ? -19.463 -11.359 17.104 1.00 95.31 325 TYR A N 1
ATOM 2567 C CA . TYR A 1 325 ? -20.057 -10.050 17.406 1.00 95.31 325 TYR A CA 1
ATOM 2568 C C . TYR A 1 325 ? -20.601 -9.299 16.182 1.00 95.31 325 TYR A C 1
ATOM 2570 O O . TYR A 1 325 ? -21.029 -8.153 16.316 1.00 95.31 325 TYR A O 1
ATOM 2578 N N . GLY A 1 326 ? -20.560 -9.886 14.981 1.00 89.44 326 GLY A N 1
ATOM 2579 C CA . GLY A 1 326 ? -21.052 -9.240 13.759 1.00 89.44 326 GLY A CA 1
ATOM 2580 C C . GLY A 1 326 ? -20.274 -7.985 13.346 1.00 89.44 326 GLY A C 1
ATOM 2581 O O . GLY A 1 326 ? -20.807 -7.151 12.612 1.00 89.44 326 GLY A O 1
ATOM 2582 N N . ARG A 1 327 ? -19.034 -7.795 13.828 1.00 90.75 327 ARG A N 1
ATOM 2583 C CA . ARG A 1 327 ? -18.232 -6.602 13.507 1.00 90.75 327 ARG A CA 1
ATOM 2584 C C . ARG A 1 327 ? -17.792 -6.605 12.040 1.00 90.75 327 ARG A C 1
ATOM 2586 O O . ARG A 1 327 ? -17.356 -7.623 11.510 1.00 90.75 327 ARG A O 1
ATOM 2593 N N . LYS A 1 328 ? -17.818 -5.427 11.409 1.00 87.50 328 LYS A N 1
ATOM 2594 C CA . LYS A 1 328 ? -17.351 -5.201 10.030 1.00 87.50 328 LYS A CA 1
ATOM 2595 C C . LYS A 1 328 ? -15.877 -4.781 10.004 1.00 87.50 328 LYS A C 1
ATOM 2597 O O . LYS A 1 328 ? -15.539 -3.665 9.605 1.00 87.50 328 LYS A O 1
ATOM 2602 N N . TYR A 1 329 ? -14.991 -5.641 10.500 1.00 94.25 329 TYR A N 1
ATOM 2603 C CA . TYR A 1 329 ? -13.546 -5.394 10.453 1.00 94.25 329 TYR A CA 1
ATOM 2604 C C . TYR A 1 329 ? -12.947 -6.084 9.240 1.00 94.25 329 TYR A C 1
ATOM 2606 O O . TYR A 1 329 ? -13.176 -7.265 9.019 1.00 94.25 329 TYR A O 1
ATOM 2614 N N . THR A 1 330 ? -12.199 -5.334 8.443 1.00 91.25 330 THR A N 1
ATOM 2615 C CA . THR A 1 330 ? -11.624 -5.810 7.185 1.00 91.25 330 THR A CA 1
ATOM 2616 C C . THR A 1 330 ? -10.160 -5.404 7.086 1.00 91.25 330 THR A C 1
ATOM 2618 O O . THR A 1 330 ? -9.597 -4.735 7.963 1.00 91.25 330 THR A O 1
ATOM 2621 N N . SER A 1 331 ? -9.481 -5.854 6.038 1.00 92.00 331 SER A N 1
ATOM 2622 C CA . SER A 1 331 ? -8.099 -5.477 5.787 1.00 92.00 331 SER A CA 1
ATOM 2623 C C . SER A 1 331 ? -7.768 -5.388 4.310 1.00 92.00 331 SER A C 1
ATOM 2625 O O . SER A 1 331 ? -8.299 -6.128 3.487 1.00 92.00 331 SER A O 1
ATOM 2627 N N . VAL A 1 332 ? -6.820 -4.509 4.004 1.00 88.94 332 VAL A N 1
ATOM 2628 C CA . VAL A 1 332 ? -6.241 -4.372 2.668 1.00 88.94 332 VAL A CA 1
ATOM 2629 C C . VAL A 1 332 ? -4.814 -4.905 2.658 1.00 88.94 332 VAL A C 1
ATOM 2631 O O . VAL A 1 332 ? -4.072 -4.737 3.630 1.00 88.94 332 VAL A O 1
ATOM 2634 N N . ILE A 1 333 ? -4.413 -5.535 1.558 1.00 88.44 333 ILE A N 1
ATOM 2635 C CA . ILE A 1 333 ? -3.067 -6.075 1.354 1.00 88.44 333 ILE A CA 1
ATOM 2636 C C . ILE A 1 333 ? -2.394 -5.259 0.238 1.00 88.44 333 ILE A C 1
ATOM 2638 O O . ILE A 1 333 ? -2.569 -5.575 -0.940 1.00 88.44 333 ILE A O 1
ATOM 2642 N N . PRO A 1 334 ? -1.638 -4.196 0.564 1.00 86.31 334 PRO A N 1
ATOM 2643 C CA . PRO A 1 334 ? -0.849 -3.482 -0.431 1.00 86.31 334 PRO A CA 1
ATOM 2644 C C . PRO A 1 334 ? 0.383 -4.290 -0.864 1.00 86.31 334 PRO A C 1
ATOM 2646 O O . PRO A 1 334 ? 0.931 -5.088 -0.095 1.00 86.31 334 PRO A O 1
ATOM 2649 N N . CYS A 1 335 ? 0.859 -4.027 -2.086 1.00 83.69 335 CYS A N 1
ATOM 2650 C CA . CYS A 1 335 ? 2.184 -4.450 -2.541 1.00 83.69 335 CYS A CA 1
ATOM 2651 C C . CYS A 1 335 ? 3.286 -3.501 -2.008 1.00 83.69 335 CYS A C 1
ATOM 2653 O O . CYS A 1 335 ? 3.149 -2.932 -0.923 1.00 83.69 335 CYS A O 1
ATOM 2655 N N . ASN A 1 336 ? 4.421 -3.349 -2.704 1.00 83.50 336 ASN A N 1
ATOM 2656 C CA . ASN A 1 336 ? 5.500 -2.486 -2.211 1.00 83.50 336 ASN A CA 1
ATOM 2657 C C . ASN A 1 336 ? 5.116 -1.009 -2.367 1.00 83.50 336 ASN A C 1
ATOM 2659 O O . ASN A 1 336 ? 5.067 -0.484 -3.477 1.00 83.50 336 ASN A O 1
ATOM 2663 N N . VAL A 1 337 ? 4.865 -0.326 -1.255 1.00 87.19 337 VAL A N 1
ATOM 2664 C CA . VAL A 1 337 ? 4.469 1.087 -1.268 1.00 87.19 337 VAL A CA 1
ATOM 2665 C C . VAL A 1 337 ? 5.698 1.988 -1.377 1.00 87.19 337 VAL A C 1
ATOM 2667 O O . VAL A 1 337 ? 6.722 1.705 -0.756 1.00 87.19 337 VAL A O 1
ATOM 2670 N N . PHE A 1 338 ? 5.593 3.082 -2.131 1.00 87.88 338 PHE A N 1
ATOM 2671 C CA . PHE A 1 338 ? 6.607 4.139 -2.168 1.00 87.88 338 PHE A CA 1
ATOM 2672 C C . PHE A 1 338 ? 5.974 5.528 -2.285 1.00 87.88 338 PHE A C 1
ATOM 2674 O O . PHE A 1 338 ? 4.865 5.673 -2.802 1.00 87.88 338 PHE A O 1
ATOM 2681 N N . GLY A 1 339 ? 6.687 6.567 -1.844 1.00 89.19 339 GLY A N 1
ATOM 2682 C CA . GLY A 1 339 ? 6.261 7.952 -2.051 1.00 89.19 339 GLY A CA 1
ATOM 2683 C C . GLY A 1 339 ? 6.881 8.970 -1.087 1.00 89.19 339 GLY A C 1
ATOM 2684 O O . GLY A 1 339 ? 7.875 8.685 -0.413 1.00 89.19 339 GLY A O 1
ATOM 2685 N N . PRO A 1 340 ? 6.330 10.194 -1.025 1.00 87.25 340 PRO A N 1
ATOM 2686 C CA . PRO A 1 340 ? 6.750 11.210 -0.062 1.00 87.25 340 PRO A CA 1
ATOM 2687 C C . PRO A 1 340 ? 6.590 10.732 1.386 1.00 87.25 340 PRO A C 1
ATOM 2689 O O . PRO A 1 340 ? 5.660 9.996 1.694 1.00 87.25 340 PRO A O 1
ATOM 2692 N N . HIS A 1 341 ? 7.465 11.188 2.287 1.00 92.56 341 HIS A N 1
ATOM 2693 C CA . HIS A 1 341 ? 7.474 10.802 3.712 1.00 92.56 341 HIS A CA 1
ATOM 2694 C C . HIS A 1 341 ? 7.803 9.323 4.003 1.00 92.56 341 HIS A C 1
ATOM 2696 O O . HIS A 1 341 ? 7.552 8.842 5.109 1.00 92.56 341 HIS A O 1
ATOM 2702 N N . ASP A 1 342 ? 8.392 8.607 3.043 1.00 91.88 342 ASP A N 1
ATOM 2703 C CA . ASP A 1 342 ? 8.958 7.273 3.271 1.00 91.88 342 ASP A CA 1
ATOM 2704 C C . ASP A 1 342 ? 10.239 7.311 4.130 1.00 91.88 342 ASP A C 1
ATOM 2706 O O . ASP A 1 342 ? 10.839 8.364 4.369 1.00 91.88 342 ASP A O 1
ATOM 2710 N N . ASN A 1 343 ? 10.691 6.140 4.574 1.00 88.69 343 ASN A N 1
ATOM 2711 C CA . ASN A 1 343 ? 11.998 5.968 5.187 1.00 88.69 343 ASN A CA 1
ATOM 2712 C C . ASN A 1 343 ? 13.078 5.814 4.105 1.00 88.69 343 ASN A C 1
ATOM 2714 O O . ASN A 1 343 ? 13.247 4.743 3.526 1.00 88.69 343 ASN A O 1
ATOM 2718 N N . TYR A 1 344 ? 13.859 6.873 3.889 1.00 90.19 344 TYR A N 1
ATOM 2719 C CA . TYR A 1 344 ? 14.987 6.891 2.951 1.00 90.19 344 TYR A CA 1
ATOM 2720 C C . TYR A 1 344 ? 16.333 6.522 3.609 1.00 90.19 344 TYR A C 1
ATOM 2722 O O . TYR A 1 344 ? 17.381 6.649 2.983 1.00 90.19 344 TYR A O 1
ATOM 2730 N N . ASN A 1 345 ? 16.369 6.069 4.867 1.00 89.06 345 ASN A N 1
ATOM 2731 C CA . ASN A 1 345 ? 17.616 5.676 5.531 1.00 89.06 345 ASN A CA 1
ATOM 2732 C C . ASN A 1 345 ? 18.197 4.383 4.923 1.00 89.06 345 ASN A C 1
ATOM 2734 O O . ASN A 1 345 ? 17.591 3.325 5.034 1.00 89.06 345 ASN A O 1
ATOM 2738 N N . LEU A 1 346 ? 19.406 4.425 4.355 1.00 86.75 346 LEU A N 1
ATOM 2739 C CA . LEU A 1 346 ? 19.993 3.298 3.609 1.00 86.75 346 LEU A CA 1
ATOM 2740 C C . LEU A 1 346 ? 20.159 1.981 4.389 1.00 86.75 346 LEU A C 1
ATOM 2742 O O . LEU A 1 346 ? 20.272 0.932 3.762 1.00 86.75 346 LEU A O 1
ATOM 2746 N N . GLN A 1 347 ? 20.188 2.015 5.723 1.00 80.62 347 GLN A N 1
ATOM 2747 C CA . GLN A 1 347 ? 20.310 0.808 6.548 1.00 80.62 347 GLN A CA 1
ATOM 2748 C C . GLN A 1 347 ? 18.960 0.118 6.782 1.00 80.62 347 GLN A C 1
ATOM 2750 O O . GLN A 1 347 ? 18.915 -1.089 7.007 1.00 80.62 347 GLN A O 1
ATOM 2755 N N . SER A 1 348 ? 17.861 0.876 6.754 1.00 80.19 348 SER A N 1
ATOM 2756 C CA . SER A 1 348 ? 16.533 0.410 7.183 1.00 80.19 348 SER A CA 1
ATOM 2757 C C . SER A 1 348 ? 15.417 0.631 6.158 1.00 80.19 348 SER A C 1
ATOM 2759 O O . SER A 1 348 ? 14.302 0.158 6.375 1.00 80.19 348 SER A O 1
ATOM 2761 N N . ALA A 1 349 ? 15.708 1.327 5.060 1.00 83.31 349 ALA A N 1
ATOM 2762 C CA . ALA A 1 349 ? 14.789 1.627 3.975 1.00 83.31 349 ALA A CA 1
ATOM 2763 C C . ALA A 1 349 ? 14.372 0.374 3.198 1.00 83.31 349 ALA A C 1
ATOM 2765 O O . ALA A 1 349 ? 15.117 -0.602 3.074 1.00 83.31 349 ALA A O 1
ATOM 2766 N N . HIS A 1 350 ? 13.184 0.448 2.604 1.00 82.62 350 HIS A N 1
ATOM 2767 C CA . HIS A 1 350 ? 12.770 -0.488 1.567 1.00 82.62 350 HIS A CA 1
ATOM 2768 C C . HIS A 1 350 ? 13.515 -0.220 0.252 1.00 82.62 350 HIS A C 1
ATOM 2770 O O . HIS A 1 350 ? 14.181 0.803 0.085 1.00 82.62 350 HIS A O 1
ATOM 2776 N N . VAL A 1 351 ? 13.394 -1.154 -0.696 1.00 84.12 351 VAL A N 1
ATOM 2777 C CA . VAL A 1 351 ? 14.189 -1.178 -1.934 1.00 84.12 351 VAL A CA 1
ATOM 2778 C C . VAL A 1 351 ? 14.121 0.145 -2.702 1.00 84.12 351 VAL A C 1
ATOM 2780 O O . VAL A 1 351 ? 15.165 0.723 -2.990 1.00 84.12 351 VAL A O 1
ATOM 2783 N N . LEU A 1 352 ? 12.924 0.653 -3.013 1.00 85.94 352 LEU A N 1
ATOM 2784 C CA . LEU A 1 352 ? 12.785 1.839 -3.864 1.00 85.94 352 LEU A CA 1
ATOM 2785 C C . LEU A 1 352 ? 13.248 3.143 -3.174 1.00 85.94 352 LEU A C 1
ATOM 2787 O O . LEU A 1 352 ? 14.045 3.860 -3.780 1.00 85.94 352 LEU A O 1
ATOM 2791 N N . PRO A 1 353 ? 12.894 3.432 -1.903 1.00 85.88 353 PRO A N 1
ATOM 2792 C CA . PRO A 1 353 ? 13.482 4.556 -1.166 1.00 85.88 353 PRO A CA 1
ATOM 2793 C C . PRO A 1 353 ? 15.008 4.471 -1.041 1.00 85.88 353 PRO A C 1
ATOM 2795 O O . PRO A 1 353 ? 15.703 5.477 -1.209 1.00 85.88 353 PRO A O 1
ATOM 2798 N N . ALA A 1 354 ? 15.554 3.270 -0.811 1.00 87.19 354 ALA A N 1
ATOM 2799 C CA . ALA A 1 354 ? 16.998 3.061 -0.774 1.00 87.19 354 ALA A CA 1
ATOM 2800 C C . ALA A 1 354 ? 17.648 3.369 -2.132 1.00 87.19 354 ALA A C 1
ATOM 2802 O O . ALA A 1 354 ? 18.681 4.034 -2.174 1.00 87.19 354 ALA A O 1
ATOM 2803 N N . LEU A 1 355 ? 17.041 2.938 -3.243 1.00 87.88 355 LEU A N 1
ATOM 2804 C CA . LEU A 1 355 ? 17.524 3.230 -4.596 1.00 87.88 355 LEU A CA 1
ATOM 2805 C C . LEU A 1 355 ? 17.469 4.723 -4.926 1.00 87.88 355 LEU A C 1
ATOM 2807 O O . LEU A 1 355 ? 18.442 5.251 -5.462 1.00 87.88 355 LEU A O 1
ATOM 2811 N N . ILE A 1 356 ? 16.389 5.418 -4.560 1.00 88.56 356 ILE A N 1
ATOM 2812 C CA . ILE A 1 356 ? 16.267 6.874 -4.737 1.00 88.56 356 ILE A CA 1
ATOM 2813 C C . ILE A 1 356 ? 17.404 7.587 -3.997 1.00 88.56 356 ILE A C 1
ATOM 2815 O O . ILE A 1 356 ? 18.110 8.414 -4.579 1.00 88.56 356 ILE A O 1
ATOM 2819 N N . HIS A 1 357 ? 17.641 7.230 -2.732 1.00 91.38 357 HIS A N 1
ATOM 2820 C CA . HIS A 1 357 ? 18.688 7.865 -1.937 1.00 91.38 357 HIS A CA 1
ATOM 2821 C C . HIS A 1 357 ? 20.100 7.515 -2.437 1.00 91.38 357 HIS A C 1
ATOM 2823 O O . HIS A 1 357 ? 20.947 8.402 -2.550 1.00 91.38 357 HIS A O 1
ATOM 2829 N N . LYS A 1 358 ? 20.357 6.258 -2.820 1.00 88.25 358 LYS A N 1
ATOM 2830 C CA . LYS A 1 358 ? 21.632 5.860 -3.438 1.00 88.25 358 LYS A CA 1
ATOM 2831 C C . LYS A 1 358 ? 21.895 6.613 -4.738 1.00 88.25 358 LYS A C 1
ATOM 2833 O O . LYS A 1 358 ? 23.006 7.086 -4.944 1.00 88.25 358 LYS A O 1
ATOM 2838 N N . THR A 1 359 ? 20.877 6.770 -5.582 1.00 90.62 359 THR A N 1
ATOM 2839 C CA . THR A 1 359 ? 20.980 7.515 -6.846 1.00 90.62 359 THR A CA 1
ATOM 2840 C C . THR A 1 359 ? 21.301 8.983 -6.589 1.00 90.62 359 THR A C 1
ATOM 2842 O O . THR A 1 359 ? 22.160 9.556 -7.256 1.00 90.62 359 THR A O 1
ATOM 2845 N N . TYR A 1 360 ? 20.669 9.588 -5.580 1.00 93.06 360 TYR A N 1
ATOM 2846 C CA . TYR A 1 360 ? 20.973 10.953 -5.157 1.00 93.06 360 TYR A CA 1
ATOM 2847 C C . TYR A 1 360 ? 22.439 11.114 -4.719 1.00 93.06 360 TYR A C 1
ATOM 2849 O O . TYR A 1 360 ? 23.110 12.046 -5.165 1.00 93.06 360 TYR A O 1
ATOM 2857 N N . ILE A 1 361 ? 22.957 10.192 -3.899 1.00 93.44 361 ILE A N 1
ATOM 2858 C CA . ILE A 1 361 ? 24.361 10.199 -3.455 1.00 93.44 361 ILE A CA 1
ATOM 2859 C C . ILE A 1 361 ? 25.309 9.991 -4.641 1.00 93.44 361 ILE A C 1
ATOM 2861 O O . ILE A 1 361 ? 26.227 10.783 -4.827 1.00 93.44 361 ILE A O 1
ATOM 2865 N N . ALA A 1 362 ? 25.055 8.983 -5.478 1.00 93.31 362 ALA A N 1
ATOM 2866 C CA . ALA A 1 362 ? 25.858 8.672 -6.660 1.00 93.31 362 ALA A CA 1
ATOM 2867 C C . ALA A 1 362 ? 25.961 9.877 -7.609 1.00 93.31 362 ALA A C 1
ATOM 2869 O O . ALA A 1 362 ? 27.060 10.259 -8.013 1.00 93.31 362 ALA A O 1
ATOM 2870 N N . LYS A 1 363 ? 24.832 10.552 -7.873 1.00 94.25 363 LYS A N 1
ATOM 2871 C CA . LYS A 1 363 ? 24.785 11.789 -8.665 1.00 94.25 363 LYS A CA 1
ATOM 2872 C C . LYS A 1 363 ? 25.590 12.919 -8.021 1.00 94.25 363 LYS A C 1
ATOM 2874 O O . LYS A 1 363 ? 26.310 13.621 -8.722 1.00 94.25 363 LYS A O 1
ATOM 2879 N N . LYS A 1 364 ? 25.462 13.112 -6.705 1.00 95.31 364 LYS A N 1
ATOM 2880 C CA . LYS A 1 364 ? 26.171 14.168 -5.965 1.00 95.31 364 LYS A CA 1
ATOM 2881 C C . LYS A 1 364 ? 27.686 13.941 -5.934 1.00 95.31 364 LYS A C 1
ATOM 2883 O O . LYS A 1 364 ? 28.442 14.905 -5.958 1.00 95.31 364 LYS A O 1
ATOM 2888 N N . GLU A 1 365 ? 28.116 12.686 -5.866 1.00 96.00 365 GLU A N 1
ATOM 2889 C CA . GLU A 1 365 ? 29.526 12.301 -5.746 1.00 96.00 365 GLU A CA 1
ATOM 2890 C C . GLU A 1 365 ? 30.197 11.969 -7.087 1.00 96.00 365 GLU A C 1
ATOM 2892 O O . GLU A 1 365 ? 31.406 11.751 -7.116 1.00 96.00 365 GLU A O 1
ATOM 2897 N N . GLY A 1 366 ? 29.442 11.913 -8.190 1.00 94.00 366 GLY A N 1
ATOM 2898 C CA . GLY A 1 366 ? 29.961 11.510 -9.500 1.00 94.00 366 GLY A CA 1
ATOM 2899 C C . GLY A 1 366 ? 30.414 10.046 -9.549 1.00 94.00 366 GLY A C 1
ATOM 2900 O O . GLY A 1 366 ? 31.334 9.711 -10.293 1.00 94.00 366 GLY A O 1
ATOM 2901 N N . LYS A 1 367 ? 29.805 9.179 -8.734 1.00 93.56 367 LYS A N 1
ATOM 2902 C CA . LYS A 1 367 ? 30.132 7.748 -8.639 1.00 93.56 367 LYS A CA 1
ATOM 2903 C C . LYS A 1 367 ? 29.082 6.892 -9.350 1.00 93.56 367 LYS A C 1
ATOM 2905 O O . LYS A 1 367 ? 27.934 7.324 -9.469 1.00 93.56 367 LYS A O 1
ATOM 2910 N N . PRO A 1 368 ? 29.436 5.673 -9.795 1.00 88.75 368 PRO A N 1
ATOM 2911 C CA . PRO A 1 368 ? 28.446 4.725 -10.290 1.00 88.75 368 PRO A CA 1
ATOM 2912 C C . PRO A 1 368 ? 27.437 4.353 -9.193 1.00 88.75 368 PRO A C 1
ATOM 2914 O O . PRO A 1 368 ? 27.767 4.295 -8.007 1.00 88.75 368 PRO A O 1
ATOM 2917 N N . LEU A 1 369 ? 26.192 4.09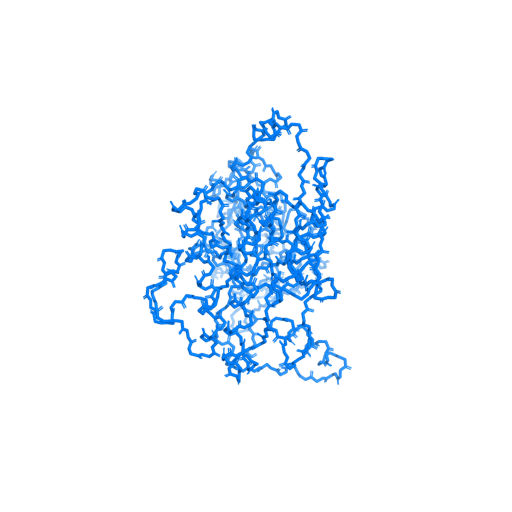6 -9.597 1.00 90.06 369 LEU A N 1
ATOM 2918 C CA . LEU A 1 369 ? 25.150 3.596 -8.705 1.00 90.06 369 LEU A CA 1
ATOM 2919 C C . LEU A 1 369 ? 25.368 2.102 -8.439 1.00 90.06 369 LEU A C 1
ATOM 2921 O O . LEU A 1 369 ? 25.200 1.280 -9.334 1.00 90.06 369 LEU A O 1
ATOM 2925 N N . GLU A 1 370 ? 25.673 1.744 -7.193 1.00 84.25 370 GLU A N 1
ATOM 2926 C CA . GLU A 1 370 ? 25.785 0.344 -6.776 1.00 84.25 370 GLU A CA 1
ATOM 2927 C C . GLU A 1 370 ? 24.461 -0.194 -6.223 1.00 84.25 370 GLU A C 1
ATOM 2929 O O . GLU A 1 370 ? 23.968 0.227 -5.161 1.00 84.25 370 GLU A O 1
ATOM 2934 N N . VAL A 1 371 ? 23.898 -1.186 -6.915 1.00 82.12 371 VAL A N 1
ATOM 2935 C CA . VAL A 1 371 ? 22.684 -1.881 -6.480 1.00 82.12 371 VAL A CA 1
ATOM 2936 C C . VAL A 1 371 ? 22.999 -3.297 -6.035 1.00 82.12 371 VAL A C 1
ATOM 2938 O O . VAL A 1 371 ? 23.759 -4.021 -6.665 1.00 82.12 371 VAL A O 1
ATOM 2941 N N . PHE A 1 372 ? 22.418 -3.679 -4.900 1.00 76.56 372 PHE A N 1
ATOM 2942 C CA . PHE A 1 372 ? 22.631 -4.992 -4.315 1.00 76.56 372 PHE A CA 1
ATOM 2943 C C . PHE A 1 372 ? 21.697 -6.024 -4.948 1.00 76.56 372 PHE A C 1
ATOM 2945 O O . PHE A 1 372 ? 20.495 -5.791 -5.071 1.00 76.56 372 PHE A O 1
ATOM 2952 N N . GLY A 1 373 ? 22.252 -7.192 -5.271 1.00 75.38 373 GLY A N 1
ATOM 2953 C CA . GLY A 1 373 ? 21.524 -8.313 -5.859 1.00 75.38 373 GLY A CA 1
ATOM 2954 C C . GLY A 1 373 ? 21.707 -8.424 -7.372 1.00 75.38 373 GLY A C 1
ATOM 2955 O O . GLY A 1 373 ? 22.433 -7.659 -7.992 1.00 75.38 373 GLY A O 1
ATOM 2956 N N . THR A 1 374 ? 21.054 -9.420 -7.966 1.00 76.00 374 THR A N 1
ATOM 2957 C CA . THR A 1 374 ? 21.210 -9.765 -9.390 1.00 76.00 374 THR A CA 1
ATOM 2958 C C . THR A 1 374 ? 20.361 -8.917 -10.339 1.00 76.00 374 THR A C 1
ATOM 2960 O O . THR A 1 374 ? 20.426 -9.133 -11.544 1.00 76.00 374 THR A O 1
ATOM 2963 N N . GLY A 1 375 ? 19.476 -8.058 -9.818 1.00 73.38 375 GLY A N 1
ATOM 2964 C CA . GLY A 1 375 ? 18.491 -7.307 -10.612 1.00 73.38 375 GLY A CA 1
ATOM 2965 C C . GLY A 1 375 ? 17.343 -8.146 -11.200 1.00 73.38 375 GLY A C 1
ATOM 2966 O O . GLY A 1 375 ? 16.394 -7.591 -11.735 1.00 73.38 375 GLY A O 1
ATOM 2967 N N . ARG A 1 376 ? 17.383 -9.479 -11.072 1.00 69.19 376 ARG A N 1
ATOM 2968 C CA . ARG A 1 376 ? 16.357 -10.397 -11.605 1.00 69.19 376 ARG A CA 1
ATOM 2969 C C . ARG A 1 376 ? 15.030 -10.451 -10.829 1.00 69.19 376 ARG A C 1
ATOM 2971 O O . ARG A 1 376 ? 14.024 -10.774 -11.458 1.00 69.19 376 ARG A O 1
ATOM 2978 N N . PRO A 1 377 ? 14.972 -10.231 -9.497 1.00 73.00 377 PRO A N 1
ATOM 2979 C CA . PRO A 1 377 ? 13.712 -10.354 -8.771 1.00 73.00 377 PRO A CA 1
ATOM 2980 C C . PRO A 1 377 ? 12.669 -9.319 -9.213 1.00 73.00 377 PRO A C 1
ATOM 2982 O O . PRO A 1 377 ? 12.904 -8.117 -9.141 1.00 73.00 377 PRO A O 1
ATOM 2985 N N . LEU A 1 378 ? 11.483 -9.798 -9.583 1.00 72.38 378 LEU A N 1
ATOM 2986 C CA . LEU A 1 378 ? 10.336 -8.965 -9.937 1.00 72.38 378 LEU A CA 1
ATOM 2987 C C . LEU A 1 378 ? 9.592 -8.491 -8.675 1.00 72.38 378 LEU A C 1
ATOM 2989 O O . LEU A 1 378 ? 9.385 -9.264 -7.735 1.00 72.38 378 LEU A O 1
ATOM 2993 N N . ARG A 1 379 ? 9.211 -7.209 -8.622 1.00 73.69 379 ARG A N 1
ATOM 2994 C CA . ARG A 1 379 ? 8.414 -6.600 -7.539 1.00 73.69 379 ARG A CA 1
ATOM 2995 C C . ARG A 1 379 ? 7.286 -5.718 -8.082 1.00 73.69 379 ARG A C 1
ATOM 2997 O O . ARG A 1 379 ? 7.525 -4.897 -8.958 1.00 73.69 379 ARG A O 1
ATOM 3004 N N . GLN A 1 380 ? 6.085 -5.862 -7.524 1.00 74.56 380 GLN A N 1
ATOM 3005 C CA . GLN A 1 380 ? 4.970 -4.937 -7.753 1.00 74.56 380 GLN A CA 1
ATOM 3006 C C . GLN A 1 380 ? 5.080 -3.749 -6.795 1.00 74.56 380 GLN A C 1
ATOM 3008 O O . GLN A 1 380 ? 5.364 -3.951 -5.607 1.00 74.56 380 GLN A O 1
ATOM 3013 N N . PHE A 1 381 ? 4.849 -2.542 -7.309 1.00 77.88 381 PHE A N 1
ATOM 3014 C CA . PHE A 1 381 ? 4.886 -1.300 -6.543 1.00 77.88 381 PHE A CA 1
ATOM 3015 C C . PHE A 1 381 ? 3.566 -0.543 -6.666 1.00 77.88 381 PHE A C 1
ATOM 3017 O O . PHE A 1 381 ? 2.956 -0.543 -7.731 1.00 77.88 381 PHE A O 1
ATOM 3024 N N . ILE A 1 382 ? 3.172 0.144 -5.595 1.00 80.19 382 ILE A N 1
ATOM 3025 C CA . ILE A 1 382 ? 2.019 1.046 -5.570 1.00 80.19 382 ILE A CA 1
ATOM 3026 C C . ILE A 1 382 ? 2.444 2.401 -5.010 1.00 80.19 382 ILE A C 1
ATOM 3028 O O . ILE A 1 382 ? 3.170 2.484 -4.014 1.00 80.19 382 ILE A O 1
ATOM 3032 N N . TYR A 1 383 ? 2.016 3.476 -5.666 1.00 83.50 383 TYR A N 1
ATOM 3033 C CA . TYR A 1 383 ? 2.297 4.822 -5.190 1.00 83.50 383 TYR A CA 1
ATOM 3034 C C . TYR A 1 383 ? 1.432 5.140 -3.965 1.00 83.50 383 TYR A C 1
ATOM 3036 O O . TYR A 1 383 ? 0.260 4.769 -3.897 1.00 83.50 383 TYR A O 1
ATOM 3044 N N . SER A 1 384 ? 2.002 5.819 -2.969 1.00 86.81 384 SER A N 1
ATOM 3045 C CA . SER A 1 384 ? 1.335 6.020 -1.678 1.00 86.81 384 SER A CA 1
ATOM 3046 C C . SER A 1 384 ? 0.025 6.805 -1.779 1.00 86.81 384 SER A C 1
ATOM 3048 O O . SER A 1 384 ? -0.900 6.511 -1.025 1.00 86.81 384 SER A O 1
ATOM 3050 N N . ILE A 1 385 ? -0.081 7.758 -2.712 1.00 86.06 385 ILE A N 1
ATOM 3051 C CA . ILE A 1 385 ? -1.309 8.537 -2.947 1.00 86.06 385 ILE A CA 1
ATOM 3052 C C . ILE A 1 385 ? -2.420 7.665 -3.542 1.00 86.06 385 ILE A C 1
ATOM 3054 O O . ILE A 1 385 ? -3.575 7.795 -3.139 1.00 86.06 385 ILE A O 1
ATOM 3058 N N . ASP A 1 386 ? -2.083 6.737 -4.437 1.00 80.25 386 ASP A N 1
ATOM 3059 C CA . ASP A 1 386 ? -3.069 5.826 -5.032 1.00 80.25 386 ASP A CA 1
ATOM 3060 C C . ASP A 1 386 ? -3.580 4.840 -3.980 1.00 80.25 386 ASP A C 1
ATOM 3062 O O . ASP A 1 386 ? -4.787 4.663 -3.811 1.00 80.25 386 ASP A O 1
ATOM 3066 N N . LEU A 1 387 ? -2.669 4.296 -3.166 1.00 85.44 387 LEU A N 1
ATOM 3067 C CA . LEU A 1 387 ? -3.040 3.480 -2.014 1.00 85.44 387 LEU A CA 1
ATOM 3068 C C . LEU A 1 387 ? -3.931 4.253 -1.028 1.00 85.44 387 LEU A C 1
ATOM 3070 O O . LEU A 1 387 ? -4.889 3.698 -0.497 1.00 85.44 387 LEU A O 1
ATOM 3074 N N . ALA A 1 388 ? -3.643 5.530 -0.782 1.00 88.06 388 ALA A N 1
ATOM 3075 C CA . ALA A 1 388 ? -4.449 6.364 0.099 1.00 88.06 388 ALA A CA 1
ATOM 3076 C C . ALA A 1 388 ? -5.887 6.549 -0.407 1.00 88.06 388 ALA A C 1
ATOM 3078 O O . ALA A 1 388 ? -6.820 6.418 0.386 1.00 88.06 388 ALA A O 1
ATOM 3079 N N . ARG A 1 389 ? -6.081 6.783 -1.713 1.00 84.19 389 ARG A N 1
ATOM 3080 C CA . ARG A 1 389 ? -7.420 6.827 -2.327 1.00 84.19 389 ARG A CA 1
ATOM 3081 C C . ARG A 1 389 ? -8.166 5.510 -2.138 1.00 84.19 389 ARG A C 1
ATOM 3083 O O . ARG A 1 389 ? -9.324 5.522 -1.727 1.00 84.19 389 ARG A O 1
ATOM 3090 N N . LEU A 1 390 ? -7.483 4.383 -2.342 1.00 83.38 390 LEU A N 1
ATOM 3091 C CA . LEU A 1 390 ? -8.058 3.054 -2.126 1.00 83.38 390 LEU A CA 1
ATOM 3092 C C . LEU A 1 390 ? -8.454 2.835 -0.661 1.00 83.38 390 LEU A C 1
ATOM 3094 O O . LEU A 1 390 ? -9.546 2.348 -0.401 1.00 83.38 390 LEU A O 1
ATOM 3098 N N . PHE A 1 391 ? -7.638 3.251 0.311 1.00 90.38 391 PHE A N 1
ATOM 3099 C CA . PHE A 1 391 ? -8.009 3.189 1.732 1.00 90.38 391 PHE A CA 1
ATOM 3100 C C . PHE A 1 391 ? -9.263 4.007 2.051 1.00 90.38 391 PHE A C 1
ATOM 3102 O O . PHE A 1 391 ? -10.142 3.530 2.771 1.00 90.38 391 PHE A O 1
ATOM 3109 N N . VAL A 1 392 ? -9.347 5.233 1.530 1.00 88.94 392 VAL A N 1
ATOM 3110 C CA . VAL A 1 392 ? -10.498 6.121 1.738 1.00 88.94 392 VAL A CA 1
ATOM 3111 C C . VAL A 1 392 ? -11.760 5.525 1.109 1.00 88.94 392 VAL A C 1
ATOM 3113 O O . VAL A 1 392 ? -12.814 5.518 1.747 1.00 88.94 392 VAL A O 1
ATOM 3116 N N . TRP A 1 393 ? -11.654 4.958 -0.094 1.00 85.94 393 TRP A N 1
ATOM 3117 C CA . TRP A 1 393 ? -12.750 4.241 -0.746 1.00 85.94 393 TRP A CA 1
ATOM 3118 C C . TRP A 1 393 ? -13.162 2.983 0.030 1.00 85.94 393 TRP A C 1
ATOM 3120 O O . TRP A 1 393 ? -14.344 2.809 0.319 1.00 85.94 393 TRP A O 1
ATOM 3130 N N . VAL A 1 394 ? -12.208 2.145 0.460 1.00 82.19 394 VAL A N 1
ATOM 3131 C CA . VAL A 1 394 ? -12.502 0.946 1.263 1.00 82.19 394 VAL A CA 1
ATOM 3132 C C . VAL A 1 394 ? -13.246 1.337 2.529 1.00 82.19 394 VAL A C 1
ATOM 3134 O O . VAL A 1 394 ? -14.235 0.695 2.875 1.00 82.19 394 VAL A O 1
ATOM 3137 N N . LEU A 1 395 ? -12.826 2.409 3.203 1.00 89.06 395 LEU A N 1
ATOM 3138 C CA . LEU A 1 395 ? -13.509 2.899 4.392 1.00 89.06 395 LEU A CA 1
ATOM 3139 C C . LEU A 1 395 ? -14.956 3.313 4.086 1.00 89.06 395 LEU A C 1
ATOM 3141 O O . LEU A 1 395 ? -15.862 2.875 4.792 1.00 89.06 395 LEU A O 1
ATOM 3145 N N . ARG A 1 396 ? -15.175 4.098 3.025 1.00 86.62 396 ARG A N 1
ATOM 3146 C CA . ARG A 1 396 ? -16.478 4.696 2.685 1.00 86.62 396 ARG A CA 1
ATOM 3147 C C . ARG A 1 396 ? -17.469 3.727 2.029 1.00 86.62 396 ARG A C 1
ATOM 3149 O O . ARG A 1 396 ? -18.660 3.872 2.265 1.00 86.62 396 ARG A O 1
ATOM 3156 N N . SER A 1 397 ? -16.997 2.757 1.244 1.00 79.56 397 SER A N 1
ATOM 3157 C CA . SER A 1 397 ? -17.853 2.015 0.299 1.00 79.56 397 SER A CA 1
ATOM 3158 C C . SER A 1 397 ? -17.734 0.490 0.381 1.00 79.56 397 SER A C 1
ATOM 3160 O O . SER A 1 397 ? -18.678 -0.216 0.044 1.00 79.56 397 SER A O 1
ATOM 3162 N N . TYR A 1 398 ? -16.605 -0.060 0.841 1.00 72.50 398 TYR A N 1
ATOM 3163 C CA . TYR A 1 398 ? -16.409 -1.516 0.835 1.00 72.50 398 TYR A CA 1
ATOM 3164 C C . TYR A 1 398 ? -17.081 -2.194 2.041 1.00 72.50 398 TYR A C 1
ATOM 3166 O O . TYR A 1 398 ? -16.538 -2.218 3.143 1.00 72.50 398 TYR A O 1
ATOM 3174 N N . GLU A 1 399 ? -18.289 -2.718 1.851 1.00 68.81 399 GLU A N 1
ATOM 3175 C CA . GLU A 1 399 ? -19.124 -3.337 2.900 1.00 68.81 399 GLU A CA 1
ATOM 3176 C C . GLU A 1 399 ? -18.690 -4.765 3.294 1.00 68.81 399 GLU A C 1
ATOM 3178 O O . GLU A 1 399 ? -19.196 -5.326 4.268 1.00 68.81 399 GLU A O 1
ATOM 3183 N N . VAL A 1 400 ? -17.763 -5.370 2.546 1.00 62.44 400 VAL A N 1
ATOM 3184 C CA . VAL A 1 400 ? -17.423 -6.792 2.669 1.00 62.44 400 VAL A CA 1
ATOM 3185 C C . VAL A 1 400 ? -16.277 -7.018 3.669 1.00 62.44 400 VAL A C 1
ATOM 3187 O O . VAL A 1 400 ? -15.324 -6.247 3.759 1.00 62.44 400 VAL A O 1
ATOM 3190 N N . ILE A 1 401 ? -16.361 -8.110 4.434 1.00 57.19 401 ILE A N 1
ATOM 3191 C CA . ILE A 1 401 ? -15.383 -8.479 5.479 1.00 57.19 401 ILE A CA 1
ATOM 3192 C C . ILE A 1 401 ? -14.128 -9.145 4.878 1.00 57.19 401 ILE A C 1
ATOM 3194 O O . ILE A 1 401 ? -13.082 -9.207 5.522 1.00 57.19 401 ILE A O 1
ATOM 3198 N N . PHE A 1 402 ? -14.208 -9.620 3.630 1.00 52.66 402 PHE A N 1
ATOM 3199 C CA . PHE A 1 402 ? -13.101 -10.276 2.939 1.00 52.66 402 PHE A CA 1
ATOM 3200 C C . PHE A 1 402 ? -11.920 -9.336 2.712 1.00 52.66 402 PHE A C 1
ATOM 3202 O O . PHE A 1 402 ? -12.091 -8.148 2.429 1.00 52.66 402 PHE A O 1
ATOM 3209 N N . LEU A 1 403 ? -10.726 -9.922 2.800 1.00 52.38 403 LEU A N 1
ATOM 3210 C CA . LEU A 1 403 ? -9.469 -9.283 2.442 1.00 52.38 403 LEU A CA 1
ATOM 3211 C C . LEU A 1 403 ? -9.547 -8.712 1.026 1.00 52.38 403 LEU A C 1
ATOM 3213 O O . LEU A 1 403 ? -10.154 -9.321 0.149 1.00 52.38 403 LEU A O 1
ATOM 3217 N N . LEU A 1 404 ? -8.903 -7.566 0.824 1.00 53.16 404 LEU A N 1
ATOM 3218 C CA . LEU A 1 404 ? -8.761 -6.955 -0.491 1.00 53.16 404 LEU A CA 1
ATOM 3219 C C . LEU A 1 404 ? -7.278 -6.855 -0.853 1.00 53.16 404 LEU A C 1
ATOM 3221 O O . LEU A 1 404 ? -6.534 -6.080 -0.240 1.00 53.16 404 LEU A O 1
ATOM 3225 N N . PHE A 1 405 ? -6.834 -7.640 -1.833 1.00 55.88 405 PHE A N 1
ATOM 3226 C CA . PHE A 1 405 ? -5.488 -7.546 -2.378 1.00 55.88 405 PHE A CA 1
ATOM 3227 C C . PHE A 1 405 ? -5.409 -6.401 -3.385 1.00 55.88 405 PHE A C 1
ATOM 3229 O O . PHE A 1 405 ? -6.061 -6.395 -4.423 1.00 55.88 405 PHE A O 1
ATOM 3236 N N . LEU A 1 406 ? -4.566 -5.416 -3.078 1.00 55.12 406 LEU A N 1
ATOM 3237 C CA . LEU A 1 406 ? -4.327 -4.247 -3.928 1.00 55.12 406 LEU A CA 1
ATOM 3238 C C . LEU A 1 406 ? -3.092 -4.459 -4.819 1.00 55.12 406 LEU A C 1
ATOM 3240 O O . LEU A 1 406 ? -2.307 -3.539 -5.058 1.00 55.12 406 LEU A O 1
ATOM 3244 N N . GLY A 1 407 ? -2.865 -5.709 -5.226 1.00 45.31 407 GLY A N 1
ATOM 3245 C CA . GLY A 1 407 ? -1.890 -6.081 -6.243 1.00 45.31 407 GLY A CA 1
ATOM 3246 C C . GLY A 1 407 ? -2.585 -6.355 -7.572 1.00 45.31 407 GLY A C 1
ATOM 3247 O O . GLY A 1 407 ? -3.721 -6.822 -7.604 1.00 45.31 407 GLY A O 1
ATOM 3248 N N . LEU A 1 408 ? -1.882 -6.075 -8.671 1.00 45.03 408 LEU A N 1
ATOM 3249 C CA . LEU A 1 408 ? -2.400 -6.268 -10.024 1.00 45.03 408 LEU A CA 1
ATOM 3250 C C . LEU A 1 408 ? -2.746 -7.751 -10.247 1.00 45.03 408 LEU A C 1
ATOM 3252 O O . LEU A 1 408 ? -1.852 -8.603 -10.288 1.00 45.03 408 LEU A O 1
ATOM 3256 N N . MET A 1 409 ? -4.039 -8.044 -10.388 1.00 32.03 409 MET A N 1
ATOM 3257 C CA . MET A 1 409 ? -4.568 -9.343 -10.802 1.00 32.03 409 MET A CA 1
ATOM 3258 C C . MET A 1 409 ? -4.424 -9.478 -12.327 1.00 32.03 409 MET A C 1
ATOM 3260 O O . MET A 1 409 ? -5.006 -8.703 -13.074 1.00 32.03 409 MET A O 1
ATOM 3264 N N . HIS A 1 410 ? -3.666 -10.489 -12.766 1.00 29.12 410 HIS A N 1
ATOM 3265 C CA . HIS A 1 410 ? -3.477 -10.947 -14.155 1.00 29.12 410 HIS A CA 1
ATOM 3266 C C . HIS A 1 410 ? -2.804 -10.015 -15.195 1.00 29.12 410 HIS A C 1
ATOM 3268 O O . HIS A 1 410 ? -3.200 -8.883 -15.414 1.00 29.12 410 HIS A O 1
ATOM 3274 N N . ASN A 1 411 ? -1.822 -10.594 -15.910 1.00 27.66 411 ASN A N 1
ATOM 3275 C CA . ASN A 1 411 ? -1.374 -10.404 -17.311 1.00 27.66 411 ASN A CA 1
ATOM 3276 C C . ASN A 1 411 ? -1.206 -9.010 -17.959 1.00 27.66 411 ASN A C 1
ATOM 3278 O O . ASN A 1 411 ? -0.796 -8.952 -19.121 1.00 27.66 411 ASN A O 1
ATOM 3282 N N . TYR A 1 412 ? -1.400 -7.905 -17.249 1.00 26.64 412 TYR A N 1
ATOM 3283 C CA . TYR A 1 412 ? -1.133 -6.563 -17.763 1.00 26.64 412 TYR A CA 1
ATOM 3284 C C . TYR A 1 412 ? 0.241 -6.078 -17.269 1.00 26.64 412 TYR A C 1
ATOM 3286 O O . TYR A 1 412 ? 0.390 -5.504 -16.195 1.00 26.64 412 TYR A O 1
ATOM 3294 N N . PHE A 1 413 ? 1.273 -6.416 -18.050 1.00 30.12 413 PHE A N 1
ATOM 3295 C CA . PHE A 1 413 ? 2.626 -5.837 -17.993 1.00 30.12 413 PHE A CA 1
ATOM 3296 C C . PHE A 1 413 ? 2.532 -4.320 -18.298 1.00 30.12 413 PHE A C 1
ATOM 3298 O O . PHE A 1 413 ? 1.724 -3.942 -19.139 1.00 30.12 413 PHE A O 1
ATOM 3305 N N . ASP A 1 414 ? 3.245 -3.397 -17.646 1.00 27.20 414 ASP A N 1
ATOM 3306 C CA . ASP A 1 414 ? 4.699 -3.356 -17.501 1.00 27.20 414 ASP A CA 1
ATOM 3307 C C . ASP A 1 414 ? 5.189 -2.959 -16.101 1.00 27.20 414 ASP A C 1
ATOM 3309 O O . ASP A 1 414 ? 4.675 -2.081 -15.410 1.00 27.20 414 ASP A O 1
ATOM 3313 N N . PHE A 1 415 ? 6.254 -3.645 -15.702 1.00 30.39 415 PHE A N 1
ATOM 3314 C CA . PHE A 1 415 ? 7.020 -3.403 -14.493 1.00 30.39 415 PHE A CA 1
ATOM 3315 C C . PHE A 1 415 ? 7.777 -2.076 -14.578 1.00 30.39 415 PHE A C 1
ATOM 3317 O O . PHE A 1 415 ? 8.405 -1.777 -15.593 1.00 30.39 415 PHE A O 1
ATOM 3324 N N . LEU A 1 416 ? 7.942 -1.409 -13.431 1.00 28.61 416 LEU A N 1
ATOM 3325 C CA . LEU A 1 416 ? 9.200 -0.712 -13.172 1.00 28.61 416 LEU A CA 1
ATOM 3326 C C . LEU A 1 416 ? 10.284 -1.783 -12.952 1.00 28.61 416 LEU A C 1
ATOM 3328 O O . LEU A 1 416 ? 10.721 -2.054 -11.833 1.00 28.61 416 LEU A O 1
ATOM 3332 N N . ALA A 1 417 ? 10.680 -2.457 -14.031 1.00 29.41 417 ALA A N 1
ATOM 3333 C CA . ALA A 1 417 ? 11.936 -3.168 -14.070 1.00 29.41 417 ALA A CA 1
ATOM 3334 C C . ALA A 1 417 ? 12.972 -2.052 -14.111 1.00 29.41 417 ALA A C 1
ATOM 3336 O O . ALA A 1 417 ? 13.274 -1.501 -15.167 1.00 29.41 417 ALA A O 1
ATOM 3337 N N . LEU A 1 418 ? 13.482 -1.666 -12.943 1.00 29.25 418 LEU A N 1
ATOM 3338 C CA . LEU A 1 418 ? 14.798 -1.052 -12.893 1.00 29.25 418 LEU A CA 1
ATOM 3339 C C . LEU A 1 418 ? 15.755 -2.113 -13.442 1.00 29.25 418 LEU A C 1
ATOM 3341 O O . LEU A 1 418 ? 16.253 -2.958 -12.701 1.00 29.25 418 LEU A O 1
ATOM 3345 N N . PHE A 1 419 ? 15.932 -2.107 -14.765 1.00 27.38 419 PHE A N 1
ATOM 3346 C CA . PHE A 1 419 ? 17.033 -2.767 -15.439 1.00 27.38 419 PHE A CA 1
ATOM 3347 C C . PHE A 1 419 ? 18.298 -2.113 -14.905 1.00 27.38 419 PHE A C 1
ATOM 3349 O O . PHE A 1 419 ? 18.750 -1.073 -15.369 1.00 27.38 419 PHE A O 1
ATOM 3356 N N . LEU A 1 420 ? 18.813 -2.708 -13.841 1.00 29.17 420 LEU A N 1
ATOM 3357 C CA . LEU A 1 420 ? 20.161 -2.501 -13.361 1.00 29.17 420 LEU A CA 1
ATOM 3358 C C . LEU A 1 420 ? 20.951 -3.684 -13.902 1.00 29.17 420 LEU A C 1
ATOM 3360 O O . LEU A 1 420 ? 21.234 -4.644 -13.185 1.00 29.17 420 LEU A O 1
ATOM 3364 N N . SER A 1 421 ? 21.155 -3.651 -15.217 1.00 23.27 421 SER A N 1
ATOM 3365 C CA . SER A 1 421 ? 22.181 -4.428 -15.905 1.00 23.27 421 SER A CA 1
ATOM 3366 C C . SER A 1 421 ? 23.443 -3.594 -15.997 1.00 23.27 421 SER A C 1
ATOM 3368 O O . SER A 1 421 ? 23.306 -2.451 -16.496 1.00 23.27 421 SER A O 1
#

pLDDT: mean 81.61, std 19.23, range [23.27, 98.81]

Foldseek 3Di:
DQVVQLVVLVVCLVVVPPPQWPDKDDDPVDSQKIWTWGAACAPLRNLDIWIKIWGHDPPPPLAFIFIFIPDDALAFQADRRRGGDQQQRPRVNDDSVDGPNNVVVSVSCCVRPPDLVRGPHVVSSVVCVPDVPLVSQVRVCLSPVQRVVVSVVVVVVDPVVVVVLVPDDPAAAEEEEEVLLALLNVLLVVLCVVVPDPRYHYHYDYVVQAQLLDLVRLLVVCVVRLGLEYEAEDAPAWDLQVLQVPLQVRQSSLLSNLVSNLVSCVVSVRQEYEYEAEPQQAAPPDDPPDDLVRSPVHQGDNSRSSNSVSRVVSLVSLVVCCVPPVHQYAYEYEWAEDDPRADLPCVIGDQPSVQVNQVVVCVVVVHDRDDDDDLPDFGDYHYSNSVSVVSVCCRSPVRDRGYHYSGDDDDDDDGPSPPPD

Secondary structure (DSSP, 8-state):
-HHHHHHHHHHHHHHS--TTEEEEEEETTEEEEEEEEE---STTTTT--EEEEEE--TTTTSSPPEEEESS----TTB-TT-BB--GGGSTTT--TT--HHHHHHHHHHHHHS--TTS-S-HHHHHHHHH-HHHHHHHHHHHHSTTSHHHHHHHTT--THHHHHTTSS--PPEEEEEETTTSHHHHHHHHHHHHT--TTEEEEEE-TTT--TT-HHHHHHHHHHH--SEEEE-------HHHHHHTHHHHHHHHHHHHHHHHHHHHHTT-SEEEEE--GGGS-SS--SS--GGGTTSSPPPGGGHHHHHHHHHHHHHHHHHHHHH--EEEEEEE-EEE-TT----TTT--HHHHHHHHHHHHHHHT------S-S-----EEEHHHHHHHHHHHHHH----S-EEES--SS----------

Radius of gyration: 26.6 Å; chains: 1; bounding box: 59×42×84 Å

Sequence (421 aa):
MSSRRLQKELSDLKSCGVKAYESVEYNESNLLHWTVLLVPDKEPYNKGAFKVNIDFPADYPFKPPKITLATKIYHPNIDDKGQVCLPIVDPNNWKPATRTEQVMMALLALIQEPEPDHPLRADLAEEFSKDPIDVDYSIRCQFWPGLLQLCLFQVAISHEDYEMAATGDSKGIVVLVTGGTGLVGKAIEQVVKSEARPNEKWVFIGSKDCDLTNLQATRRLFEDSRPTHVIHLAAMVGGLFHNLAHNLEFFRRNMAINDNVLAMCHEFDVVKCVSCLSTCIFPDATTYPIDETMVHLGPPHDSNFGYSYAKRMIDVLNRGYAQDYGRKYTSVIPCNVFGPHDNYNLQSAHVLPALIHKTYIAKKEGKPLEVFGTGRPLRQFIYSIDLARLFVWVLRSYEVIFLLFLGLMHNYFDFLALFLS